Protein AF-C2E4Z9-F1 (afdb_monomer)

Structure (mmCIF, N/CA/C/O backbone):
data_AF-C2E4Z9-F1
#
_entry.id   AF-C2E4Z9-F1
#
loop_
_atom_site.group_PDB
_atom_site.id
_atom_site.type_symbol
_atom_site.label_atom_id
_atom_site.label_alt_id
_atom_site.label_comp_id
_atom_site.label_asym_id
_atom_site.label_entity_id
_atom_site.label_seq_id
_atom_site.pdbx_PDB_ins_code
_atom_site.Cartn_x
_atom_site.Cartn_y
_atom_site.Cartn_z
_atom_site.occupancy
_atom_site.B_iso_or_equiv
_atom_site.auth_seq_id
_atom_site.auth_comp_id
_atom_site.auth_asym_id
_atom_site.auth_atom_id
_atom_site.pdbx_PDB_model_num
ATOM 1 N N . MET A 1 1 ? -30.483 -45.248 28.866 1.00 29.78 1 MET A N 1
ATOM 2 C CA . MET A 1 1 ? -30.704 -44.724 27.504 1.00 29.78 1 MET A CA 1
ATOM 3 C C . MET A 1 1 ? -31.068 -43.262 27.661 1.00 29.78 1 MET A C 1
ATOM 5 O O . MET A 1 1 ? -32.200 -42.979 28.015 1.00 29.78 1 MET A O 1
ATOM 9 N N . ASN A 1 2 ? -30.088 -42.366 27.534 1.00 35.41 2 ASN A N 1
ATOM 10 C CA . ASN A 1 2 ? -30.350 -40.930 27.451 1.00 35.41 2 ASN A CA 1
ATOM 11 C C . ASN A 1 2 ? -30.516 -40.608 25.970 1.00 35.41 2 ASN A C 1
ATOM 13 O O . ASN A 1 2 ? -29.598 -40.854 25.188 1.00 35.41 2 ASN A O 1
ATOM 17 N N . GLU A 1 3 ? -31.699 -40.137 25.598 1.00 35.62 3 GLU A N 1
ATOM 18 C CA . GLU A 1 3 ? -32.011 -39.693 24.245 1.00 35.62 3 GLU A CA 1
ATOM 19 C C . GLU A 1 3 ? -31.133 -38.483 23.905 1.00 35.62 3 GLU A C 1
ATOM 21 O O . GLU A 1 3 ? -31.292 -37.394 24.455 1.00 35.62 3 GLU A O 1
ATOM 26 N N . MET A 1 4 ? -30.156 -38.694 23.020 1.00 38.81 4 MET A N 1
ATOM 27 C CA . MET A 1 4 ? -29.490 -37.613 22.304 1.00 38.81 4 MET A CA 1
ATOM 28 C C . MET A 1 4 ? -30.526 -37.000 21.365 1.00 38.81 4 MET A C 1
ATOM 30 O O . MET A 1 4 ? -30.864 -37.583 20.340 1.00 38.81 4 MET A O 1
ATOM 34 N N . THR A 1 5 ? -31.042 -35.829 21.721 1.00 40.19 5 THR A N 1
ATOM 35 C CA . THR A 1 5 ? -31.713 -34.950 20.764 1.00 40.19 5 THR A CA 1
ATOM 36 C C . THR A 1 5 ? -30.720 -34.598 19.660 1.00 40.19 5 THR A C 1
ATOM 38 O O . THR A 1 5 ? -29.691 -33.976 19.939 1.00 40.19 5 THR A O 1
ATOM 41 N N . ASP A 1 6 ? -31.020 -35.032 18.437 1.00 40.28 6 ASP A N 1
ATOM 42 C CA . ASP A 1 6 ? -30.213 -34.805 17.240 1.00 40.28 6 ASP A CA 1
ATOM 43 C C . ASP A 1 6 ? -30.069 -33.295 16.988 1.00 40.28 6 ASP A C 1
ATOM 45 O O . ASP A 1 6 ? -31.038 -32.592 16.696 1.00 40.28 6 ASP A O 1
ATOM 49 N N . TYR A 1 7 ? -28.855 -32.779 17.179 1.00 45.03 7 TYR A N 1
ATOM 50 C CA . TYR A 1 7 ? -28.495 -31.387 16.917 1.00 45.03 7 TYR A CA 1
ATOM 51 C C . TYR A 1 7 ? -27.735 -31.337 15.588 1.00 45.03 7 TYR A C 1
ATOM 53 O O . TYR A 1 7 ? -26.546 -31.642 15.526 1.00 45.03 7 TYR A O 1
ATOM 61 N N . ASP A 1 8 ? -28.431 -30.933 14.528 1.00 46.19 8 ASP A N 1
ATOM 62 C CA . ASP A 1 8 ? -27.986 -31.000 13.125 1.00 46.19 8 ASP A CA 1
ATOM 63 C C . ASP A 1 8 ? -27.104 -29.803 12.679 1.00 46.19 8 ASP A C 1
ATOM 65 O O . ASP A 1 8 ? -27.110 -29.368 11.528 1.00 46.19 8 ASP A O 1
ATOM 69 N N . GLN A 1 9 ? -26.344 -29.209 13.606 1.00 53.78 9 GLN A N 1
ATOM 70 C CA . GLN A 1 9 ? -25.433 -28.084 13.341 1.00 53.78 9 GLN A CA 1
ATOM 71 C C . GLN A 1 9 ? -24.009 -28.440 13.798 1.00 53.78 9 GLN A C 1
ATOM 73 O O . GLN A 1 9 ? -23.857 -29.102 14.828 1.00 53.78 9 GLN A O 1
ATOM 78 N N . PRO A 1 10 ? -22.950 -27.978 13.100 1.00 51.19 10 PRO A N 1
ATOM 79 C CA . PRO A 1 10 ? -21.568 -28.245 13.492 1.00 51.19 10 PRO A CA 1
ATOM 80 C C . PRO A 1 10 ? -21.261 -27.570 14.836 1.00 51.19 10 PRO A C 1
ATOM 82 O O . PRO A 1 10 ? -20.993 -26.369 14.919 1.00 51.19 10 PRO A O 1
ATOM 85 N N . SER A 1 11 ? -21.336 -28.348 15.915 1.00 71.19 11 SER A N 1
ATOM 86 C CA . SER A 1 11 ? -20.996 -27.917 17.266 1.00 71.19 11 SER A CA 1
ATOM 87 C C . SER A 1 11 ? -19.601 -28.411 17.604 1.00 71.19 11 SER A C 1
ATOM 89 O O . SER A 1 11 ? -19.393 -29.607 17.802 1.00 71.19 11 SER A O 1
ATOM 91 N N . LYS A 1 12 ? -18.662 -27.475 17.785 1.00 70.38 12 LYS A N 1
ATOM 92 C CA . LYS A 1 12 ? -17.304 -27.788 18.256 1.00 70.38 12 LYS A CA 1
ATOM 93 C C . LYS A 1 12 ? -17.305 -28.585 19.565 1.00 70.38 12 LYS A C 1
ATOM 95 O O . LYS A 1 12 ? -16.362 -29.318 19.820 1.00 70.38 12 LYS A O 1
ATOM 100 N N . VAL A 1 13 ? -18.349 -28.463 20.391 1.00 77.06 13 VAL A N 1
ATOM 101 C CA . VAL A 1 13 ? -18.498 -29.253 21.624 1.00 77.06 13 VAL A CA 1
ATOM 102 C C . VAL A 1 13 ? -18.795 -30.718 21.302 1.00 77.06 13 VAL A C 1
ATOM 104 O O . VAL A 1 13 ? -18.182 -31.598 21.897 1.00 77.06 13 VAL A O 1
ATOM 107 N N . ILE A 1 14 ? -19.684 -30.986 20.340 1.00 79.94 14 ILE A N 1
ATOM 108 C CA . ILE A 1 14 ? -19.995 -32.349 19.881 1.00 79.94 14 ILE A CA 1
ATOM 109 C C . ILE A 1 14 ? -18.782 -32.949 19.164 1.00 79.94 14 ILE A C 1
ATOM 111 O O . ILE A 1 14 ? -18.432 -34.102 19.415 1.00 79.94 14 ILE A O 1
ATOM 115 N N . ASP A 1 15 ? -18.106 -32.164 18.325 1.00 78.94 15 ASP A N 1
ATOM 116 C CA . ASP A 1 15 ? -16.898 -32.601 17.623 1.00 78.94 15 ASP A CA 1
ATOM 117 C C . ASP A 1 15 ? -15.770 -32.927 18.608 1.00 78.94 15 ASP A C 1
ATOM 119 O O . ASP A 1 15 ? -15.163 -33.993 18.516 1.00 78.94 15 ASP A O 1
ATOM 123 N N . ASN A 1 16 ? -15.543 -32.068 19.609 1.00 85.06 16 ASN A N 1
ATOM 124 C CA . ASN A 1 16 ? -14.576 -32.323 20.676 1.00 85.06 16 ASN A CA 1
ATOM 125 C C . ASN A 1 16 ? -14.973 -33.538 21.516 1.00 85.06 16 ASN A C 1
ATOM 127 O O . ASN A 1 16 ? -14.117 -34.357 21.831 1.00 85.06 16 ASN A O 1
ATOM 131 N N . TYR A 1 17 ? -16.253 -33.701 21.854 1.00 87.00 17 TYR A N 1
ATOM 132 C CA . TYR A 1 17 ? -16.734 -34.875 22.581 1.00 87.00 17 TYR A CA 1
ATOM 133 C C . TYR A 1 17 ? -16.449 -36.168 21.806 1.00 87.00 17 TYR A C 1
ATOM 135 O O . TYR A 1 17 ? -15.837 -37.085 22.352 1.00 87.00 17 TYR A O 1
ATOM 143 N N . ARG A 1 18 ? -16.809 -36.223 20.516 1.00 88.69 18 ARG A N 1
ATOM 144 C CA . ARG A 1 18 ? -16.522 -37.368 19.633 1.00 88.69 18 ARG A CA 1
ATOM 145 C C . ARG A 1 18 ? -15.018 -37.609 19.485 1.00 88.69 18 ARG A C 1
ATOM 147 O O . ARG A 1 18 ? -14.578 -38.759 19.483 1.00 88.69 18 ARG A O 1
ATOM 154 N N . LEU A 1 19 ? -14.222 -36.542 19.392 1.00 87.88 19 LEU A N 1
ATOM 155 C CA . LEU A 1 19 ? -12.762 -36.622 19.374 1.00 87.88 19 LEU A CA 1
ATOM 156 C C . LEU A 1 19 ? -12.231 -37.256 20.664 1.00 87.88 19 LEU A C 1
ATOM 158 O O . LEU A 1 19 ? -11.463 -38.211 20.587 1.00 87.88 19 LEU A O 1
ATOM 162 N N . PHE A 1 20 ? -12.660 -36.780 21.835 1.00 87.19 20 PHE A N 1
ATOM 163 C CA . PHE A 1 20 ? -12.247 -37.340 23.123 1.00 87.19 20 PHE A CA 1
ATOM 164 C C . PHE A 1 20 ? -12.683 -38.795 23.274 1.00 87.19 20 PHE A C 1
ATOM 166 O O . PHE A 1 20 ? -11.870 -39.616 23.686 1.00 87.19 20 PHE A O 1
ATOM 173 N N . GLN A 1 21 ? -13.904 -39.152 22.864 1.00 88.44 21 GLN A N 1
ATOM 174 C CA . GLN A 1 21 ? -14.338 -40.551 22.829 1.00 88.44 21 GLN A CA 1
ATOM 175 C C . GLN A 1 21 ? -13.386 -41.409 21.994 1.00 88.44 21 GLN A C 1
ATOM 177 O O . GLN A 1 21 ? -12.938 -42.455 22.461 1.00 88.44 21 GLN A O 1
ATOM 182 N N . LYS A 1 22 ? -13.026 -40.961 20.786 1.00 90.75 22 LYS A N 1
ATOM 183 C CA . LYS A 1 22 ? -12.098 -41.684 19.908 1.00 90.75 22 LYS A CA 1
ATOM 184 C C . LYS A 1 22 ? -10.697 -41.800 20.516 1.00 90.75 22 LYS A C 1
ATOM 186 O O . LYS A 1 22 ? -10.108 -42.874 20.468 1.00 90.75 22 LYS A O 1
ATOM 191 N N . LEU A 1 23 ? -10.174 -40.717 21.092 1.00 89.88 23 LEU A N 1
ATOM 192 C CA . LEU A 1 23 ? -8.855 -40.694 21.730 1.00 89.88 23 LEU A CA 1
ATOM 193 C C . LEU A 1 23 ? -8.792 -41.623 22.946 1.00 89.88 23 LEU A C 1
ATOM 195 O O . LEU A 1 23 ? -7.825 -42.359 23.085 1.00 89.88 23 LEU A O 1
ATOM 199 N N . ILE A 1 24 ? -9.830 -41.629 23.786 1.00 87.81 24 ILE A N 1
ATOM 200 C CA . ILE A 1 24 ? -9.919 -42.505 24.962 1.00 87.81 24 ILE A CA 1
ATOM 201 C C . ILE A 1 24 ? -10.052 -43.970 24.531 1.00 87.81 24 ILE A C 1
ATOM 203 O O . ILE A 1 24 ? -9.380 -44.828 25.089 1.00 87.81 24 ILE A O 1
ATOM 207 N N . SER A 1 25 ? -10.865 -44.257 23.509 1.00 86.56 25 SER A N 1
ATOM 208 C CA . SER A 1 25 ? -11.077 -45.626 23.004 1.00 86.56 25 SER A CA 1
ATOM 209 C C . SER A 1 25 ? -9.816 -46.243 22.393 1.00 86.56 25 SER A C 1
ATOM 211 O O . SER A 1 25 ? -9.630 -47.453 22.460 1.00 86.56 25 SER A O 1
ATOM 213 N N . ASN A 1 26 ? -8.969 -45.412 21.781 1.00 89.62 26 ASN A N 1
ATOM 214 C CA . ASN A 1 26 ? -7.714 -45.822 21.147 1.00 89.62 26 ASN A CA 1
ATOM 215 C C . ASN A 1 26 ? -6.499 -45.689 22.080 1.00 89.62 26 ASN A C 1
ATOM 217 O O . ASN A 1 26 ? -5.365 -45.818 21.623 1.00 89.62 26 ASN A O 1
ATOM 221 N N . SER A 1 27 ? -6.718 -45.353 23.350 1.00 85.50 27 SER A N 1
ATOM 222 C CA . SER A 1 27 ? -5.655 -45.179 24.332 1.00 85.50 27 SER A CA 1
ATOM 223 C C . SER A 1 27 ? -5.322 -46.512 24.997 1.00 85.50 27 SER A C 1
ATOM 225 O O . SER A 1 27 ? -6.217 -47.223 25.443 1.00 85.50 27 SER A O 1
ATOM 227 N N . ASP A 1 28 ? -4.031 -46.801 25.160 1.00 88.25 28 ASP A N 1
ATOM 228 C CA . ASP A 1 28 ? -3.550 -47.933 25.969 1.00 88.25 28 ASP A CA 1
ATOM 229 C C . ASP A 1 28 ? -3.635 -47.652 27.489 1.00 88.25 28 ASP A C 1
ATOM 231 O O . ASP A 1 28 ? -3.233 -48.472 28.319 1.00 88.25 28 ASP A O 1
ATOM 235 N N . ILE A 1 29 ? -4.115 -46.464 27.878 1.00 86.25 29 ILE A N 1
ATOM 236 C CA . ILE A 1 29 ? -4.254 -46.039 29.274 1.00 86.25 29 ILE A CA 1
ATOM 237 C C . ILE A 1 29 ? -5.599 -46.513 29.818 1.00 86.25 29 ILE A C 1
ATOM 239 O O . ILE A 1 29 ? -6.652 -46.168 29.287 1.00 86.25 29 ILE A O 1
ATOM 243 N N . ASP A 1 30 ? -5.557 -47.237 30.936 1.00 86.25 30 ASP A N 1
ATOM 244 C CA . ASP A 1 30 ? -6.763 -47.684 31.624 1.00 86.25 30 ASP A CA 1
ATOM 245 C C . ASP A 1 30 ? -7.672 -46.518 32.058 1.00 86.25 30 ASP A C 1
ATOM 247 O O . ASP A 1 30 ? -7.225 -45.469 32.533 1.00 86.25 30 ASP A O 1
ATOM 251 N N . SER A 1 31 ? -8.976 -46.752 31.937 1.00 82.62 31 SER A N 1
ATOM 252 C CA . SER A 1 31 ? -10.050 -45.821 32.287 1.00 82.62 31 SER A CA 1
ATOM 253 C C . SER A 1 31 ? -9.948 -45.301 33.726 1.00 82.62 31 SER A C 1
ATOM 255 O O . SER A 1 31 ? -10.191 -44.116 33.964 1.00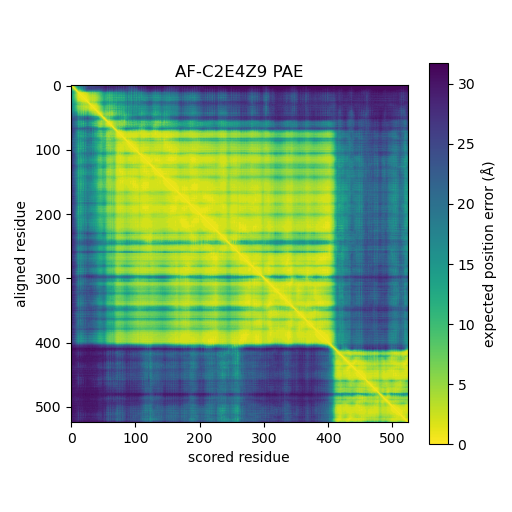 82.62 31 SER A O 1
ATOM 257 N N . SER A 1 32 ? -9.509 -46.141 34.671 1.00 84.00 32 SER A N 1
ATOM 258 C CA . SER A 1 32 ? -9.289 -45.750 36.070 1.00 84.00 32 SER A CA 1
ATOM 259 C C . SER A 1 32 ? -8.202 -44.679 36.221 1.00 84.00 32 SER A C 1
ATOM 261 O O . SER A 1 32 ? -8.406 -43.695 36.929 1.00 84.00 32 SER A O 1
ATOM 263 N N . LYS A 1 33 ? -7.093 -44.806 35.481 1.00 88.19 33 LYS A N 1
ATOM 264 C CA . LYS A 1 33 ? -5.991 -43.833 35.466 1.00 88.19 33 LYS A CA 1
ATOM 265 C C . LYS A 1 33 ? -6.388 -42.525 34.793 1.00 88.19 33 LYS A C 1
ATOM 267 O O . LYS A 1 33 ? -5.954 -41.465 35.230 1.00 88.19 33 LYS A O 1
ATOM 272 N N . LEU A 1 34 ? -7.214 -42.578 33.745 1.00 86.38 34 LEU A N 1
ATOM 273 C CA . LEU A 1 34 ? -7.764 -41.371 33.117 1.00 86.38 34 LEU A CA 1
ATOM 274 C C . LEU A 1 34 ? -8.701 -40.620 34.072 1.00 86.38 34 LEU A C 1
ATOM 276 O O . LEU A 1 34 ? -8.636 -39.396 34.157 1.00 86.38 34 LEU A O 1
ATOM 280 N N . TYR A 1 35 ? -9.535 -41.342 34.821 1.00 85.06 35 TYR A N 1
ATOM 281 C CA . TYR A 1 35 ? -10.393 -40.749 35.846 1.00 85.06 35 TYR A CA 1
ATOM 282 C C . TYR A 1 35 ? -9.576 -40.151 36.999 1.00 85.06 35 TYR A C 1
ATOM 284 O O . TYR A 1 35 ? -9.847 -39.040 37.446 1.00 85.06 35 TYR A O 1
ATOM 292 N N . GLU A 1 36 ? -8.532 -40.846 37.445 1.00 88.00 36 GLU A N 1
ATOM 293 C CA . GLU A 1 36 ? -7.611 -40.334 38.460 1.00 88.00 36 GLU A CA 1
ATOM 294 C C . GLU A 1 36 ? -6.867 -39.080 37.973 1.00 88.00 36 GLU A C 1
ATOM 296 O O . GLU A 1 36 ? -6.774 -38.099 38.707 1.00 88.00 36 GLU A O 1
ATOM 301 N N . ALA A 1 37 ? -6.445 -39.042 36.705 1.00 86.00 37 ALA A N 1
ATOM 302 C CA . ALA A 1 37 ? -5.848 -37.856 36.088 1.00 86.00 37 ALA A CA 1
ATOM 303 C C . ALA A 1 37 ? -6.785 -36.635 36.117 1.00 86.00 37 ALA A C 1
ATOM 305 O O . ALA A 1 37 ? -6.322 -35.516 36.342 1.00 86.00 37 ALA A O 1
ATOM 306 N N . MET A 1 38 ? -8.098 -36.835 35.959 1.00 84.19 38 MET A N 1
ATOM 307 C CA . MET A 1 38 ? -9.083 -35.753 36.082 1.00 84.19 38 MET A CA 1
ATOM 308 C C . MET A 1 38 ? -9.152 -35.175 37.500 1.00 84.19 38 MET A C 1
ATOM 310 O O . MET A 1 38 ? -9.392 -33.981 37.644 1.00 84.19 38 MET A O 1
ATOM 314 N N . ASN A 1 39 ? -8.873 -35.963 38.544 1.00 85.56 39 ASN A N 1
ATOM 315 C CA . ASN A 1 39 ? -8.812 -35.456 39.923 1.00 85.56 39 ASN A CA 1
ATOM 316 C C . ASN A 1 39 ? -7.584 -34.572 40.185 1.00 85.56 39 ASN A C 1
ATOM 318 O O . ASN A 1 39 ? -7.539 -33.861 41.186 1.00 85.56 39 ASN A O 1
ATOM 322 N N . HIS A 1 40 ? -6.593 -34.597 39.293 1.00 87.06 40 HIS A N 1
ATOM 323 C CA . HIS A 1 40 ? -5.457 -33.678 39.325 1.00 87.06 40 HIS A CA 1
ATOM 324 C C . HIS A 1 40 ? -5.717 -32.383 38.536 1.00 87.06 40 HIS A C 1
ATOM 326 O O . HIS A 1 40 ? -4.866 -31.490 38.525 1.00 87.06 40 HIS A O 1
ATOM 332 N N . PHE A 1 41 ? -6.880 -32.254 37.885 1.00 84.62 41 PHE A N 1
ATOM 333 C CA . PHE A 1 41 ? -7.287 -31.033 37.202 1.00 84.62 41 PHE A CA 1
ATOM 334 C C . PHE A 1 41 ? -7.821 -30.012 38.211 1.00 84.62 41 PHE A C 1
ATOM 336 O O . PHE A 1 41 ? -8.892 -30.181 38.789 1.00 84.62 41 PHE A O 1
ATOM 343 N N . ASN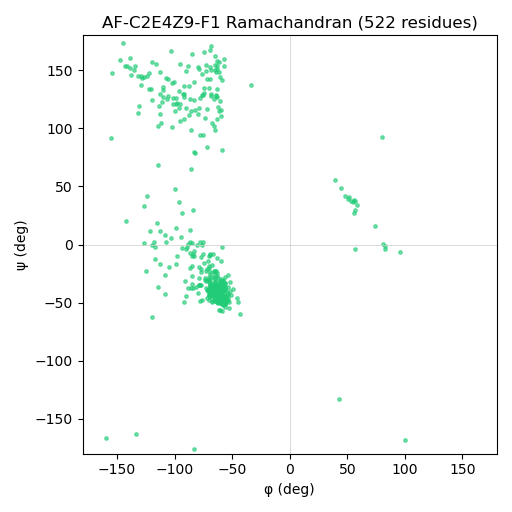 A 1 42 ? -7.084 -28.918 38.396 1.00 82.69 42 ASN A N 1
ATOM 344 C CA . ASN A 1 42 ? -7.516 -27.809 39.238 1.00 82.69 42 ASN A CA 1
ATOM 345 C C . ASN A 1 42 ? -8.172 -26.730 38.374 1.00 82.69 42 ASN A C 1
ATOM 347 O O . ASN A 1 42 ? -7.517 -26.121 37.528 1.00 82.69 42 ASN A O 1
ATOM 351 N N . MET A 1 43 ? -9.458 -26.472 38.611 1.00 80.25 43 MET A N 1
ATOM 352 C CA . MET A 1 43 ? -10.179 -25.358 38.003 1.00 80.25 43 MET A CA 1
ATOM 353 C C . MET A 1 43 ? -10.234 -24.192 38.988 1.00 80.25 43 MET A C 1
ATOM 355 O O . MET A 1 43 ? -10.761 -24.329 40.089 1.00 80.25 43 MET A O 1
ATOM 359 N N . VAL A 1 44 ? -9.710 -23.036 38.583 1.00 78.81 44 VAL A N 1
ATOM 360 C CA . VAL A 1 44 ? -9.903 -21.784 39.321 1.00 78.81 44 VAL A CA 1
ATOM 361 C C . VAL A 1 44 ? -11.191 -21.149 38.811 1.00 78.81 44 VAL A C 1
ATOM 363 O O . VAL A 1 44 ? -11.268 -20.738 37.654 1.00 78.81 44 VAL A O 1
ATOM 366 N N . TYR A 1 45 ? -12.206 -21.109 39.668 1.00 78.62 45 TYR A N 1
ATOM 367 C CA . TYR A 1 45 ? -13.473 -20.435 39.409 1.00 78.62 45 TYR A CA 1
ATOM 368 C C . TYR A 1 45 ? -13.518 -19.141 40.220 1.00 78.62 45 TYR A C 1
ATOM 370 O O . TYR A 1 45 ? -13.260 -19.155 41.422 1.00 78.62 45 TYR A O 1
ATOM 378 N N . ILE A 1 46 ? -13.812 -18.030 39.548 1.00 74.12 46 ILE A N 1
ATOM 379 C CA . ILE A 1 46 ? -14.014 -16.726 40.179 1.00 74.12 46 ILE A CA 1
ATOM 380 C C . ILE A 1 46 ? -15.490 -16.407 40.000 1.00 74.12 46 ILE A C 1
ATOM 382 O O . ILE A 1 46 ? -15.932 -16.106 38.891 1.00 74.12 46 ILE A O 1
ATOM 386 N N . GLU A 1 47 ? -16.245 -16.550 41.083 1.00 72.75 47 GLU A N 1
ATOM 387 C CA . GLU A 1 47 ? -17.638 -16.131 41.132 1.00 72.75 47 GLU A CA 1
ATOM 388 C C . GLU A 1 47 ? -17.674 -14.619 41.311 1.00 72.75 47 GLU A C 1
ATOM 390 O O . GLU A 1 47 ? -17.027 -14.097 42.214 1.00 72.75 47 GLU A O 1
ATOM 395 N N . LEU A 1 48 ? -18.383 -13.934 40.419 1.00 70.81 48 LEU A N 1
ATOM 396 C CA . LEU A 1 48 ? -18.588 -12.495 40.506 1.00 70.81 48 LEU A CA 1
ATOM 397 C C . LEU A 1 48 ? -19.969 -12.239 41.089 1.00 70.81 48 LEU A C 1
ATOM 399 O O . LEU A 1 48 ? -20.925 -12.939 40.733 1.00 70.81 48 LEU A O 1
ATOM 403 N N . SER A 1 49 ? -20.082 -11.244 41.964 1.00 69.94 49 SER A N 1
ATOM 404 C CA . SER A 1 49 ? -21.383 -10.844 42.489 1.00 69.94 49 SER A CA 1
ATOM 405 C C . SER A 1 49 ? -22.306 -10.361 41.359 1.00 69.94 49 SER A C 1
ATOM 407 O O . SER A 1 49 ? -21.877 -9.817 40.339 1.00 69.94 49 SER A O 1
ATOM 409 N N . SER A 1 50 ? -23.612 -10.578 41.525 1.00 61.66 50 SER A N 1
ATOM 410 C CA . SER A 1 50 ? -24.623 -10.156 40.548 1.00 61.66 50 SER A CA 1
ATOM 411 C C . SER A 1 50 ? -24.801 -8.635 40.480 1.00 61.66 50 SER A C 1
ATOM 413 O O . SER A 1 50 ? -25.535 -8.169 39.610 1.00 61.66 50 SER A O 1
ATOM 415 N N . ASP A 1 51 ? -24.199 -7.877 41.407 1.00 64.25 51 ASP A N 1
ATOM 416 C CA . ASP A 1 51 ? -24.239 -6.414 41.438 1.00 64.25 51 ASP A CA 1
ATOM 417 C C . ASP A 1 51 ? -22.983 -5.836 40.756 1.00 64.25 51 ASP A C 1
ATOM 419 O O . ASP A 1 51 ? -21.897 -5.838 41.344 1.00 64.25 51 ASP A O 1
ATOM 423 N N . PRO A 1 52 ? -23.108 -5.273 39.537 1.00 56.62 52 PRO A N 1
ATOM 424 C CA . PRO A 1 52 ? -21.980 -4.700 38.803 1.00 56.62 52 PRO A CA 1
ATOM 425 C C . PRO A 1 52 ? -21.325 -3.496 39.497 1.00 56.62 52 PRO A C 1
ATOM 427 O O . PRO A 1 52 ? -20.268 -3.042 39.048 1.00 56.62 52 PRO A O 1
ATOM 430 N N . ASN A 1 53 ? -21.959 -2.935 40.536 1.00 59.72 53 ASN A N 1
ATOM 431 C CA . ASN A 1 53 ? -21.420 -1.823 41.318 1.00 59.72 53 ASN A CA 1
ATOM 432 C C . ASN A 1 53 ? -20.506 -2.280 42.463 1.00 59.72 53 ASN A C 1
ATOM 434 O O . ASN A 1 53 ? -19.705 -1.472 42.933 1.00 59.72 53 ASN A O 1
ATOM 438 N N . GLU A 1 54 ? -20.602 -3.537 42.903 1.00 60.78 54 GLU A N 1
ATOM 439 C CA . GLU A 1 54 ? -19.737 -4.093 43.951 1.00 60.78 54 GLU A CA 1
ATOM 440 C C . GLU A 1 54 ? -18.472 -4.719 43.354 1.00 60.78 54 GLU A C 1
ATOM 442 O O . GLU A 1 54 ? -17.364 -4.451 43.820 1.00 60.78 54 GLU A O 1
ATOM 447 N N . GLU A 1 55 ? -18.618 -5.490 42.273 1.00 64.88 55 GLU A N 1
ATOM 448 C CA . GLU A 1 55 ? -17.508 -6.141 41.579 1.00 64.88 55 GLU A CA 1
ATOM 449 C C . GLU A 1 55 ? -17.601 -5.886 40.079 1.00 64.88 55 GLU A C 1
ATOM 451 O O . GLU A 1 55 ? -18.563 -6.267 39.421 1.00 64.88 55 GLU A O 1
ATOM 456 N N . ASN A 1 56 ? -16.583 -5.240 39.507 1.00 69.06 56 ASN A N 1
ATOM 457 C CA . ASN A 1 56 ? -16.554 -4.947 38.079 1.00 69.06 56 ASN A CA 1
ATOM 458 C C . ASN A 1 56 ? -15.835 -6.084 37.324 1.00 69.06 56 ASN A C 1
ATOM 460 O O . ASN A 1 56 ? -14.597 -6.148 37.382 1.00 69.06 56 ASN A O 1
ATOM 464 N N . PRO A 1 57 ? -16.555 -6.932 36.554 1.00 73.31 57 PRO A N 1
ATOM 465 C CA . PRO A 1 57 ? -15.968 -8.073 35.846 1.00 73.31 57 PRO A CA 1
ATOM 466 C C . PRO A 1 57 ? -14.823 -7.669 34.919 1.00 73.31 57 PRO A C 1
ATOM 468 O O . PRO A 1 57 ? -13.854 -8.406 34.747 1.00 73.31 57 PRO A O 1
ATOM 471 N N . GLN A 1 58 ? -14.915 -6.471 34.338 1.00 72.44 58 GLN A N 1
ATOM 472 C CA . GLN A 1 58 ? -13.899 -5.938 33.443 1.00 72.44 58 GLN A CA 1
ATOM 473 C C . GLN A 1 58 ? -12.589 -5.650 34.185 1.00 72.44 58 GLN A C 1
ATOM 475 O O . GLN A 1 58 ? -11.526 -5.989 33.677 1.00 72.44 58 GLN A O 1
ATOM 480 N N . VAL A 1 59 ? -12.647 -5.041 35.373 1.00 74.12 59 VAL A N 1
ATOM 481 C CA . VAL A 1 59 ? -11.446 -4.684 36.154 1.00 74.12 59 VAL A CA 1
ATOM 482 C C . VAL A 1 59 ? -10.731 -5.943 36.638 1.00 74.12 59 VAL A C 1
ATOM 484 O O . VAL A 1 59 ? -9.507 -6.034 36.545 1.00 74.12 59 VAL A O 1
ATOM 487 N N . ILE A 1 60 ? -11.493 -6.942 37.085 1.00 75.62 60 ILE A N 1
ATOM 488 C CA . ILE A 1 60 ? -10.956 -8.241 37.510 1.00 75.62 60 ILE A CA 1
ATOM 489 C C . ILE A 1 60 ? -10.304 -8.955 36.322 1.00 75.62 60 ILE A C 1
ATOM 491 O O . ILE A 1 60 ? -9.176 -9.437 36.424 1.00 75.62 60 ILE A O 1
ATOM 495 N N . PHE A 1 61 ? -10.964 -8.956 35.163 1.00 76.62 61 PHE A N 1
ATOM 496 C CA . PHE A 1 61 ? -10.415 -9.540 33.944 1.00 76.62 61 PHE A CA 1
ATOM 497 C C . PHE A 1 61 ? -9.147 -8.823 33.458 1.00 76.62 61 PHE A C 1
ATOM 499 O O . PHE A 1 61 ? -8.176 -9.478 33.076 1.00 76.62 61 PHE A O 1
ATOM 506 N N . GLU A 1 62 ? -9.120 -7.489 33.481 1.00 74.06 62 GLU A N 1
ATOM 507 C CA . GLU A 1 62 ? -7.939 -6.688 33.130 1.00 74.06 62 GLU A CA 1
ATOM 508 C C . GLU A 1 62 ? -6.768 -6.988 34.088 1.00 74.06 62 GLU A C 1
ATOM 510 O O . GLU A 1 62 ? -5.647 -7.227 33.632 1.00 74.06 62 GLU A O 1
ATOM 515 N N . SER A 1 63 ? -7.033 -7.066 35.398 1.00 74.69 63 SER A N 1
ATOM 516 C CA . SER A 1 63 ? -6.037 -7.419 36.419 1.00 74.69 63 SER A CA 1
ATOM 517 C C . SER A 1 63 ? -5.453 -8.819 36.207 1.00 74.69 63 SER A C 1
ATOM 519 O O . SER A 1 63 ? -4.230 -8.970 36.175 1.00 74.69 63 SER A O 1
ATOM 521 N N . LEU A 1 64 ? -6.290 -9.830 35.960 1.00 73.56 64 LEU A N 1
ATOM 522 C CA . LEU A 1 64 ? -5.824 -11.193 35.683 1.00 73.56 64 LEU A CA 1
ATOM 523 C C . LEU A 1 64 ? -4.971 -11.262 34.411 1.00 73.56 64 LEU A C 1
ATOM 525 O O . LEU A 1 64 ? -3.895 -11.856 34.423 1.00 73.56 64 LEU A O 1
ATOM 529 N N . ASN A 1 65 ? -5.385 -10.596 33.329 1.00 69.25 65 ASN A N 1
ATOM 530 C CA . ASN A 1 65 ? -4.615 -10.604 32.080 1.00 69.25 65 ASN A CA 1
ATOM 531 C C . ASN A 1 65 ? -3.293 -9.838 32.162 1.00 69.25 65 ASN A C 1
ATOM 533 O O . ASN A 1 65 ? -2.379 -10.133 31.393 1.00 69.25 65 ASN A O 1
ATOM 537 N N . SER A 1 66 ? -3.163 -8.884 33.089 1.00 67.06 66 SER A N 1
ATOM 538 C CA . SER A 1 66 ? -1.910 -8.154 33.310 1.00 67.06 66 SER A CA 1
ATOM 539 C C . SER A 1 66 ? -0.773 -9.021 33.872 1.00 67.06 66 SER A C 1
ATOM 541 O O . SER A 1 66 ? 0.389 -8.637 33.768 1.00 67.06 66 SER A O 1
ATOM 543 N N . THR A 1 67 ? -1.085 -10.197 34.433 1.00 65.88 67 THR A N 1
ATOM 544 C CA . THR A 1 67 ? -0.112 -11.064 35.124 1.00 65.88 67 THR A CA 1
ATOM 545 C C . THR A 1 67 ? 0.261 -12.335 34.342 1.00 65.88 67 THR A C 1
ATOM 547 O O . THR A 1 67 ? 1.073 -13.124 34.823 1.00 65.88 67 THR A O 1
ATOM 550 N N . GLY A 1 68 ? -0.271 -12.526 33.123 1.00 61.78 68 GLY A N 1
ATOM 551 C CA . GLY A 1 68 ? -0.082 -13.733 32.298 1.00 61.78 68 GLY A CA 1
ATOM 552 C C . GLY A 1 68 ? 0.261 -13.473 30.821 1.00 61.78 68 GLY A C 1
ATOM 553 O O . GLY A 1 68 ? 0.669 -12.376 30.441 1.00 61.78 68 GLY A O 1
ATOM 554 N N . VAL A 1 69 ? 0.107 -14.496 29.962 1.00 61.1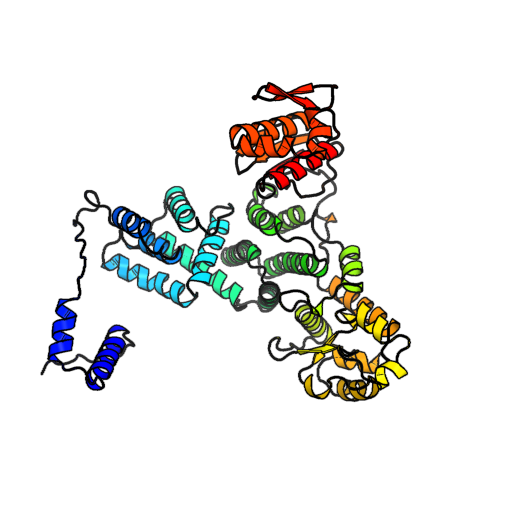6 69 VAL A N 1
ATOM 555 C CA . VAL A 1 69 ? 0.238 -14.343 28.497 1.00 61.16 69 VAL A CA 1
ATOM 556 C C . VAL A 1 69 ? -0.844 -13.383 28.007 1.00 61.16 69 VAL A C 1
ATOM 558 O O . VAL A 1 69 ? -2.032 -13.662 28.151 1.00 61.16 69 VAL A O 1
ATOM 561 N N . SER A 1 70 ? -0.432 -12.255 27.427 1.00 68.50 70 SER A N 1
ATOM 562 C CA . SER A 1 70 ? -1.358 -11.197 27.032 1.00 68.50 70 SER A CA 1
ATOM 563 C C . SER A 1 70 ? -2.331 -11.674 25.955 1.00 68.50 70 SER A C 1
ATOM 565 O O . SER A 1 70 ? -1.922 -12.164 24.899 1.00 68.50 70 SER A O 1
ATOM 567 N N . LEU A 1 71 ? -3.626 -11.485 26.208 1.00 77.62 71 LEU A N 1
ATOM 568 C CA . LEU A 1 71 ? -4.659 -11.651 25.192 1.00 77.62 71 LEU A CA 1
ATOM 569 C C . LEU A 1 71 ? -4.400 -10.749 23.985 1.00 77.62 71 LEU A C 1
ATOM 571 O O . LEU A 1 71 ? -3.798 -9.677 24.092 1.00 77.62 71 LEU A O 1
ATOM 575 N N . SER A 1 72 ? -4.907 -11.171 22.826 1.00 84.81 72 SER A N 1
ATOM 576 C CA . SER A 1 72 ? -4.869 -10.327 21.637 1.00 84.81 72 SER A CA 1
ATOM 577 C C . SER A 1 72 ? -5.689 -9.050 21.858 1.00 84.81 72 SER A C 1
ATOM 579 O O . SER A 1 72 ? -6.688 -9.053 22.580 1.00 84.81 72 SER A O 1
ATOM 581 N N . SER A 1 73 ? -5.317 -7.947 21.200 1.00 85.00 73 SER A N 1
ATOM 582 C CA . SER A 1 73 ? -6.089 -6.701 21.301 1.00 85.00 73 SER A CA 1
ATOM 583 C C . SER A 1 73 ? -7.540 -6.875 20.841 1.00 85.00 73 SER A C 1
ATOM 585 O O . SER A 1 73 ? -8.428 -6.245 21.404 1.00 85.00 73 SER A O 1
ATOM 587 N N . SER A 1 74 ? -7.800 -7.764 19.875 1.00 87.31 74 SER A N 1
ATOM 588 C CA . SER A 1 74 ? -9.162 -8.118 19.461 1.00 87.31 74 SER A CA 1
ATOM 589 C C . SER A 1 74 ? -9.950 -8.827 20.562 1.00 87.31 74 SER A C 1
ATOM 591 O O . SER A 1 74 ? -11.111 -8.490 20.773 1.00 87.31 74 SER A O 1
ATOM 593 N N . ASP A 1 75 ? -9.335 -9.746 21.312 1.00 87.81 75 ASP A N 1
ATOM 594 C CA . ASP A 1 75 ? -10.010 -10.412 22.436 1.00 87.81 75 ASP A CA 1
ATOM 595 C C . ASP A 1 75 ? -10.315 -9.427 23.571 1.00 87.81 75 ASP A C 1
ATOM 597 O O . ASP A 1 75 ? -11.399 -9.468 24.150 1.00 87.81 75 ASP A O 1
ATOM 601 N N . LEU A 1 76 ? -9.387 -8.510 23.863 1.00 89.56 76 LEU A N 1
ATOM 602 C CA . LEU A 1 76 ? -9.599 -7.466 24.868 1.00 89.56 76 LEU A CA 1
ATOM 603 C C . LEU A 1 76 ? -10.769 -6.547 24.484 1.00 89.56 76 LEU A C 1
ATOM 605 O O . LEU A 1 76 ? -11.633 -6.281 25.318 1.00 89.56 76 LEU A O 1
ATOM 609 N N . VAL A 1 77 ? -10.853 -6.125 23.216 1.00 91.94 77 VAL A N 1
ATOM 610 C CA . VAL A 1 77 ? -11.981 -5.323 22.710 1.00 91.94 77 VAL A CA 1
ATOM 611 C C . VAL A 1 77 ? -13.298 -6.105 22.763 1.00 91.94 77 VAL A C 1
ATOM 613 O O . VAL A 1 77 ? -14.303 -5.543 23.198 1.00 91.94 77 VAL A O 1
ATOM 616 N N . ARG A 1 78 ? -13.309 -7.401 22.402 1.00 91.31 78 ARG A N 1
ATOM 617 C CA . ARG A 1 78 ? -14.499 -8.268 22.540 1.00 91.31 78 ARG A CA 1
ATOM 618 C C . ARG A 1 78 ? -15.044 -8.221 23.955 1.00 91.31 78 ARG A C 1
ATOM 620 O O . ARG A 1 78 ? -16.228 -7.976 24.175 1.00 91.31 78 ARG A O 1
ATOM 627 N N . ASN A 1 79 ? -14.156 -8.507 24.897 1.00 88.75 79 ASN A N 1
ATOM 628 C CA . ASN A 1 79 ? -14.498 -8.683 26.293 1.00 88.75 79 ASN A CA 1
ATOM 629 C C . ASN A 1 79 ? -14.972 -7.355 26.882 1.00 88.75 79 ASN A C 1
ATOM 631 O O . ASN A 1 79 ? -16.006 -7.316 27.539 1.00 88.75 79 ASN A O 1
ATOM 635 N N . PHE A 1 80 ? -14.310 -6.253 26.537 1.00 90.12 80 PHE A N 1
ATOM 636 C CA . PHE A 1 80 ? -14.754 -4.916 26.911 1.00 90.12 80 PHE A CA 1
ATOM 637 C C . PHE A 1 80 ? -16.175 -4.587 26.438 1.00 90.12 80 PHE A C 1
ATOM 639 O O . PHE A 1 80 ? -16.976 -4.088 27.225 1.00 90.12 80 PHE A O 1
ATOM 646 N N . LEU A 1 81 ? -16.501 -4.888 25.178 1.00 91.50 81 LEU A N 1
ATOM 647 C CA . LEU A 1 81 ? -17.812 -4.572 24.606 1.00 91.50 81 LEU A CA 1
ATOM 648 C C . LEU A 1 81 ? -18.929 -5.485 25.125 1.00 91.50 81 LEU A C 1
ATOM 650 O O . LEU A 1 81 ? -20.078 -5.055 25.191 1.00 91.50 81 LEU A O 1
ATOM 654 N N . LEU A 1 82 ? -18.623 -6.738 25.471 1.00 88.81 82 LEU A N 1
ATOM 655 C CA . LEU A 1 82 ? -19.641 -7.760 25.730 1.00 88.81 82 LEU A CA 1
ATOM 656 C C . LEU A 1 82 ? -19.797 -8.160 27.204 1.00 88.81 82 LEU A C 1
ATOM 658 O O . LEU A 1 82 ? -20.874 -8.611 27.572 1.00 88.81 82 LEU A O 1
ATOM 662 N N . MET A 1 83 ? -18.772 -8.026 28.054 1.00 82.56 83 MET A N 1
ATOM 663 C CA . MET A 1 83 ? -18.804 -8.586 29.420 1.00 82.56 83 MET A CA 1
ATOM 664 C C . MET A 1 83 ? -19.771 -7.889 30.384 1.00 82.56 83 MET A C 1
ATOM 666 O O . MET A 1 83 ? -20.117 -8.478 31.400 1.00 82.56 83 MET A O 1
ATOM 670 N N . LYS A 1 84 ? -20.179 -6.646 30.108 1.00 79.38 84 LYS A N 1
ATOM 671 C CA . LYS A 1 84 ? -21.105 -5.887 30.971 1.00 79.38 84 LYS A CA 1
ATOM 672 C C . LYS A 1 84 ? -22.581 -6.087 30.625 1.00 79.38 84 LYS A C 1
ATOM 674 O O . LYS A 1 84 ? -23.434 -5.506 31.286 1.00 79.38 84 LYS A O 1
ATOM 679 N N . LEU A 1 85 ? -22.864 -6.837 29.565 1.00 84.75 85 LEU A N 1
ATOM 680 C CA . LEU A 1 85 ? -24.218 -7.070 29.080 1.00 84.75 85 LEU A CA 1
ATOM 681 C C . LEU A 1 85 ? -24.820 -8.288 29.776 1.00 84.75 85 LEU A C 1
ATOM 683 O O . LEU A 1 85 ? -24.091 -9.203 30.167 1.00 84.75 85 LEU A O 1
ATOM 687 N N . ASP A 1 86 ? -26.145 -8.332 29.889 1.00 86.81 86 ASP A N 1
ATOM 688 C CA . ASP A 1 86 ? -26.816 -9.551 30.328 1.00 86.81 86 ASP A CA 1
ATOM 689 C C . ASP A 1 86 ? -26.634 -10.685 29.302 1.00 86.81 86 ASP A C 1
ATOM 691 O O . ASP A 1 86 ? -26.287 -10.470 28.139 1.00 86.81 86 ASP A O 1
ATOM 695 N N . SER A 1 87 ? -26.879 -11.924 29.732 1.00 80.38 87 SER A N 1
ATOM 696 C CA . SER A 1 87 ? -26.622 -13.113 28.912 1.00 80.38 87 SER A CA 1
ATOM 697 C C . SER A 1 87 ? -27.372 -13.112 27.570 1.00 80.38 87 SER A C 1
ATOM 699 O O . SER A 1 87 ? -26.842 -13.599 26.561 1.00 80.38 87 SER A O 1
ATOM 701 N N . GLN A 1 88 ? -28.590 -12.562 27.526 1.00 83.88 88 GLN A N 1
ATOM 702 C CA . GLN A 1 88 ? -29.410 -12.551 26.320 1.00 83.88 88 GLN A CA 1
ATOM 703 C C . GLN A 1 88 ? -28.899 -11.502 25.327 1.00 83.88 88 GLN A C 1
ATOM 705 O O . GLN A 1 88 ? -28.681 -11.834 24.154 1.00 83.88 88 GLN A O 1
ATOM 710 N N . GLU A 1 89 ? -28.645 -10.278 25.790 1.00 87.19 89 GLU A N 1
ATOM 711 C CA . GLU A 1 89 ? -28.050 -9.210 24.978 1.00 87.19 89 GLU A CA 1
ATOM 712 C C . GLU A 1 89 ? -26.650 -9.587 24.485 1.00 87.19 89 GLU A C 1
ATOM 714 O O . GLU A 1 89 ? -26.354 -9.470 23.291 1.00 87.19 89 GLU A O 1
ATOM 719 N N . GLN A 1 90 ? -25.812 -10.131 25.370 1.00 88.38 90 GLN A N 1
ATOM 720 C CA . GLN A 1 90 ? -24.468 -10.599 25.045 1.00 88.38 90 GLN A CA 1
ATOM 721 C C . GLN A 1 90 ? -24.499 -11.635 23.914 1.00 88.38 90 GLN A C 1
ATOM 723 O O . GLN A 1 90 ? -23.780 -11.493 22.921 1.00 88.38 90 GLN A O 1
ATOM 728 N N . SER A 1 91 ? -25.346 -12.666 24.029 1.00 86.06 91 SER A N 1
ATOM 729 C CA . SER A 1 91 ? -25.484 -13.713 23.005 1.00 86.06 91 SER A CA 1
ATOM 730 C C . SER A 1 91 ? -26.004 -13.147 21.681 1.00 86.06 91 SER A C 1
ATOM 732 O O . SER A 1 91 ? -25.517 -13.524 20.608 1.00 86.06 91 SER A O 1
ATOM 734 N N . GLY A 1 92 ? -26.964 -12.219 21.750 1.00 89.94 92 GLY A N 1
ATOM 735 C CA . GLY A 1 92 ? -27.528 -11.528 20.594 1.00 89.94 92 GLY A CA 1
ATOM 736 C C . GLY A 1 92 ? -26.473 -10.737 19.824 1.00 89.94 92 GLY A C 1
ATOM 737 O O . GLY A 1 92 ? -26.260 -10.995 18.636 1.00 89.94 92 GLY A O 1
ATOM 738 N N . LEU A 1 93 ? -25.764 -9.823 20.491 1.00 92.56 93 LEU A N 1
ATOM 739 C CA . LEU A 1 93 ? -24.741 -8.978 19.866 1.00 92.56 93 LEU A CA 1
ATOM 740 C C . LEU A 1 93 ? -23.520 -9.780 19.399 1.00 92.56 93 LEU A C 1
ATOM 742 O O . LEU A 1 93 ? -23.000 -9.523 18.306 1.00 92.56 93 LEU A O 1
ATOM 746 N N . TYR A 1 94 ? -23.106 -10.795 20.166 1.00 91.50 94 TYR A N 1
ATOM 747 C CA . TYR A 1 94 ? -22.020 -11.696 19.778 1.00 91.50 94 TYR A CA 1
ATOM 748 C C . TYR A 1 94 ? -22.328 -12.400 18.450 1.00 91.50 94 TYR A C 1
ATOM 750 O O . TYR A 1 94 ? -21.524 -12.346 17.516 1.00 91.50 94 TYR A O 1
ATOM 758 N N . LYS A 1 95 ? -23.517 -13.003 18.318 1.00 92.06 95 LYS A N 1
ATOM 759 C CA . LYS A 1 95 ? -23.941 -13.687 17.082 1.00 92.06 95 LYS A CA 1
ATOM 760 C C . LYS A 1 95 ? -24.203 -12.714 15.930 1.00 92.06 95 LYS A C 1
ATOM 762 O O . LYS A 1 95 ? -23.896 -13.032 14.779 1.00 92.06 95 LYS A O 1
ATOM 767 N N . LYS A 1 96 ? -24.787 -11.546 16.219 1.00 93.75 96 LYS A N 1
ATOM 768 C CA . LYS A 1 96 ? -25.189 -10.554 15.209 1.00 93.75 96 LYS A CA 1
ATOM 769 C C . LYS A 1 96 ? -23.985 -9.896 14.537 1.00 93.75 96 LYS A C 1
ATOM 771 O O . LYS A 1 96 ? -24.005 -9.772 13.308 1.00 93.75 96 LYS A O 1
ATOM 776 N N . TYR A 1 97 ? -22.966 -9.530 15.318 1.00 94.88 97 TYR A N 1
ATOM 777 C CA . TYR A 1 97 ? -21.808 -8.760 14.856 1.00 94.88 97 TYR A CA 1
ATOM 778 C C . TYR A 1 97 ? -20.488 -9.508 15.048 1.00 94.88 97 TYR A C 1
ATOM 780 O O . TYR A 1 97 ? -19.818 -9.822 14.066 1.00 94.88 97 TYR A O 1
ATOM 788 N N . TRP A 1 98 ? -20.119 -9.826 16.291 1.00 93.62 98 TRP A N 1
ATOM 789 C CA . TRP A 1 98 ? -18.745 -10.219 16.622 1.00 93.62 98 TRP A CA 1
ATOM 790 C C . TRP A 1 98 ? -18.274 -11.490 15.901 1.00 93.62 98 TRP A C 1
ATOM 792 O O . TRP A 1 98 ? -17.220 -11.482 15.268 1.00 93.62 98 TRP A O 1
ATOM 802 N N . VAL A 1 99 ? -19.084 -12.555 15.911 1.00 92.38 99 VAL A N 1
ATOM 803 C CA . VAL A 1 99 ? -18.767 -13.825 15.223 1.00 92.38 99 VAL A CA 1
ATOM 804 C C . VAL A 1 99 ? -18.524 -13.618 13.730 1.00 92.38 99 VAL A C 1
ATOM 806 O O . VAL A 1 99 ? -17.718 -14.325 13.128 1.00 92.38 99 VAL A O 1
ATOM 809 N N . LYS A 1 100 ? -19.224 -12.666 13.106 1.00 94.06 100 LYS A N 1
ATOM 810 C CA . LYS A 1 100 ? -19.046 -12.381 11.680 1.00 94.06 100 LYS A CA 1
ATOM 811 C C . LYS A 1 100 ? -17.706 -11.699 11.421 1.00 94.06 100 LYS A C 1
ATOM 813 O O . LYS A 1 100 ? -17.038 -12.085 10.472 1.00 94.06 100 LYS A O 1
ATOM 818 N N . ILE A 1 101 ? -17.289 -10.774 12.290 1.00 93.50 101 ILE A N 1
ATOM 819 C CA . ILE A 1 101 ? -15.962 -10.140 12.216 1.00 93.50 101 ILE A CA 1
ATOM 820 C C . ILE A 1 101 ? -14.857 -11.181 12.448 1.00 93.50 101 ILE A C 1
ATOM 822 O O . ILE A 1 101 ? -13.913 -11.255 11.668 1.00 93.50 101 ILE A O 1
ATOM 826 N N . GLU A 1 102 ? -14.995 -12.043 13.464 1.00 90.38 102 GLU A N 1
ATOM 827 C CA . GLU A 1 102 ? -14.024 -13.120 13.745 1.00 90.38 102 GLU A CA 1
ATOM 828 C C . GLU A 1 102 ? -13.841 -14.079 12.563 1.00 90.38 102 GLU A C 1
ATOM 830 O O . GLU A 1 102 ? -12.760 -14.628 12.375 1.00 90.38 102 GLU A O 1
ATOM 835 N N . ARG A 1 103 ? -14.885 -14.290 11.753 1.00 91.62 103 ARG A N 1
ATOM 836 C CA . ARG A 1 103 ? -14.806 -15.131 10.549 1.00 91.62 103 ARG A CA 1
ATOM 837 C C . ARG A 1 103 ? -14.118 -14.442 9.370 1.00 91.62 103 ARG A C 1
ATOM 839 O O . ARG A 1 103 ? -13.658 -15.148 8.480 1.00 91.62 103 ARG A O 1
ATOM 846 N N . MET A 1 104 ? -14.051 -13.109 9.352 1.00 91.50 104 MET A N 1
ATOM 847 C CA . MET A 1 104 ? -13.387 -12.346 8.287 1.00 91.50 104 MET A CA 1
ATOM 848 C C . MET A 1 104 ? -11.865 -12.341 8.452 1.00 91.50 104 MET A C 1
ATOM 850 O O . MET A 1 104 ? -11.138 -12.360 7.462 1.00 91.50 104 MET A O 1
ATOM 854 N N . PHE A 1 105 ? -11.364 -12.324 9.693 1.00 90.69 105 PHE A N 1
ATOM 855 C CA . PHE A 1 105 ? -9.950 -12.060 9.962 1.00 90.69 105 PHE A CA 1
ATOM 856 C C . PHE A 1 105 ? -9.299 -13.102 10.870 1.00 90.69 105 PHE A C 1
ATOM 858 O O . PHE A 1 105 ? -9.806 -13.441 11.935 1.00 90.69 105 PHE A O 1
ATOM 865 N N . ALA A 1 106 ? -8.079 -13.511 10.516 1.00 84.94 106 ALA A N 1
ATOM 866 C CA . ALA A 1 106 ? -7.176 -14.147 11.470 1.00 84.94 106 ALA A CA 1
ATOM 867 C C . ALA A 1 106 ? -6.774 -13.157 12.584 1.00 84.94 106 ALA A C 1
ATOM 869 O O . ALA A 1 106 ? -6.721 -11.948 12.355 1.00 84.94 106 ALA A O 1
ATOM 870 N N . THR A 1 107 ? -6.404 -13.652 13.771 1.00 78.69 107 THR A N 1
ATOM 871 C CA . THR A 1 107 ? -6.158 -12.831 14.979 1.00 78.69 107 THR A CA 1
ATOM 872 C C . THR A 1 107 ? -5.207 -11.646 14.758 1.00 78.69 107 THR A C 1
ATOM 874 O O . THR A 1 107 ? -5.488 -10.536 15.206 1.00 78.69 107 THR A O 1
ATOM 877 N N . LYS A 1 108 ? -4.089 -11.843 14.038 1.00 82.62 108 LYS A N 1
ATOM 878 C CA . LYS A 1 108 ? -3.132 -10.756 13.743 1.00 82.62 108 LYS A CA 1
ATOM 879 C C . LYS A 1 108 ? -3.746 -9.673 12.850 1.00 82.62 108 LYS A C 1
ATOM 881 O O . LYS A 1 108 ? -3.589 -8.490 13.135 1.00 82.62 108 LYS A O 1
ATOM 886 N N . THR A 1 109 ? -4.463 -10.083 11.805 1.00 87.94 109 THR A N 1
ATOM 887 C CA . THR A 1 109 ? -5.166 -9.181 10.885 1.00 87.94 109 THR A CA 1
ATOM 888 C C . THR A 1 109 ? -6.293 -8.440 11.597 1.00 87.94 109 THR A C 1
ATOM 890 O O . THR A 1 109 ? -6.492 -7.259 11.347 1.00 87.94 109 THR A O 1
ATOM 893 N N . PHE A 1 110 ? -6.979 -9.090 12.541 1.00 92.25 110 PHE A N 1
ATOM 894 C CA . PHE A 1 110 ? -8.021 -8.455 13.345 1.00 92.25 110 PHE A CA 1
ATOM 895 C C . PHE A 1 110 ? -7.434 -7.321 14.207 1.00 92.25 110 PHE A C 1
ATOM 897 O O . PHE A 1 110 ? -7.915 -6.189 14.166 1.00 92.25 110 PHE A O 1
ATOM 904 N N . ALA A 1 111 ? -6.341 -7.567 14.933 1.00 90.56 111 ALA A N 1
ATOM 905 C CA . ALA A 1 111 ? -5.689 -6.511 15.712 1.00 90.56 111 ALA A CA 1
ATOM 906 C C . ALA A 1 111 ? -5.216 -5.333 14.832 1.00 90.56 111 ALA A C 1
ATOM 908 O O . ALA A 1 111 ? -5.331 -4.173 15.234 1.00 90.56 111 ALA A O 1
ATOM 909 N N . GLU A 1 112 ? -4.721 -5.615 13.622 1.00 93.50 112 GLU A N 1
ATOM 910 C CA . GLU A 1 112 ? -4.349 -4.583 12.648 1.00 93.50 112 GLU A CA 1
ATOM 911 C C . GLU A 1 112 ? -5.564 -3.795 12.134 1.00 93.50 112 GLU A C 1
ATOM 913 O O . GLU A 1 112 ? -5.510 -2.564 12.108 1.00 93.50 112 GLU A O 1
ATOM 918 N N . PHE A 1 113 ? -6.672 -4.474 11.828 1.00 96.38 113 PHE A N 1
ATOM 919 C CA . PHE A 1 113 ? -7.942 -3.847 11.466 1.00 96.38 113 PHE A CA 1
ATOM 920 C C . PHE A 1 113 ? -8.418 -2.882 12.556 1.00 96.38 113 PHE A C 1
ATOM 922 O O . PHE A 1 113 ? -8.676 -1.723 12.246 1.00 96.38 113 PHE A O 1
ATOM 929 N N . ILE A 1 114 ? -8.482 -3.304 13.827 1.00 96.38 114 ILE A N 1
ATOM 930 C CA . ILE A 1 114 ? -8.946 -2.427 14.920 1.00 96.38 114 ILE A CA 1
ATOM 931 C C . ILE A 1 114 ? -8.054 -1.185 15.016 1.00 96.38 114 ILE A C 1
ATOM 933 O O . ILE A 1 114 ? -8.546 -0.073 15.194 1.00 96.38 114 ILE A O 1
ATOM 937 N N . ARG A 1 115 ? -6.739 -1.347 14.842 1.00 95.50 115 ARG A N 1
ATOM 938 C CA . ARG A 1 115 ? -5.803 -0.218 14.818 1.00 95.50 115 ARG A CA 1
ATOM 939 C C . ARG A 1 115 ? -6.118 0.758 13.682 1.00 95.50 115 ARG A C 1
ATOM 941 O O . ARG A 1 115 ? -6.147 1.961 13.916 1.00 95.50 115 ARG A O 1
ATOM 948 N N . HIS A 1 116 ? -6.339 0.263 12.465 1.00 96.31 116 HIS A N 1
ATOM 949 C CA . HIS A 1 116 ? -6.687 1.094 11.307 1.00 96.31 116 HIS A CA 1
ATOM 950 C C . HIS A 1 116 ? -8.066 1.742 11.442 1.00 96.31 116 HIS A C 1
ATOM 952 O O . HIS A 1 116 ? -8.218 2.911 11.104 1.00 96.31 116 HIS A O 1
ATOM 958 N N . TYR A 1 117 ? -9.039 1.015 11.984 1.00 96.94 117 TYR A N 1
ATOM 959 C CA . TYR A 1 117 ? -10.362 1.520 12.337 1.00 96.94 117 TYR A CA 1
ATOM 960 C C . TYR A 1 117 ? -10.262 2.710 13.295 1.00 96.94 117 TYR A C 1
ATOM 962 O O . TYR A 1 117 ? -10.865 3.750 13.048 1.00 96.94 117 TYR A O 1
ATOM 970 N N . LEU A 1 118 ? -9.438 2.605 14.340 1.00 95.75 118 LEU A N 1
ATOM 971 C CA . LEU A 1 118 ? -9.237 3.713 15.268 1.00 95.75 118 LEU A CA 1
ATOM 972 C C . LEU A 1 118 ? -8.630 4.935 14.581 1.00 95.75 118 LEU A C 1
ATOM 974 O O . LEU A 1 118 ? -9.095 6.032 14.841 1.00 95.75 118 LEU A O 1
ATOM 978 N N . VAL A 1 119 ? -7.680 4.767 13.653 1.00 94.44 119 VAL A N 1
ATOM 979 C CA . VAL A 1 119 ? -7.144 5.898 12.865 1.00 94.44 119 VAL A CA 1
ATOM 980 C C . VAL A 1 119 ? -8.256 6.608 12.084 1.00 94.44 119 VAL A C 1
ATOM 982 O O . VAL A 1 119 ? -8.278 7.836 12.042 1.00 94.44 119 VAL A O 1
ATOM 985 N N . VAL A 1 120 ? -9.204 5.859 11.507 1.00 94.31 120 VAL A N 1
ATOM 986 C CA . VAL A 1 120 ? -10.366 6.451 10.821 1.00 94.31 120 VAL A CA 1
ATOM 987 C C . VAL A 1 120 ? -11.241 7.249 11.780 1.00 94.31 120 VAL A C 1
ATOM 989 O O . VAL A 1 120 ? -11.746 8.298 11.399 1.00 94.31 120 VAL A O 1
ATOM 992 N N . LYS A 1 121 ? -11.436 6.757 13.004 1.00 92.94 121 LYS A N 1
ATOM 993 C CA . LYS A 1 121 ? -12.382 7.337 13.961 1.00 92.94 121 LYS A CA 1
ATOM 994 C C . LYS A 1 121 ? -11.824 8.476 14.795 1.00 92.94 121 LYS A C 1
ATOM 996 O O . LYS A 1 121 ? -12.555 9.409 15.094 1.00 92.94 121 LYS A O 1
ATOM 1001 N N . THR A 1 122 ? -10.562 8.385 15.191 1.00 90.56 122 THR A N 1
ATOM 1002 C CA . THR A 1 122 ? -9.921 9.369 16.067 1.00 90.56 122 THR A CA 1
ATOM 1003 C C . THR A 1 122 ? -9.083 10.371 15.294 1.00 90.56 122 THR A C 1
ATOM 1005 O O . THR A 1 122 ? -8.716 11.396 15.855 1.00 90.56 122 THR A O 1
ATOM 1008 N N . HIS A 1 123 ? -8.745 10.074 14.033 1.00 89.44 123 HIS A N 1
ATOM 1009 C CA . HIS A 1 123 ? -7.811 10.864 13.228 1.00 89.44 123 HIS A CA 1
ATOM 1010 C C . HIS A 1 123 ? -6.441 11.017 13.906 1.00 89.44 123 HIS A C 1
ATOM 1012 O O . HIS A 1 123 ? -5.743 12.007 13.716 1.00 89.44 123 HIS A O 1
ATOM 1018 N N . VAL A 1 124 ? -6.046 10.025 14.708 1.00 87.44 124 VAL A N 1
ATOM 1019 C CA . VAL A 1 124 ? -4.762 9.988 15.413 1.00 87.44 124 VAL A CA 1
ATOM 1020 C C . VAL A 1 124 ? -4.072 8.657 15.141 1.00 87.44 124 VAL A C 1
ATOM 1022 O O . VAL A 1 124 ? -4.700 7.604 15.022 1.00 87.44 124 VAL A O 1
ATOM 1025 N N . SER A 1 125 ? -2.744 8.694 15.048 1.00 86.44 125 SER A N 1
ATOM 1026 C CA . SER A 1 125 ? -1.928 7.491 14.908 1.00 86.44 125 SER A CA 1
ATOM 1027 C C . SER A 1 125 ? -2.034 6.594 16.144 1.00 86.44 125 SER A C 1
ATOM 1029 O O . SER A 1 125 ? -1.751 7.022 17.262 1.00 86.44 125 SER A O 1
ATOM 1031 N N . VAL A 1 126 ? -2.354 5.315 15.936 1.00 88.38 126 VAL A N 1
ATOM 1032 C CA . VAL A 1 126 ? -2.433 4.318 17.012 1.00 88.38 126 VAL A CA 1
ATOM 1033 C C . VAL A 1 126 ? -1.244 3.359 16.952 1.00 88.38 126 VAL A C 1
ATOM 1035 O O . VAL A 1 126 ? -0.993 2.700 15.932 1.00 88.38 126 VAL A O 1
ATOM 1038 N N . LYS A 1 127 ? -0.519 3.250 18.075 1.00 86.69 127 LYS A N 1
ATOM 1039 C CA . LYS A 1 127 ? 0.599 2.308 18.255 1.00 86.69 127 LYS A CA 1
ATOM 1040 C C . LYS A 1 127 ? 0.080 0.871 18.373 1.00 86.69 127 LYS A C 1
ATOM 1042 O O . LYS A 1 127 ? -0.929 0.617 19.023 1.00 86.69 127 LYS A O 1
ATOM 1047 N N . ARG A 1 128 ? 0.803 -0.095 17.790 1.00 85.62 128 ARG A N 1
ATOM 1048 C CA . ARG A 1 128 ? 0.403 -1.522 17.762 1.00 85.62 128 ARG A CA 1
ATOM 1049 C C . ARG A 1 128 ? 0.196 -2.138 19.151 1.00 85.62 128 ARG A C 1
ATOM 1051 O O . ARG A 1 128 ? -0.653 -3.004 19.299 1.00 85.62 128 ARG A O 1
ATOM 1058 N N . ASN A 1 129 ? 0.954 -1.700 20.152 1.00 84.00 129 ASN A N 1
ATOM 1059 C CA . ASN A 1 129 ? 0.861 -2.199 21.525 1.00 84.00 129 ASN A CA 1
ATOM 1060 C C . ASN A 1 129 ? -0.223 -1.506 22.370 1.00 84.00 129 ASN A C 1
ATOM 1062 O O . ASN A 1 129 ? -0.510 -1.988 23.459 1.00 84.00 129 ASN A O 1
ATOM 1066 N N . ASN A 1 130 ? -0.832 -0.415 21.888 1.00 88.06 130 ASN A N 1
ATOM 1067 C CA . ASN A 1 130 ? -1.838 0.351 22.633 1.00 88.06 130 ASN A CA 1
ATOM 1068 C C . ASN A 1 130 ? -3.236 0.317 21.989 1.00 88.06 130 ASN A C 1
ATOM 1070 O O . ASN A 1 130 ? -4.079 1.157 22.278 1.00 88.06 130 ASN A O 1
ATOM 1074 N N . VAL A 1 131 ? -3.506 -0.649 21.105 1.00 91.88 131 VAL A N 1
ATOM 1075 C CA . VAL A 1 131 ? -4.787 -0.723 20.377 1.00 91.88 131 VAL A CA 1
ATOM 1076 C C . VAL A 1 131 ? -5.980 -0.808 21.334 1.00 91.88 131 VAL A C 1
ATOM 1078 O O . VAL A 1 131 ? -6.965 -0.104 21.143 1.00 91.88 131 VAL A O 1
ATOM 1081 N N . TYR A 1 132 ? -5.882 -1.631 22.384 1.00 91.81 132 TYR A N 1
ATOM 1082 C CA . TYR A 1 132 ? -6.959 -1.778 23.366 1.00 91.81 132 TYR A CA 1
ATOM 1083 C C . TYR A 1 132 ? -7.207 -0.493 24.169 1.00 91.81 132 TYR A C 1
ATOM 1085 O O . TYR A 1 132 ? -8.351 -0.056 24.272 1.00 91.81 132 TYR A O 1
ATOM 1093 N N . GLY A 1 133 ? -6.143 0.129 24.691 1.00 91.44 133 GLY A N 1
ATOM 1094 C CA . GLY A 1 133 ? -6.242 1.381 25.446 1.00 91.44 133 GLY A CA 1
ATOM 1095 C C . GLY A 1 133 ? -6.881 2.486 24.609 1.00 91.44 133 GLY A C 1
ATOM 1096 O O . GLY A 1 133 ? -7.908 3.034 24.995 1.00 91.44 133 GLY A O 1
ATOM 1097 N N . SER A 1 134 ? -6.371 2.700 23.392 1.00 93.56 134 SER A N 1
ATOM 1098 C CA . SER A 1 134 ? -6.931 3.685 22.462 1.00 93.56 134 SER A CA 1
ATOM 1099 C C . SER A 1 134 ? -8.389 3.402 22.082 1.00 93.56 134 SER A C 1
ATOM 1101 O O . SER A 1 134 ? -9.157 4.342 21.898 1.00 93.56 134 SER A O 1
ATOM 1103 N N . TYR A 1 135 ? -8.800 2.131 21.988 1.00 95.81 135 TYR A N 1
ATOM 1104 C CA . TYR A 1 135 ? -10.205 1.789 21.752 1.00 95.81 135 TYR A CA 1
ATOM 1105 C C . TYR A 1 135 ? -11.100 2.162 22.937 1.00 95.81 135 TYR A C 1
ATOM 1107 O O . TYR A 1 135 ? -12.196 2.685 22.738 1.00 95.81 135 TYR A O 1
ATOM 1115 N N . LYS A 1 136 ? -10.646 1.902 24.168 1.00 93.31 136 LYS A N 1
ATOM 1116 C CA . LYS A 1 136 ? -11.378 2.244 25.395 1.00 93.31 136 LYS A CA 1
ATOM 1117 C C . LYS A 1 136 ? -11.551 3.757 25.525 1.00 93.31 136 LYS A C 1
ATOM 1119 O O . LYS A 1 136 ? -12.667 4.208 25.777 1.00 93.31 136 LYS A O 1
ATOM 1124 N N . ASP A 1 137 ? -10.486 4.517 25.279 1.00 94.50 137 ASP A N 1
ATOM 1125 C CA . ASP A 1 137 ? -10.516 5.983 25.296 1.00 94.50 137 ASP A CA 1
ATOM 1126 C C . ASP A 1 137 ? -11.510 6.524 24.261 1.00 94.50 137 ASP A C 1
ATOM 1128 O O . ASP A 1 137 ? -12.374 7.334 24.596 1.00 94.50 137 ASP A O 1
ATOM 1132 N N . TYR A 1 138 ? -11.454 6.005 23.030 1.00 95.56 138 TYR A N 1
ATOM 1133 C CA . TYR A 1 138 ? -12.395 6.340 21.960 1.00 95.56 138 TYR A CA 1
ATOM 1134 C C . TYR A 1 138 ? -13.852 6.034 22.344 1.00 95.56 138 TYR A C 1
ATOM 1136 O O . TYR A 1 138 ? -14.723 6.893 22.221 1.00 95.56 138 TYR A O 1
ATOM 1144 N N . PHE A 1 139 ? -14.121 4.829 22.852 1.00 95.38 139 PHE A N 1
ATOM 1145 C CA . PHE A 1 139 ? -15.466 4.401 23.242 1.00 95.38 139 PHE A CA 1
ATOM 1146 C C . PHE A 1 139 ? -16.080 5.316 24.311 1.00 95.38 139 PHE A C 1
ATOM 1148 O O . PHE A 1 139 ? -17.261 5.658 24.230 1.00 95.38 139 PHE A O 1
ATOM 1155 N N . ILE A 1 140 ? -15.278 5.715 25.304 1.00 93.62 140 ILE A N 1
ATOM 1156 C CA . ILE A 1 140 ? -15.708 6.603 26.391 1.00 93.62 140 ILE A CA 1
ATOM 1157 C C . ILE A 1 140 ? -15.908 8.033 25.875 1.00 93.62 140 ILE A C 1
ATOM 1159 O O . ILE A 1 140 ? -16.930 8.645 26.189 1.00 93.62 140 ILE A O 1
ATOM 1163 N N . ALA A 1 141 ? -14.966 8.556 25.084 1.00 93.94 141 ALA A N 1
ATOM 1164 C CA . ALA A 1 141 ? -15.022 9.914 24.542 1.00 93.94 141 ALA A CA 1
ATOM 1165 C C . ALA A 1 141 ? -16.270 10.135 23.670 1.00 93.94 141 ALA A C 1
ATOM 1167 O O . ALA A 1 141 ? -16.989 11.116 23.862 1.00 93.94 141 ALA A O 1
ATOM 1168 N N . GLU A 1 142 ? -16.583 9.173 22.799 1.00 93.38 142 GLU A N 1
ATOM 1169 C CA . GLU A 1 142 ? -17.759 9.203 21.920 1.00 93.38 142 GLU A CA 1
ATOM 1170 C C . GLU A 1 142 ? -19.063 8.767 22.614 1.00 93.38 142 GLU A C 1
ATOM 1172 O O . GLU A 1 142 ? -20.127 8.764 21.994 1.00 93.38 142 GLU A O 1
ATOM 1177 N N . LYS A 1 143 ? -19.011 8.398 23.905 1.00 93.75 143 LYS A N 1
ATOM 1178 C CA . LYS A 1 143 ? -20.168 7.945 24.704 1.00 93.75 143 LYS A CA 1
ATOM 1179 C C . LYS A 1 143 ? -20.959 6.821 24.025 1.00 93.75 143 LYS A C 1
ATOM 1181 O O . LYS A 1 143 ? -22.193 6.808 24.038 1.00 93.75 143 LYS A O 1
ATOM 1186 N N . LEU A 1 144 ? -20.243 5.879 23.416 1.00 93.12 144 LEU A N 1
ATOM 1187 C CA . LEU A 1 144 ? -20.855 4.762 22.709 1.00 93.12 144 LEU A CA 1
ATOM 1188 C C . LEU A 1 144 ? -21.467 3.760 23.694 1.00 93.12 144 LEU A C 1
ATOM 1190 O O . LEU A 1 144 ? -21.036 3.619 24.836 1.00 93.12 144 LEU A O 1
ATOM 1194 N N . ASN A 1 145 ? -22.468 3.024 23.219 1.00 94.12 145 ASN A N 1
ATOM 1195 C CA . ASN A 1 145 ? -22.917 1.790 23.855 1.00 94.12 145 ASN A CA 1
ATOM 1196 C C . ASN A 1 145 ? -22.397 0.580 23.062 1.00 94.12 145 ASN A C 1
ATOM 1198 O O . ASN A 1 145 ? -21.934 0.720 21.924 1.00 94.12 145 ASN A O 1
ATOM 1202 N N . SER A 1 146 ? -22.475 -0.610 23.658 1.00 93.00 146 SER A N 1
ATOM 1203 C CA . SER A 1 146 ? -21.931 -1.831 23.060 1.00 93.00 146 SER A CA 1
ATOM 1204 C C . SER A 1 146 ? -22.543 -2.178 21.704 1.00 93.00 146 SER A C 1
ATOM 1206 O O . SER A 1 146 ? -21.808 -2.590 20.809 1.00 93.00 146 SER A O 1
ATOM 1208 N N . GLU A 1 147 ? -23.855 -1.996 21.512 1.00 94.75 147 GLU A N 1
ATOM 1209 C CA . GLU A 1 147 ? -24.496 -2.304 20.227 1.00 94.75 147 GLU A CA 1
ATOM 1210 C C . GLU A 1 147 ? -24.027 -1.356 19.120 1.00 94.75 147 GLU A C 1
ATOM 1212 O O . GLU A 1 147 ? -23.610 -1.828 18.062 1.00 94.75 147 GLU A O 1
ATOM 1217 N N . ASN A 1 148 ? -24.034 -0.045 19.363 1.00 95.19 148 ASN A N 1
ATOM 1218 C CA . ASN A 1 148 ? -23.598 0.952 18.384 1.00 95.19 148 ASN A CA 1
ATOM 1219 C C . ASN A 1 148 ? -22.117 0.776 18.034 1.00 95.19 148 ASN A C 1
ATOM 1221 O O . ASN A 1 148 ? -21.754 0.814 16.859 1.00 95.19 148 ASN A O 1
ATOM 1225 N N . ALA A 1 149 ? -21.272 0.523 19.038 1.00 96.19 149 ALA A N 1
ATOM 1226 C CA . ALA A 1 149 ? -19.853 0.267 18.823 1.00 96.19 149 ALA A CA 1
ATOM 1227 C C . ALA A 1 149 ? -19.618 -1.006 17.993 1.00 96.19 149 ALA A C 1
ATOM 1229 O O . ALA A 1 149 ? -18.812 -0.991 17.066 1.00 96.19 149 ALA A O 1
ATOM 1230 N N . LEU A 1 150 ? -20.340 -2.098 18.273 1.00 96.38 150 LEU A N 1
ATOM 1231 C CA . LEU A 1 150 ? -20.237 -3.341 17.499 1.00 96.38 150 LEU A CA 1
ATOM 1232 C C . LEU A 1 150 ? -20.790 -3.205 16.081 1.00 96.38 150 LEU A C 1
ATOM 1234 O O . LEU A 1 150 ? -20.215 -3.775 15.154 1.00 96.38 150 LEU A O 1
ATOM 1238 N N . ALA A 1 151 ? -21.887 -2.470 15.901 1.00 96.50 151 ALA A N 1
ATOM 1239 C CA . ALA A 1 151 ? -22.481 -2.226 14.593 1.00 96.50 151 ALA A CA 1
ATOM 1240 C C . ALA A 1 151 ? -21.533 -1.425 13.692 1.00 96.50 151 ALA A C 1
ATOM 1242 O O . ALA A 1 151 ? -21.319 -1.793 12.535 1.00 96.50 151 ALA A O 1
ATOM 1243 N N . ASP A 1 152 ? -20.925 -0.367 14.228 1.00 96.62 152 ASP A N 1
ATOM 1244 C CA . ASP A 1 152 ? -19.971 0.456 13.492 1.00 96.62 152 ASP A CA 1
ATOM 1245 C C . ASP A 1 152 ? -18.652 -0.295 13.228 1.00 96.62 152 ASP A C 1
ATOM 1247 O O . ASP A 1 152 ? -18.181 -0.331 12.088 1.00 96.62 152 ASP A O 1
ATOM 1251 N N . LEU A 1 153 ? -18.130 -1.031 14.218 1.00 97.00 153 LEU A N 1
ATOM 1252 C CA . LEU A 1 153 ? -16.974 -1.909 14.023 1.00 97.00 153 LEU A CA 1
ATOM 1253 C C . LEU A 1 153 ? -17.247 -2.966 12.940 1.00 97.00 153 LEU A C 1
ATOM 1255 O O . LEU A 1 153 ? -16.398 -3.205 12.085 1.00 97.00 153 LEU A O 1
ATOM 1259 N N . PHE A 1 154 ? -18.440 -3.571 12.924 1.00 97.00 154 PHE A N 1
ATOM 1260 C CA . PHE A 1 154 ? -18.841 -4.518 11.880 1.00 97.00 154 PHE A CA 1
ATOM 1261 C C . PHE A 1 154 ? -18.926 -3.851 10.502 1.00 97.00 154 PHE A C 1
ATOM 1263 O O . PHE A 1 154 ? -18.471 -4.430 9.514 1.00 97.00 154 PHE A O 1
ATOM 1270 N N . LYS A 1 155 ? -19.456 -2.626 10.408 1.00 97.19 155 LYS A N 1
ATOM 1271 C CA . LYS A 1 155 ? -19.492 -1.856 9.154 1.00 97.19 155 LYS A CA 1
ATOM 1272 C C . LYS A 1 155 ? -18.083 -1.666 8.582 1.00 97.19 155 LYS A C 1
ATOM 1274 O O . LYS A 1 155 ? -17.844 -2.023 7.431 1.00 97.19 155 LYS A O 1
ATOM 1279 N N . PHE A 1 156 ? -17.140 -1.188 9.391 1.00 97.81 156 PHE A N 1
ATOM 1280 C CA . PHE A 1 156 ? -15.758 -0.984 8.947 1.00 97.81 156 PHE A CA 1
ATOM 1281 C C . PHE A 1 156 ? -14.994 -2.290 8.712 1.00 97.81 156 PHE A C 1
ATOM 1283 O O . PHE A 1 156 ? -14.153 -2.339 7.816 1.00 97.81 156 PHE A O 1
ATOM 1290 N N . ALA A 1 157 ? -15.319 -3.366 9.433 1.00 97.56 157 ALA A N 1
ATOM 1291 C CA . ALA A 1 157 ? -14.785 -4.694 9.142 1.00 97.56 157 ALA A CA 1
ATOM 1292 C C . ALA A 1 157 ? -15.162 -5.149 7.722 1.00 97.56 157 ALA A C 1
ATOM 1294 O O . ALA A 1 157 ? -14.308 -5.657 7.003 1.00 97.56 157 ALA A O 1
ATOM 1295 N N . ASN A 1 158 ? -16.398 -4.897 7.272 1.00 97.19 158 ASN A N 1
ATOM 1296 C CA . ASN A 1 158 ? -16.801 -5.219 5.899 1.00 97.19 158 ASN A CA 1
ATOM 1297 C C . ASN A 1 158 ? -16.004 -4.423 4.851 1.00 97.19 158 ASN A C 1
ATOM 1299 O O . ASN A 1 158 ? -15.632 -4.987 3.825 1.00 97.19 158 ASN A O 1
ATOM 1303 N N . TYR A 1 159 ? -15.712 -3.138 5.091 1.00 97.62 159 TYR A N 1
ATOM 1304 C CA . TYR A 1 159 ? -14.847 -2.359 4.194 1.00 97.62 159 TYR A CA 1
ATOM 1305 C C . TYR A 1 159 ? -13.422 -2.908 4.167 1.00 97.62 159 TYR A C 1
ATOM 1307 O O . TYR A 1 159 ? -12.849 -3.105 3.100 1.00 97.62 159 TYR A O 1
ATOM 1315 N N . TYR A 1 160 ? -12.861 -3.206 5.338 1.00 97.88 160 TYR A N 1
ATOM 1316 C CA . TYR A 1 160 ? -11.508 -3.739 5.455 1.00 97.88 160 TYR A CA 1
ATOM 1317 C C . TYR A 1 160 ? -11.358 -5.103 4.767 1.00 97.88 160 TYR A C 1
ATOM 1319 O O . TYR A 1 160 ? -10.374 -5.344 4.074 1.00 97.88 160 TYR A O 1
ATOM 1327 N N . ASP A 1 161 ? -12.352 -5.980 4.912 1.00 96.88 161 ASP A N 1
ATOM 1328 C CA . ASP A 1 161 ? -12.417 -7.281 4.240 1.00 96.88 161 ASP A CA 1
ATOM 1329 C C . ASP A 1 161 ? -12.533 -7.146 2.713 1.00 96.88 161 ASP A C 1
ATOM 1331 O O . ASP A 1 161 ? -11.909 -7.908 1.972 1.00 96.88 161 ASP A O 1
ATOM 1335 N N . GLN A 1 162 ? -13.282 -6.157 2.221 1.00 96.81 162 GLN A N 1
ATOM 1336 C CA . GLN A 1 162 ? -13.349 -5.854 0.791 1.00 96.81 162 GLN A CA 1
ATOM 1337 C C . GLN A 1 162 ? -12.029 -5.305 0.238 1.00 96.81 162 GLN A C 1
ATOM 1339 O O . GLN A 1 162 ? -11.633 -5.707 -0.852 1.00 96.81 162 GLN A O 1
ATOM 1344 N N . ILE A 1 163 ? -11.338 -4.446 0.993 1.00 97.50 163 ILE A N 1
ATOM 1345 C CA . ILE A 1 163 ? -10.013 -3.912 0.642 1.00 97.50 163 ILE A CA 1
ATOM 1346 C C . ILE A 1 163 ? -8.974 -5.035 0.592 1.00 97.50 163 ILE A C 1
ATOM 1348 O O . ILE A 1 163 ? -8.245 -5.159 -0.388 1.00 97.50 163 ILE A O 1
ATOM 1352 N N . LEU A 1 164 ? -8.932 -5.887 1.620 1.00 95.25 164 LEU A N 1
ATOM 1353 C CA . LEU A 1 164 ? -7.985 -7.003 1.705 1.00 95.25 164 LEU A CA 1
ATOM 1354 C C . LEU A 1 164 ? -8.137 -8.019 0.575 1.00 95.25 164 LEU A C 1
ATOM 1356 O O . LEU A 1 164 ? -7.150 -8.629 0.183 1.00 95.25 164 LEU A O 1
ATOM 1360 N N . ASN A 1 165 ? -9.365 -8.231 0.103 1.00 94.56 165 ASN A N 1
ATOM 1361 C CA . ASN A 1 165 ? -9.676 -9.261 -0.883 1.00 94.56 165 ASN A CA 1
ATOM 1362 C C . ASN A 1 165 ? -10.106 -8.684 -2.240 1.00 94.56 165 ASN A C 1
ATOM 1364 O O . ASN A 1 165 ? -10.639 -9.446 -3.046 1.00 94.56 165 ASN A O 1
ATOM 1368 N N . HIS A 1 166 ? -9.935 -7.371 -2.470 1.00 93.69 166 HIS A N 1
ATOM 1369 C CA . HIS A 1 166 ? -10.225 -6.688 -3.746 1.00 93.69 166 HIS A CA 1
ATOM 1370 C C . HIS A 1 166 ? -11.579 -7.118 -4.350 1.00 93.69 166 HIS A C 1
ATOM 1372 O O . HIS A 1 166 ? -11.681 -7.504 -5.513 1.00 93.69 166 HIS A O 1
ATOM 1378 N N . LYS A 1 167 ? -12.628 -7.110 -3.513 1.00 94.00 167 LYS A N 1
ATOM 1379 C CA . LYS A 1 167 ? -13.963 -7.667 -3.825 1.00 94.00 167 LYS A CA 1
ATOM 1380 C C . LYS A 1 167 ? -15.108 -6.676 -3.614 1.00 94.00 167 LYS A C 1
ATOM 1382 O O . LYS A 1 167 ? -16.199 -7.049 -3.185 1.00 94.00 167 LYS A O 1
ATOM 1387 N N . THR A 1 168 ? -14.841 -5.402 -3.863 1.00 94.69 168 THR A N 1
ATOM 1388 C CA . THR A 1 168 ? -15.883 -4.373 -3.953 1.00 94.69 168 THR A CA 1
ATOM 1389 C C . THR A 1 168 ? -16.745 -4.586 -5.199 1.00 94.69 168 THR A C 1
ATOM 1391 O O . THR A 1 168 ? -16.423 -5.409 -6.058 1.00 94.69 168 THR A O 1
ATOM 1394 N N . GLU A 1 169 ? -17.843 -3.842 -5.312 1.00 93.50 169 GLU A N 1
ATOM 1395 C CA . GLU A 1 169 ? -18.719 -3.895 -6.489 1.00 93.50 169 GLU A CA 1
ATOM 1396 C C . GLU A 1 169 ? -18.077 -3.275 -7.746 1.00 93.50 169 GLU A C 1
ATOM 1398 O O . GLU A 1 169 ? -18.504 -3.579 -8.859 1.00 93.50 169 GLU A O 1
ATOM 1403 N N . ASP A 1 170 ? -17.038 -2.446 -7.587 1.00 96.50 170 ASP A N 1
ATOM 1404 C CA . ASP A 1 170 ? -16.381 -1.727 -8.680 1.00 96.50 170 ASP A CA 1
ATOM 1405 C C . ASP A 1 170 ? -15.059 -2.392 -9.095 1.00 96.50 170 ASP A C 1
ATOM 1407 O O . ASP A 1 170 ? -14.119 -2.534 -8.309 1.00 96.50 170 ASP A O 1
ATOM 1411 N N . SER A 1 171 ? -14.971 -2.800 -10.363 1.00 93.88 171 SER A N 1
ATOM 1412 C CA . SER A 1 171 ? -13.805 -3.520 -10.886 1.00 93.88 171 SER A CA 1
ATOM 1413 C C . SER A 1 171 ? -12.549 -2.654 -10.987 1.00 93.88 171 SER A C 1
ATOM 1415 O O . SER A 1 171 ? -11.446 -3.167 -10.807 1.00 93.88 171 SER A O 1
ATOM 1417 N N . GLU A 1 172 ? -12.693 -1.358 -11.279 1.00 94.44 172 GLU A N 1
ATOM 1418 C CA . GLU A 1 172 ? -11.551 -0.439 -11.366 1.00 94.44 172 GLU A CA 1
ATOM 1419 C C . GLU A 1 172 ? -10.949 -0.216 -9.976 1.00 94.44 172 GLU A C 1
ATOM 1421 O O . GLU A 1 172 ? -9.735 -0.337 -9.801 1.00 94.44 172 GLU A O 1
ATOM 1426 N N . PHE A 1 173 ? -11.792 0.006 -8.968 1.00 97.06 173 PHE A N 1
ATOM 1427 C CA . PHE A 1 173 ? -11.363 0.110 -7.581 1.00 97.06 173 PHE A CA 1
ATOM 1428 C C . PHE A 1 173 ? -10.688 -1.177 -7.107 1.00 97.06 173 PHE A C 1
ATOM 1430 O O . PHE A 1 173 ? -9.602 -1.115 -6.538 1.00 97.06 173 PHE A O 1
ATOM 1437 N N . ASN A 1 174 ? -11.260 -2.349 -7.407 1.00 96.06 174 ASN A N 1
ATOM 1438 C CA . ASN A 1 174 ? -10.647 -3.639 -7.069 1.00 96.06 174 ASN A CA 1
ATOM 1439 C C . ASN A 1 174 ? -9.247 -3.807 -7.662 1.00 96.06 174 ASN A C 1
ATOM 1441 O O . ASN A 1 174 ? -8.366 -4.314 -6.973 1.00 96.06 174 ASN A O 1
ATOM 1445 N N . ARG A 1 175 ? -9.019 -3.335 -8.891 1.00 93.38 175 ARG A N 1
ATOM 1446 C CA . ARG A 1 175 ? -7.692 -3.363 -9.517 1.00 93.38 175 ARG A CA 1
ATOM 1447 C C . ARG A 1 175 ? -6.683 -2.499 -8.757 1.00 93.38 175 ARG A C 1
ATOM 1449 O O . ARG A 1 175 ? -5.584 -2.949 -8.455 1.00 93.38 175 ARG A O 1
ATOM 1456 N N . ILE A 1 176 ? -7.084 -1.287 -8.370 1.00 96.31 176 ILE A N 1
ATOM 1457 C CA . ILE A 1 176 ? -6.252 -0.391 -7.550 1.00 96.31 176 ILE A CA 1
ATOM 1458 C C . ILE A 1 176 ? -5.932 -1.042 -6.192 1.00 96.31 176 ILE A C 1
ATOM 1460 O O . ILE A 1 176 ? -4.794 -0.993 -5.718 1.00 96.31 176 ILE A O 1
ATOM 1464 N N . LEU A 1 177 ? -6.929 -1.665 -5.558 1.00 96.81 177 LEU A N 1
ATOM 1465 C CA . LEU A 1 177 ? -6.770 -2.359 -4.278 1.00 96.81 177 LEU A CA 1
ATOM 1466 C C . LEU A 1 177 ? -5.811 -3.550 -4.389 1.00 96.81 177 LEU A C 1
ATOM 1468 O O . LEU A 1 177 ? -4.963 -3.717 -3.512 1.00 96.81 177 LEU A O 1
ATOM 1472 N N . ASP A 1 178 ? -5.903 -4.336 -5.463 1.00 94.25 178 ASP A N 1
ATOM 1473 C CA . ASP A 1 178 ? -4.980 -5.439 -5.742 1.00 94.25 178 ASP A CA 1
ATOM 1474 C C . ASP A 1 178 ? -3.534 -4.938 -5.838 1.00 94.25 178 ASP A C 1
ATOM 1476 O O . ASP A 1 178 ? -2.658 -5.409 -5.109 1.00 94.25 178 ASP A O 1
ATOM 1480 N N . HIS A 1 179 ? -3.290 -3.877 -6.610 1.00 94.88 179 HIS A N 1
ATOM 1481 C CA . HIS A 1 179 ? -1.953 -3.295 -6.727 1.00 94.88 179 HIS A CA 1
ATOM 1482 C C . HIS A 1 179 ? -1.413 -2.789 -5.378 1.00 94.88 179 HIS A C 1
ATOM 1484 O O . HIS A 1 179 ? -0.251 -3.031 -5.035 1.00 94.88 179 HIS A O 1
ATOM 1490 N N . ILE A 1 180 ? -2.248 -2.124 -4.570 1.00 96.12 180 ILE A N 1
ATOM 1491 C CA . ILE A 1 180 ? -1.876 -1.657 -3.222 1.00 96.12 180 ILE A CA 1
ATOM 1492 C C . ILE A 1 180 ? -1.574 -2.834 -2.278 1.00 96.12 180 ILE A C 1
ATOM 1494 O O . ILE A 1 180 ? -0.644 -2.740 -1.462 1.00 96.12 180 ILE A O 1
ATOM 1498 N N . ASN A 1 181 ? -2.318 -3.936 -2.392 1.00 94.56 181 ASN A N 1
ATOM 1499 C CA . ASN A 1 181 ? -2.119 -5.147 -1.597 1.00 94.56 181 ASN A CA 1
ATOM 1500 C C . ASN A 1 181 ? -0.833 -5.874 -1.984 1.00 94.56 181 ASN A C 1
ATOM 1502 O O . ASN A 1 181 ? -0.057 -6.221 -1.091 1.00 94.56 181 ASN A O 1
ATOM 1506 N N . VAL A 1 182 ? -0.546 -6.021 -3.282 1.00 93.50 182 VAL A N 1
ATOM 1507 C CA . VAL A 1 182 ? 0.742 -6.543 -3.769 1.00 93.50 182 VAL A CA 1
ATOM 1508 C C . VAL A 1 182 ? 1.883 -5.660 -3.272 1.00 93.50 182 VAL A C 1
ATOM 1510 O O . VAL A 1 182 ? 2.895 -6.159 -2.798 1.00 93.50 182 VAL A O 1
ATOM 1513 N N . MET A 1 183 ? 1.709 -4.339 -3.261 1.00 94.12 183 MET A N 1
ATOM 1514 C CA . MET A 1 183 ? 2.674 -3.399 -2.687 1.00 94.12 183 MET A CA 1
ATOM 1515 C C . MET A 1 183 ? 2.830 -3.499 -1.152 1.00 94.12 183 MET A C 1
ATOM 1517 O O . MET A 1 183 ? 3.746 -2.870 -0.608 1.00 94.12 183 MET A O 1
ATOM 1521 N N . ASP A 1 184 ? 2.008 -4.276 -0.440 1.00 92.50 184 ASP A N 1
ATOM 1522 C CA . ASP A 1 184 ? 1.941 -4.406 1.030 1.00 92.50 184 ASP A CA 1
ATOM 1523 C C . ASP A 1 184 ? 1.907 -3.048 1.756 1.00 92.50 184 ASP A C 1
ATOM 1525 O O . ASP A 1 184 ? 2.598 -2.801 2.746 1.00 92.50 184 ASP A O 1
ATOM 1529 N N . SER A 1 185 ? 1.132 -2.101 1.221 1.00 91.69 185 SER A N 1
ATOM 1530 C CA . SER A 1 185 ? 1.072 -0.724 1.735 1.00 91.69 185 SER A CA 1
ATOM 1531 C C . SER A 1 185 ? -0.145 -0.493 2.631 1.00 91.69 185 SER A C 1
ATOM 1533 O O . SER A 1 185 ? -0.834 0.517 2.521 1.00 91.69 185 SER A O 1
ATOM 1535 N N . LYS A 1 186 ? -0.400 -1.396 3.587 1.00 93.31 186 LYS A N 1
ATOM 1536 C CA . LYS A 1 186 ? -1.606 -1.362 4.445 1.00 93.31 186 LYS A CA 1
ATOM 1537 C C . LYS A 1 186 ? -1.769 -0.100 5.293 1.00 93.31 186 LYS A C 1
ATOM 1539 O O . LYS A 1 186 ? -2.837 0.154 5.840 1.00 93.31 186 LYS A O 1
ATOM 1544 N N . VAL A 1 187 ? -0.720 0.712 5.426 1.00 91.44 187 VAL A N 1
ATOM 1545 C CA . VAL A 1 187 ? -0.782 2.018 6.097 1.00 91.44 187 VAL A CA 1
ATOM 1546 C C . VAL A 1 187 ? -1.845 2.939 5.491 1.00 91.44 187 VAL A C 1
ATOM 1548 O O . VAL A 1 187 ? -2.408 3.739 6.229 1.00 91.44 187 VAL A O 1
ATOM 1551 N N . VAL A 1 188 ? -2.172 2.790 4.200 1.00 95.38 188 VAL A N 1
ATOM 1552 C CA . VAL A 1 188 ? -3.185 3.616 3.524 1.00 95.38 188 VAL A CA 1
ATOM 1553 C C . VAL A 1 188 ? -4.622 3.102 3.652 1.00 95.38 188 VAL A C 1
ATOM 1555 O O . VAL A 1 188 ? -5.558 3.811 3.287 1.00 95.38 188 VAL A O 1
ATOM 1558 N N . PHE A 1 189 ? -4.831 1.907 4.210 1.00 96.75 189 PHE A N 1
ATOM 1559 C CA . PHE A 1 189 ? -6.166 1.314 4.349 1.00 96.75 189 PHE A CA 1
ATOM 1560 C C . PHE A 1 189 ? -7.170 2.176 5.126 1.00 96.75 189 PHE A C 1
ATOM 1562 O O . PHE A 1 189 ? -8.331 2.187 4.724 1.00 96.75 189 PHE A O 1
ATOM 1569 N N . PRO A 1 190 ? -6.790 2.932 6.180 1.00 96.75 190 PRO A N 1
ATOM 1570 C CA . PRO A 1 190 ? -7.706 3.880 6.809 1.00 96.75 190 PRO A CA 1
ATOM 1571 C C . PRO A 1 190 ? -8.326 4.865 5.810 1.00 96.75 190 PRO A C 1
ATOM 1573 O O . PRO A 1 190 ? -9.529 5.103 5.850 1.00 96.75 190 PRO A O 1
ATOM 1576 N N . TYR A 1 191 ? -7.534 5.399 4.877 1.00 95.81 191 TYR A N 1
ATOM 1577 C CA . TYR A 1 191 ? -8.048 6.324 3.870 1.00 95.81 191 TYR A CA 1
ATOM 1578 C C . TYR A 1 191 ? -8.947 5.616 2.848 1.00 95.81 191 TYR A C 1
ATOM 1580 O O . TYR A 1 191 ? -9.991 6.144 2.485 1.00 95.81 191 TYR A O 1
ATOM 1588 N N . LEU A 1 192 ? -8.611 4.389 2.443 1.00 97.38 192 LEU A N 1
ATOM 1589 C CA . LEU A 1 192 ? -9.475 3.588 1.566 1.00 97.38 192 LEU A CA 1
ATOM 1590 C C . LEU A 1 192 ? -10.823 3.261 2.236 1.00 97.38 192 LEU A C 1
ATOM 1592 O O . LEU A 1 192 ? -11.867 3.387 1.601 1.00 97.38 192 LEU A O 1
ATOM 1596 N N . MET A 1 193 ? -10.824 2.931 3.533 1.00 97.38 193 MET A N 1
ATOM 1597 C CA . MET A 1 193 ? -12.056 2.753 4.313 1.00 97.38 193 MET A CA 1
ATOM 1598 C C . MET A 1 193 ? -12.877 4.044 4.397 1.00 97.38 193 MET A C 1
ATOM 1600 O O . MET A 1 193 ? -14.104 3.980 4.342 1.00 97.38 193 MET A O 1
ATOM 1604 N N . LEU A 1 194 ? -12.225 5.207 4.510 1.00 94.69 194 LEU A N 1
ATOM 1605 C CA . LEU A 1 194 ? -12.907 6.500 4.449 1.00 94.69 194 LEU A CA 1
ATOM 1606 C C . LEU A 1 194 ? -13.581 6.703 3.091 1.00 94.69 194 LEU A C 1
ATOM 1608 O O . LEU A 1 194 ? -14.753 7.061 3.061 1.00 94.69 194 LEU A O 1
ATOM 1612 N N . LEU A 1 195 ? -12.884 6.446 1.980 1.00 96.06 195 LEU A N 1
ATOM 1613 C CA . LEU A 1 195 ? -13.478 6.562 0.645 1.00 96.06 195 LEU A CA 1
ATOM 1614 C C . LEU A 1 195 ? -14.712 5.663 0.511 1.00 96.06 195 LEU A C 1
ATOM 1616 O O . LEU A 1 195 ? -15.762 6.139 0.093 1.00 96.06 195 LEU A O 1
ATOM 1620 N N . MET A 1 196 ? -14.630 4.401 0.946 1.00 96.69 196 MET A N 1
ATOM 1621 C CA . MET A 1 196 ? -15.782 3.490 0.936 1.00 96.69 196 MET A CA 1
ATOM 1622 C C . MET A 1 196 ? -16.934 3.991 1.811 1.00 96.69 196 MET A C 1
ATOM 1624 O O . MET A 1 196 ? -18.094 3.924 1.407 1.00 96.69 196 MET A O 1
ATOM 1628 N N . TYR A 1 197 ? -16.631 4.523 2.995 1.00 95.00 197 TYR A N 1
ATOM 1629 C CA . TYR A 1 197 ? -17.640 5.137 3.850 1.00 95.00 197 TYR A CA 1
ATOM 1630 C C . TYR A 1 197 ? -18.342 6.299 3.132 1.00 95.00 197 TYR A C 1
ATOM 1632 O O . TYR A 1 197 ? -19.572 6.304 3.083 1.00 95.00 197 TYR A O 1
ATOM 1640 N N . LEU A 1 198 ? -17.581 7.209 2.516 1.00 93.56 198 LEU A N 1
ATOM 1641 C CA . LEU A 1 198 ? -18.097 8.382 1.801 1.00 93.56 198 LEU A CA 1
ATOM 1642 C C . LEU A 1 198 ? -18.933 8.015 0.567 1.00 93.56 198 LEU A C 1
ATOM 1644 O O . LEU A 1 198 ? -19.915 8.693 0.266 1.00 93.56 198 LEU A O 1
ATOM 1648 N N . ILE A 1 199 ? -18.585 6.922 -0.120 1.00 95.12 199 ILE A N 1
ATOM 1649 C CA . ILE A 1 199 ? -19.413 6.356 -1.196 1.00 95.12 199 ILE A CA 1
ATOM 1650 C C . ILE A 1 199 ? -20.759 5.909 -0.621 1.00 95.12 199 ILE A C 1
ATOM 1652 O O . ILE A 1 199 ? -21.814 6.293 -1.121 1.00 95.12 199 ILE A O 1
ATOM 1656 N N . THR A 1 200 ? -20.749 5.138 0.472 1.00 93.88 200 THR A N 1
ATOM 1657 C CA . THR A 1 200 ? -22.000 4.638 1.069 1.00 93.88 200 THR A CA 1
ATOM 1658 C C . THR A 1 200 ? -22.860 5.719 1.724 1.00 93.88 200 THR A C 1
ATOM 1660 O O . THR A 1 200 ? -24.069 5.527 1.833 1.00 93.88 200 THR A O 1
ATOM 1663 N N . SER A 1 201 ? -22.274 6.836 2.171 1.00 92.56 201 SER A N 1
ATOM 1664 C CA . SER A 1 201 ? -23.027 7.997 2.664 1.00 92.56 201 SER A CA 1
ATOM 1665 C C . SER A 1 201 ? -23.514 8.918 1.540 1.00 92.56 201 SER A C 1
ATOM 1667 O O . SER A 1 201 ? -24.287 9.835 1.811 1.00 92.56 201 SER A O 1
ATOM 1669 N N . GLY A 1 202 ? -23.123 8.661 0.287 1.00 92.38 202 GLY A N 1
ATOM 1670 C CA . GLY A 1 202 ? -23.508 9.461 -0.876 1.00 92.38 202 GLY A CA 1
ATOM 1671 C C . GLY A 1 202 ? -22.788 10.810 -0.970 1.00 92.38 202 GLY A C 1
ATOM 1672 O O . GLY A 1 202 ? -23.243 11.689 -1.697 1.00 92.38 202 GLY A O 1
ATOM 1673 N N . GLU A 1 203 ? -21.688 10.992 -0.235 1.00 91.19 203 GLU A N 1
ATOM 1674 C CA . GLU A 1 203 ? -20.890 12.226 -0.249 1.00 91.19 203 GLU A CA 1
ATOM 1675 C C . GLU A 1 203 ? -19.967 12.314 -1.468 1.00 91.19 203 GLU A C 1
ATOM 1677 O O . GLU A 1 203 ? -19.666 13.413 -1.937 1.00 91.19 203 GLU A O 1
ATOM 1682 N N . ILE A 1 204 ? -19.530 11.164 -1.991 1.00 94.06 204 ILE A N 1
ATOM 1683 C CA . ILE A 1 204 ? -18.765 11.058 -3.237 1.00 94.06 204 ILE A CA 1
ATOM 1684 C C . ILE A 1 204 ? -19.323 9.938 -4.112 1.00 94.06 204 ILE A C 1
ATOM 1686 O O . ILE A 1 204 ? -19.883 8.963 -3.614 1.00 94.06 204 ILE A O 1
ATOM 1690 N N . ASP A 1 205 ? -19.123 10.054 -5.423 1.00 95.62 205 ASP A N 1
ATOM 1691 C CA . ASP A 1 205 ? -19.393 8.961 -6.356 1.00 95.62 205 ASP A CA 1
ATOM 1692 C C . ASP A 1 205 ? -18.204 7.985 -6.472 1.00 95.62 205 ASP A C 1
ATOM 1694 O O . ASP A 1 205 ? -17.065 8.294 -6.101 1.00 95.62 205 ASP A O 1
ATOM 1698 N N . GLN A 1 206 ? -18.471 6.795 -7.022 1.00 96.56 206 GLN A N 1
ATOM 1699 C CA . GLN A 1 206 ? -17.463 5.752 -7.237 1.00 96.56 206 GLN A CA 1
ATOM 1700 C C . GLN A 1 206 ? -16.300 6.233 -8.120 1.00 96.56 206 GLN A C 1
ATOM 1702 O O . GLN A 1 206 ? -15.140 5.955 -7.828 1.00 96.56 206 GLN A O 1
ATOM 1707 N N . GLY A 1 207 ? -16.576 7.020 -9.163 1.00 97.12 207 GLY A N 1
ATOM 1708 C CA . GLY A 1 207 ? -15.538 7.544 -10.049 1.00 97.12 207 GLY A CA 1
ATOM 1709 C C . GLY A 1 207 ? -14.599 8.523 -9.338 1.00 97.12 207 GLY A C 1
ATOM 1710 O O . GLY A 1 207 ? -13.400 8.557 -9.617 1.00 97.12 207 GLY A O 1
ATOM 1711 N N . GLN A 1 208 ? -15.107 9.323 -8.401 1.00 95.38 208 GLN A N 1
ATOM 1712 C CA . GLN A 1 208 ? -14.297 10.195 -7.556 1.00 95.38 208 GLN A CA 1
ATOM 1713 C C . GLN A 1 208 ? -13.418 9.384 -6.606 1.00 95.38 208 GLN A C 1
ATOM 1715 O O . GLN A 1 208 ? -12.238 9.713 -6.467 1.00 95.38 208 GLN A O 1
ATOM 1720 N N . ALA A 1 209 ? -13.952 8.321 -6.003 1.00 96.50 209 ALA A N 1
ATOM 1721 C CA . ALA A 1 209 ? -13.167 7.405 -5.181 1.00 96.50 209 ALA A CA 1
ATOM 1722 C C . ALA A 1 209 ? -12.044 6.731 -5.987 1.00 96.50 209 ALA A C 1
ATOM 1724 O O . ALA A 1 209 ? -10.897 6.748 -5.537 1.00 96.50 209 ALA A O 1
ATOM 1725 N N . ASN A 1 210 ? -12.332 6.252 -7.204 1.00 97.62 210 ASN A N 1
ATOM 1726 C CA . ASN A 1 210 ? -11.343 5.644 -8.103 1.00 97.62 210 ASN A CA 1
ATOM 1727 C C . ASN A 1 210 ? -10.213 6.627 -8.430 1.00 97.62 210 ASN A C 1
ATOM 1729 O O . ASN A 1 210 ? -9.040 6.300 -8.264 1.00 97.62 210 ASN A O 1
ATOM 1733 N N . ARG A 1 211 ? -10.546 7.878 -8.782 1.00 96.00 211 ARG A N 1
ATOM 1734 C CA . ARG A 1 211 ? -9.543 8.931 -9.034 1.00 96.00 211 ARG A CA 1
ATOM 1735 C C . ARG A 1 211 ? -8.655 9.204 -7.816 1.00 96.00 211 ARG A C 1
ATOM 1737 O O . ARG A 1 211 ? -7.445 9.349 -7.967 1.00 96.00 211 ARG A O 1
ATOM 1744 N N . LEU A 1 212 ? -9.234 9.295 -6.616 1.00 95.69 212 LEU A N 1
ATOM 1745 C CA . LEU A 1 212 ? -8.479 9.549 -5.381 1.00 95.69 212 LEU A CA 1
ATOM 1746 C C . LEU A 1 212 ? -7.573 8.368 -5.011 1.00 95.69 212 LEU A C 1
ATOM 1748 O O . LEU A 1 212 ? -6.417 8.571 -4.639 1.00 95.69 212 LEU A O 1
ATOM 1752 N N . ALA A 1 213 ? -8.077 7.143 -5.142 1.00 97.25 213 ALA A N 1
ATOM 1753 C CA . ALA A 1 213 ? -7.311 5.937 -4.868 1.00 97.25 213 ALA A CA 1
ATOM 1754 C C . ALA A 1 213 ? -6.180 5.730 -5.880 1.00 97.25 213 ALA A C 1
ATOM 1756 O O . ALA A 1 213 ? -5.077 5.374 -5.478 1.00 97.25 213 ALA A O 1
ATOM 1757 N N . HIS A 1 214 ? -6.404 6.052 -7.153 1.00 97.38 214 HIS A N 1
ATOM 1758 C CA . HIS A 1 214 ? -5.377 5.966 -8.187 1.00 97.38 214 HIS A CA 1
ATOM 1759 C C . HIS A 1 214 ? -4.234 6.980 -7.982 1.00 97.38 214 HIS A C 1
ATOM 1761 O O . HIS A 1 214 ? -3.066 6.659 -8.189 1.00 97.38 214 HIS A O 1
ATOM 1767 N N . ILE A 1 215 ? -4.523 8.194 -7.487 1.00 96.19 215 ILE A N 1
ATOM 1768 C CA . ILE A 1 215 ? -3.467 9.149 -7.087 1.00 96.19 215 ILE A CA 1
ATOM 1769 C C . ILE A 1 215 ? -2.586 8.545 -5.984 1.00 96.19 215 ILE A C 1
ATOM 1771 O O . ILE A 1 215 ? -1.360 8.677 -6.014 1.00 96.19 215 ILE A O 1
ATOM 1775 N N . LEU A 1 216 ? -3.208 7.883 -5.006 1.00 95.38 216 LEU A N 1
ATOM 1776 C CA . LEU A 1 216 ? -2.499 7.247 -3.901 1.00 95.38 216 LEU A CA 1
ATOM 1777 C C . LEU A 1 216 ? -1.685 6.033 -4.363 1.00 95.38 216 LEU A C 1
ATOM 1779 O O . LEU A 1 216 ? -0.548 5.856 -3.939 1.00 95.38 216 LEU A O 1
ATOM 1783 N N . GLU A 1 217 ? -2.245 5.226 -5.253 1.00 97.00 217 GLU A N 1
ATOM 1784 C CA . GLU A 1 217 ? -1.575 4.103 -5.902 1.00 97.00 217 GLU A CA 1
ATOM 1785 C C . GLU A 1 217 ? -0.333 4.555 -6.682 1.00 97.00 217 GLU A C 1
ATOM 1787 O O . GLU A 1 217 ? 0.758 4.032 -6.450 1.00 97.00 217 GLU A O 1
ATOM 1792 N N . SER A 1 218 ? -0.474 5.583 -7.527 1.00 97.12 218 SER A N 1
ATOM 1793 C CA . SER A 1 218 ? 0.632 6.209 -8.263 1.00 97.12 218 SER A CA 1
ATOM 1794 C C . SER A 1 218 ? 1.736 6.688 -7.321 1.00 97.12 218 SER A C 1
ATOM 1796 O O . SER A 1 218 ? 2.918 6.404 -7.536 1.00 97.12 218 SER A O 1
ATOM 1798 N N . TYR A 1 219 ? 1.361 7.337 -6.215 1.00 96.12 219 TYR A N 1
ATOM 1799 C CA . TYR A 1 219 ? 2.311 7.764 -5.194 1.00 96.12 219 TYR A CA 1
ATOM 1800 C C . TYR A 1 219 ? 3.076 6.588 -4.567 1.00 96.12 219 TYR A C 1
ATOM 1802 O O . TYR A 1 219 ? 4.303 6.636 -4.459 1.00 96.12 219 TYR A O 1
ATOM 1810 N N . LEU A 1 220 ? 2.374 5.519 -4.178 1.00 95.94 220 LEU A N 1
ATOM 1811 C CA . LEU A 1 220 ? 2.978 4.334 -3.561 1.00 95.94 220 LEU A CA 1
ATOM 1812 C C . LEU A 1 220 ? 3.923 3.602 -4.519 1.00 95.94 220 LEU A C 1
ATOM 1814 O O . LEU A 1 220 ? 5.032 3.235 -4.114 1.00 95.94 220 LEU A O 1
ATOM 1818 N N . PHE A 1 221 ? 3.518 3.430 -5.780 1.00 96.94 221 PHE A N 1
ATOM 1819 C CA . PHE A 1 221 ? 4.361 2.818 -6.804 1.00 96.94 221 PHE A CA 1
ATOM 1820 C C . PHE A 1 221 ? 5.634 3.638 -7.010 1.00 96.94 221 PHE A C 1
ATOM 1822 O O . PHE A 1 221 ? 6.738 3.096 -6.945 1.00 96.94 221 PHE A O 1
ATOM 1829 N N . ARG A 1 222 ? 5.498 4.962 -7.156 1.00 96.62 222 ARG A N 1
ATOM 1830 C CA . ARG A 1 222 ? 6.628 5.886 -7.317 1.00 96.62 222 ARG A CA 1
ATOM 1831 C C . ARG A 1 222 ? 7.580 5.870 -6.134 1.00 96.62 222 ARG A C 1
ATOM 1833 O O . ARG A 1 222 ? 8.785 5.824 -6.349 1.00 96.62 222 ARG A O 1
ATOM 1840 N N . LEU A 1 223 ? 7.086 5.871 -4.895 1.00 94.69 223 LEU A N 1
ATOM 1841 C CA . LEU A 1 223 ? 7.955 5.758 -3.719 1.00 94.69 223 LEU A CA 1
ATOM 1842 C C . LEU A 1 223 ? 8.802 4.482 -3.771 1.00 94.69 223 LEU A C 1
ATOM 1844 O O . LEU A 1 223 ? 10.006 4.541 -3.535 1.00 94.69 223 LEU A O 1
ATOM 1848 N N . LYS A 1 224 ? 8.192 3.344 -4.115 1.00 94.69 224 LYS A N 1
ATOM 1849 C CA . LYS A 1 224 ? 8.887 2.054 -4.179 1.00 94.69 224 LYS A CA 1
ATOM 1850 C C . LYS A 1 224 ? 9.866 1.972 -5.348 1.00 94.69 224 LYS A C 1
ATOM 1852 O O . LYS A 1 224 ? 11.016 1.602 -5.134 1.00 94.69 224 LYS A O 1
ATOM 1857 N N . ALA A 1 225 ? 9.443 2.359 -6.549 1.00 95.62 225 ALA A N 1
ATOM 1858 C CA . ALA A 1 225 ? 10.287 2.365 -7.743 1.00 95.62 225 ALA A CA 1
ATOM 1859 C C . ALA A 1 225 ? 11.478 3.331 -7.606 1.00 95.62 225 ALA A C 1
ATOM 1861 O O . ALA A 1 225 ? 12.570 3.025 -8.078 1.00 95.62 225 ALA A O 1
ATOM 1862 N N . CYS A 1 226 ? 11.289 4.456 -6.907 1.00 95.50 226 CYS A N 1
ATOM 1863 C CA . CYS A 1 226 ? 12.338 5.426 -6.575 1.00 95.50 226 CYS A CA 1
ATOM 1864 C C . CYS A 1 226 ? 13.139 5.081 -5.309 1.00 95.50 226 CYS A C 1
ATOM 1866 O O . CYS A 1 226 ? 13.991 5.875 -4.909 1.00 95.50 226 CYS A O 1
ATOM 1868 N N . GLN A 1 227 ? 12.857 3.950 -4.651 1.00 93.25 227 GLN A N 1
ATOM 1869 C CA . GLN A 1 227 ? 13.510 3.509 -3.409 1.00 93.25 227 GLN A CA 1
ATOM 1870 C C . GLN A 1 227 ? 13.480 4.565 -2.286 1.00 93.25 227 GLN A C 1
ATOM 1872 O O . GLN A 1 227 ? 14.436 4.736 -1.528 1.00 93.25 227 GLN A O 1
ATOM 1877 N N . LEU A 1 228 ? 12.372 5.300 -2.181 1.00 90.56 228 LEU A N 1
ATOM 1878 C CA . LEU A 1 228 ? 12.192 6.360 -1.195 1.00 90.56 228 LEU A CA 1
ATOM 1879 C C . LEU A 1 228 ? 11.570 5.833 0.108 1.00 90.56 228 LEU A C 1
ATOM 1881 O O . LEU A 1 228 ? 10.764 4.898 0.079 1.00 90.56 228 LEU A O 1
ATOM 1885 N N . PRO A 1 229 ? 11.899 6.444 1.262 1.00 85.44 229 PRO A N 1
ATOM 1886 C CA . PRO A 1 229 ? 11.331 6.053 2.548 1.00 85.44 229 PRO A CA 1
ATOM 1887 C C . PRO A 1 229 ? 9.805 6.192 2.596 1.00 85.44 229 PRO A C 1
ATOM 1889 O O . PRO A 1 229 ? 9.233 7.152 2.085 1.00 85.44 229 PRO A O 1
ATOM 1892 N N . THR A 1 230 ? 9.149 5.268 3.300 1.00 85.12 230 THR A N 1
ATOM 1893 C CA . THR A 1 230 ? 7.684 5.234 3.465 1.00 85.12 230 THR A CA 1
ATOM 1894 C C . THR A 1 230 ? 7.217 5.621 4.875 1.00 85.12 230 THR A C 1
ATOM 1896 O O . THR A 1 230 ? 6.039 5.473 5.196 1.00 85.12 230 THR A O 1
ATOM 1899 N N . ASN A 1 231 ? 8.115 6.100 5.741 1.00 75.88 231 ASN A N 1
ATOM 1900 C CA . ASN A 1 231 ? 7.821 6.348 7.162 1.00 75.88 231 ASN A CA 1
ATOM 1901 C C . ASN A 1 231 ? 6.771 7.462 7.353 1.00 75.88 231 ASN A C 1
ATOM 1903 O O . ASN A 1 231 ? 5.869 7.340 8.181 1.00 75.88 231 ASN A O 1
ATOM 1907 N N . GLY A 1 232 ? 6.797 8.486 6.493 1.00 79.38 232 GLY A N 1
ATOM 1908 C CA . GLY A 1 232 ? 5.838 9.596 6.516 1.00 79.38 232 GLY A CA 1
ATOM 1909 C C . GLY A 1 232 ? 4.408 9.240 6.083 1.00 79.38 232 GLY A C 1
ATOM 1910 O O . GLY A 1 232 ? 3.496 10.044 6.285 1.00 79.38 232 GLY A O 1
ATOM 1911 N N . LEU A 1 233 ? 4.162 8.041 5.530 1.00 86.62 233 LEU A N 1
ATOM 1912 C CA . LEU A 1 233 ? 2.837 7.658 5.019 1.00 86.62 233 LEU A CA 1
ATOM 1913 C C . LEU A 1 233 ? 1.754 7.692 6.097 1.00 86.62 233 LEU A C 1
ATOM 1915 O O . LEU A 1 233 ? 0.632 8.111 5.830 1.00 86.62 233 LEU A O 1
ATOM 1919 N N . ASN A 1 234 ? 2.082 7.290 7.325 1.00 84.88 234 ASN A N 1
ATOM 1920 C CA . ASN A 1 234 ? 1.113 7.277 8.417 1.00 84.88 234 ASN A CA 1
ATOM 1921 C C . ASN A 1 234 ? 0.640 8.697 8.777 1.00 84.88 234 ASN A C 1
ATOM 1923 O O . ASN A 1 234 ? -0.549 8.902 9.009 1.00 84.88 234 ASN A O 1
ATOM 1927 N N . LYS A 1 235 ? 1.544 9.689 8.753 1.00 81.50 235 LYS A N 1
ATOM 1928 C CA . LYS A 1 235 ? 1.187 11.103 8.957 1.00 81.50 235 LYS A CA 1
ATOM 1929 C C . LYS A 1 235 ? 0.332 11.640 7.821 1.00 81.50 235 LYS A C 1
ATOM 1931 O O . LYS A 1 235 ? -0.647 12.328 8.082 1.00 81.50 235 LYS A O 1
ATOM 1936 N N . ILE A 1 236 ? 0.687 11.312 6.577 1.00 86.69 236 ILE A N 1
ATOM 1937 C CA . ILE A 1 236 ? -0.110 11.690 5.405 1.00 86.69 236 ILE A CA 1
ATOM 1938 C C . ILE A 1 236 ? -1.532 11.151 5.572 1.00 86.69 236 ILE A C 1
ATOM 1940 O O . ILE A 1 236 ? -2.481 11.920 5.491 1.00 86.69 236 ILE A O 1
ATOM 1944 N N . VAL A 1 237 ? -1.678 9.861 5.888 1.00 89.00 237 VAL A N 1
ATOM 1945 C CA . VAL A 1 237 ? -2.984 9.214 6.075 1.00 89.00 237 VAL A CA 1
ATOM 1946 C C . VAL A 1 237 ? -3.788 9.872 7.190 1.00 89.00 237 VAL A C 1
ATOM 1948 O O . VAL A 1 237 ? -4.947 10.201 6.969 1.00 89.00 237 VAL A O 1
ATOM 1951 N N . VAL A 1 238 ? -3.180 10.130 8.349 1.00 88.06 238 VAL A N 1
ATOM 1952 C CA . VAL A 1 238 ? -3.826 10.871 9.445 1.00 88.06 238 VAL A CA 1
ATOM 1953 C C . VAL A 1 238 ? -4.258 12.272 8.990 1.00 88.06 238 VAL A C 1
ATOM 1955 O O . VAL A 1 238 ? -5.394 12.683 9.214 1.00 88.06 238 VAL A O 1
ATOM 1958 N N . GLY A 1 239 ? -3.389 12.986 8.276 1.00 84.25 239 GLY A N 1
ATOM 1959 C CA . GLY A 1 239 ? -3.677 14.319 7.761 1.00 84.25 239 GLY A CA 1
ATOM 1960 C C . GLY A 1 239 ? -4.843 14.357 6.770 1.00 84.25 239 GLY A C 1
ATOM 1961 O O . GLY A 1 239 ? -5.519 15.386 6.695 1.00 84.25 239 GLY A O 1
ATOM 1962 N N . LEU A 1 240 ? -5.108 13.275 6.028 1.00 86.62 240 LEU A N 1
ATOM 1963 C CA . LEU A 1 240 ? -6.199 13.209 5.043 1.00 86.62 240 LEU A CA 1
ATOM 1964 C C . LEU A 1 240 ? -7.589 13.330 5.673 1.00 86.62 240 LEU A C 1
ATOM 1966 O O . LEU A 1 240 ? -8.516 13.747 4.984 1.00 86.62 240 LEU A O 1
ATOM 1970 N N . PHE A 1 241 ? -7.728 13.011 6.960 1.00 85.25 241 PHE A N 1
ATOM 1971 C CA . PHE A 1 241 ? -9.002 13.115 7.667 1.00 85.25 241 PHE A CA 1
ATOM 1972 C C . PHE A 1 241 ? -9.359 14.547 8.092 1.00 85.25 241 PHE A C 1
ATOM 1974 O O . PHE A 1 241 ? -10.527 14.851 8.320 1.00 85.25 241 PHE A O 1
ATOM 1981 N N . ASP A 1 242 ? -8.381 15.453 8.158 1.00 78.75 242 ASP A N 1
ATOM 1982 C CA . ASP A 1 242 ? -8.616 16.855 8.509 1.00 78.75 242 ASP A CA 1
ATOM 1983 C C . ASP A 1 242 ? -9.088 17.659 7.286 1.00 78.75 242 ASP A C 1
ATOM 1985 O O . ASP A 1 242 ? -8.327 18.378 6.625 1.00 78.75 242 ASP A O 1
ATOM 1989 N N . LEU A 1 243 ? -10.374 17.504 6.965 1.00 73.94 243 LEU A N 1
ATOM 1990 C CA . LEU A 1 243 ? -11.027 18.176 5.838 1.00 73.94 243 LEU A CA 1
ATOM 1991 C C . LEU A 1 243 ? -11.353 19.651 6.112 1.00 73.94 243 LEU A C 1
ATOM 1993 O O . LEU A 1 243 ? -11.663 20.393 5.172 1.00 73.94 243 LEU A O 1
ATOM 1997 N N . SER A 1 244 ? -11.231 20.104 7.365 1.00 71.31 244 SER A N 1
ATOM 1998 C CA . SER A 1 244 ? -11.430 21.509 7.742 1.00 71.31 244 SER A CA 1
ATOM 1999 C C . SER A 1 244 ? -10.441 22.433 7.019 1.00 71.31 244 SER A C 1
ATOM 2001 O O . SER A 1 244 ? -10.796 23.531 6.594 1.00 71.31 244 SER A O 1
ATOM 2003 N N . LYS A 1 245 ? -9.224 21.938 6.758 1.00 65.06 245 LYS A N 1
ATOM 2004 C CA . LYS A 1 245 ? -8.133 22.666 6.087 1.00 65.06 245 LYS A CA 1
ATOM 2005 C C . LYS A 1 245 ? -8.376 22.949 4.595 1.00 65.06 245 LYS A C 1
ATOM 2007 O O . LYS A 1 245 ? -7.575 23.645 3.967 1.00 65.06 245 LYS A O 1
ATOM 2012 N N . VAL A 1 246 ? -9.430 22.386 4.001 1.00 65.56 246 VAL A N 1
ATOM 2013 C CA . VAL A 1 246 ? -9.712 22.452 2.552 1.00 65.56 246 VAL A CA 1
ATOM 2014 C C . VAL A 1 246 ? -11.203 22.606 2.225 1.00 65.56 246 VAL A C 1
ATOM 2016 O O . VAL A 1 246 ? -11.613 22.285 1.110 1.00 65.56 246 VAL A O 1
ATOM 2019 N N . ASN A 1 247 ? -12.030 23.060 3.172 1.00 74.69 247 ASN A N 1
ATOM 2020 C CA . ASN A 1 247 ? -13.485 23.188 2.992 1.00 74.69 247 ASN A CA 1
ATOM 2021 C C . ASN A 1 247 ? -14.146 21.898 2.455 1.00 74.69 247 ASN A C 1
ATOM 2023 O O . ASN A 1 247 ? -14.997 21.957 1.571 1.00 74.69 247 ASN A O 1
ATOM 2027 N N . GLY A 1 248 ? -13.710 20.724 2.927 1.00 75.06 248 GLY A N 1
ATOM 2028 C CA . GLY A 1 248 ? -14.258 19.438 2.472 1.00 75.06 248 GLY A CA 1
ATOM 2029 C C . GLY A 1 248 ? -13.671 18.882 1.167 1.00 75.06 248 GLY A C 1
ATOM 2030 O O . GLY A 1 248 ? -14.017 17.769 0.780 1.00 75.06 248 GLY A O 1
ATOM 2031 N N . ASN A 1 249 ? -12.768 19.591 0.473 1.00 83.44 249 ASN A N 1
ATOM 2032 C CA . ASN A 1 249 ? -12.226 19.116 -0.806 1.00 83.44 249 ASN A CA 1
ATOM 2033 C C . ASN A 1 249 ? -11.146 18.029 -0.629 1.00 83.44 249 ASN A C 1
ATOM 2035 O O . ASN A 1 249 ? -9.952 18.312 -0.502 1.00 83.44 249 ASN A O 1
ATOM 2039 N N . LEU A 1 250 ? -11.574 16.767 -0.694 1.00 85.62 250 LEU A N 1
ATOM 2040 C CA . LEU A 1 250 ? -10.724 15.576 -0.562 1.00 85.62 250 LEU A CA 1
ATOM 2041 C C . LEU A 1 250 ? -9.528 15.565 -1.520 1.00 85.62 250 LEU A C 1
ATOM 2043 O O . LEU A 1 250 ? -8.406 15.288 -1.095 1.00 85.62 250 LEU A O 1
ATOM 2047 N N . LYS A 1 251 ? -9.751 15.892 -2.802 1.00 87.38 251 LYS A N 1
ATOM 2048 C CA . LYS A 1 251 ? -8.691 15.907 -3.822 1.00 87.38 251 LYS A CA 1
ATOM 2049 C C . LYS A 1 251 ? -7.637 16.944 -3.459 1.00 87.38 251 LYS A C 1
ATOM 2051 O O . LYS A 1 251 ? -6.456 16.621 -3.414 1.00 87.38 251 LYS A O 1
ATOM 2056 N N . LEU A 1 252 ? -8.055 18.161 -3.119 1.00 84.00 252 LEU A N 1
ATOM 2057 C CA . LEU A 1 252 ? -7.139 19.230 -2.728 1.00 84.00 252 LEU A CA 1
ATOM 2058 C C . LEU A 1 252 ? -6.331 18.859 -1.477 1.00 84.00 252 LEU A C 1
ATOM 2060 O O . LEU A 1 252 ? -5.131 19.131 -1.425 1.00 84.00 252 LEU A O 1
ATOM 2064 N N . ARG A 1 253 ? -6.956 18.213 -0.481 1.00 87.19 253 ARG A N 1
ATOM 2065 C CA . ARG A 1 253 ? -6.247 17.750 0.724 1.00 87.19 253 ARG A CA 1
ATOM 2066 C C . ARG A 1 253 ? -5.187 16.715 0.388 1.00 87.19 253 ARG A C 1
ATOM 2068 O O . ARG A 1 253 ? -4.052 16.855 0.845 1.00 87.19 253 ARG A O 1
ATOM 2075 N N . LEU A 1 254 ? -5.552 15.724 -0.423 1.00 88.06 254 LEU A N 1
ATOM 2076 C CA . LEU A 1 254 ? -4.645 14.684 -0.891 1.00 88.06 254 LEU A CA 1
ATOM 2077 C C . LEU A 1 254 ? -3.457 15.293 -1.635 1.00 88.06 254 LEU A C 1
ATOM 2079 O O . LEU A 1 254 ? -2.313 15.058 -1.258 1.00 88.06 254 LEU A O 1
ATOM 2083 N N . LEU A 1 255 ? -3.715 16.158 -2.615 1.00 86.94 255 LEU A N 1
ATOM 2084 C CA . LEU A 1 255 ? -2.656 16.804 -3.388 1.00 86.94 255 LEU A CA 1
ATOM 2085 C C . LEU A 1 255 ? -1.729 17.658 -2.517 1.00 86.94 255 LEU A C 1
ATOM 2087 O O . LEU A 1 255 ? -0.514 17.579 -2.679 1.00 86.94 255 LEU A O 1
ATOM 2091 N N . ARG A 1 256 ? -2.261 18.429 -1.558 1.00 83.62 256 ARG A N 1
ATOM 2092 C CA . ARG A 1 256 ? -1.442 19.245 -0.641 1.00 83.62 256 ARG A CA 1
ATOM 2093 C C . ARG A 1 256 ? -0.499 18.400 0.213 1.00 83.62 256 ARG A C 1
ATOM 2095 O O . ARG A 1 256 ? 0.667 18.757 0.345 1.00 83.62 256 ARG A O 1
ATOM 2102 N N . LEU A 1 257 ? -0.987 17.292 0.771 1.00 85.06 257 LEU A N 1
ATOM 2103 C CA . LEU A 1 257 ? -0.178 16.418 1.629 1.00 85.06 257 LEU A CA 1
ATOM 2104 C C . LEU A 1 257 ? 0.876 15.635 0.845 1.00 85.06 257 LEU A C 1
ATOM 2106 O O . LEU A 1 257 ? 1.942 15.338 1.382 1.00 85.06 257 LEU A O 1
ATOM 2110 N N . LEU A 1 258 ? 0.591 15.315 -0.417 1.00 85.81 258 LEU A N 1
ATOM 2111 C CA . LEU A 1 258 ? 1.522 14.586 -1.267 1.00 85.81 258 LEU A CA 1
ATOM 2112 C C . LEU A 1 258 ? 2.545 15.496 -1.964 1.00 85.81 258 LEU A C 1
ATOM 2114 O O . LEU A 1 258 ? 3.654 15.040 -2.227 1.00 85.81 258 LEU A O 1
ATOM 2118 N N . LYS A 1 259 ? 2.222 16.773 -2.220 1.00 80.56 259 LYS A N 1
ATOM 2119 C CA . LYS A 1 259 ? 3.008 17.711 -3.050 1.00 80.56 259 LYS A CA 1
ATOM 2120 C C . LYS A 1 259 ? 4.512 17.705 -2.773 1.00 80.56 259 LYS A C 1
ATOM 2122 O O . LYS A 1 259 ? 5.289 17.619 -3.715 1.00 80.56 259 LYS A O 1
ATOM 2127 N N . ALA A 1 260 ? 4.922 17.803 -1.508 1.00 70.94 260 ALA A N 1
ATOM 2128 C CA . ALA A 1 260 ? 6.340 17.913 -1.148 1.00 70.94 260 ALA A CA 1
ATOM 2129 C C . ALA A 1 260 ? 7.134 16.619 -1.395 1.00 70.94 260 ALA A C 1
ATOM 2131 O O . ALA A 1 260 ? 8.337 16.669 -1.636 1.00 70.94 260 ALA A O 1
ATOM 2132 N N . ASN A 1 261 ? 6.463 15.466 -1.339 1.00 79.88 261 ASN A N 1
ATOM 2133 C CA . ASN A 1 261 ? 7.114 14.158 -1.327 1.00 79.88 261 ASN A CA 1
ATOM 2134 C C . ASN A 1 261 ? 6.771 13.300 -2.553 1.00 79.88 261 ASN A C 1
ATOM 2136 O O . ASN A 1 261 ? 7.280 12.185 -2.656 1.00 79.88 261 ASN A O 1
ATOM 2140 N N . PHE A 1 262 ? 5.909 13.776 -3.458 1.00 89.69 262 PHE A N 1
ATOM 2141 C CA . PHE A 1 262 ? 5.510 13.048 -4.660 1.00 89.69 262 PHE A CA 1
ATOM 2142 C C . PHE A 1 262 ? 6.678 13.020 -5.658 1.00 89.69 262 PHE A C 1
ATOM 2144 O O . PHE A 1 262 ? 7.091 14.083 -6.125 1.00 89.69 262 PHE A O 1
ATOM 2151 N N . PRO A 1 263 ? 7.236 11.844 -6.002 1.00 92.56 263 PRO A N 1
ATOM 2152 C CA . PRO A 1 263 ? 8.348 11.775 -6.946 1.00 92.56 263 PRO A CA 1
ATOM 2153 C C . PRO A 1 263 ? 7.892 12.226 -8.332 1.00 92.56 263 PRO A C 1
ATOM 2155 O O . PRO A 1 263 ? 6.924 11.679 -8.863 1.00 92.56 263 PRO A O 1
ATOM 2158 N N . ASP A 1 264 ? 8.580 13.207 -8.911 1.00 92.25 264 ASP A N 1
ATOM 2159 C CA . ASP A 1 264 ? 8.264 13.692 -10.252 1.00 92.25 264 ASP A CA 1
ATOM 2160 C C . ASP A 1 264 ? 8.593 12.656 -11.341 1.00 92.25 264 ASP A C 1
ATOM 2162 O O . ASP A 1 264 ? 9.226 11.624 -11.094 1.00 92.25 264 ASP A O 1
ATOM 2166 N N . ASP A 1 265 ? 8.104 12.909 -12.555 1.00 95.44 265 ASP A N 1
ATOM 2167 C CA . ASP A 1 265 ? 8.269 11.997 -13.694 1.00 95.44 265 ASP A CA 1
ATOM 2168 C C . ASP A 1 265 ? 9.738 11.765 -14.030 1.00 95.44 265 ASP A C 1
ATOM 2170 O O . ASP A 1 265 ? 10.120 10.649 -14.367 1.00 95.44 265 ASP A O 1
ATOM 2174 N N . ARG A 1 266 ? 10.575 12.795 -13.875 1.00 95.31 266 ARG A N 1
ATOM 2175 C CA . ARG A 1 266 ? 12.013 12.690 -14.115 1.00 95.31 266 ARG A CA 1
ATOM 2176 C C . ARG A 1 266 ? 12.671 11.757 -13.106 1.00 95.31 266 ARG A C 1
ATOM 2178 O O . ARG A 1 266 ? 13.452 10.901 -13.495 1.00 95.31 266 ARG A O 1
ATOM 2185 N N . LYS A 1 267 ? 12.343 11.884 -11.824 1.00 95.81 267 LYS A N 1
ATOM 2186 C CA . LYS A 1 267 ? 12.877 11.034 -10.761 1.00 95.81 267 LYS A CA 1
ATOM 2187 C C . LYS A 1 267 ? 12.423 9.588 -10.919 1.00 95.81 267 LYS A C 1
ATOM 2189 O O . LYS A 1 267 ? 13.232 8.684 -10.720 1.00 95.81 267 LYS A O 1
ATOM 2194 N N . LEU A 1 268 ? 11.156 9.370 -11.285 1.00 97.50 268 LEU A N 1
ATOM 2195 C CA . LEU A 1 268 ? 10.661 8.033 -11.617 1.00 97.50 268 LEU A CA 1
ATOM 2196 C C . LEU A 1 268 ? 11.415 7.458 -12.822 1.00 97.50 268 LEU A C 1
ATOM 2198 O O . LEU A 1 268 ? 11.848 6.308 -12.765 1.00 97.50 268 LEU A O 1
ATOM 2202 N N . PHE A 1 269 ? 11.606 8.266 -13.866 1.00 98.06 269 PHE A N 1
ATOM 2203 C CA . PHE A 1 269 ? 12.338 7.876 -15.064 1.00 98.06 269 PHE A CA 1
ATOM 2204 C C . PHE A 1 269 ? 13.776 7.466 -14.740 1.00 98.06 269 PHE A C 1
ATOM 2206 O O . PHE A 1 269 ? 14.163 6.328 -14.999 1.00 98.06 269 PHE A O 1
ATOM 2213 N N . ASP A 1 270 ? 14.537 8.367 -14.116 1.00 97.25 270 ASP A N 1
ATOM 2214 C CA . ASP A 1 270 ? 15.944 8.160 -13.769 1.00 97.25 270 ASP A CA 1
ATOM 2215 C C . ASP A 1 270 ? 16.109 6.914 -12.881 1.00 97.25 270 ASP A C 1
ATOM 2217 O O . ASP A 1 270 ? 17.020 6.117 -13.097 1.00 97.25 270 ASP A O 1
ATOM 2221 N N . SER A 1 271 ? 15.189 6.686 -11.933 1.00 97.56 271 SER A N 1
ATOM 2222 C CA . SER A 1 271 ? 15.227 5.490 -11.087 1.00 97.56 271 SER A CA 1
ATOM 2223 C C . SER A 1 271 ? 14.950 4.206 -11.868 1.00 97.56 271 SER A C 1
ATOM 2225 O O . SER A 1 271 ? 15.713 3.250 -11.758 1.00 97.56 271 SER A O 1
ATOM 2227 N N . LEU A 1 272 ? 13.886 4.157 -12.676 1.00 97.69 272 LEU A N 1
ATOM 2228 C CA . LEU A 1 272 ? 13.517 2.947 -13.424 1.00 97.69 272 LEU A CA 1
ATOM 2229 C C . LEU A 1 272 ? 14.546 2.554 -14.492 1.00 97.69 272 LEU A C 1
ATOM 2231 O O . LEU A 1 272 ? 14.614 1.380 -14.858 1.00 97.69 272 LEU A O 1
ATOM 2235 N N . MET A 1 273 ? 15.363 3.503 -14.957 1.00 97.19 273 MET A N 1
ATOM 2236 C CA . MET A 1 273 ? 16.467 3.232 -15.879 1.00 97.19 273 MET A CA 1
ATOM 2237 C C . MET A 1 273 ? 17.580 2.370 -15.267 1.00 97.19 273 MET A C 1
ATOM 2239 O O . MET A 1 273 ? 18.239 1.639 -16.008 1.00 97.19 273 MET A O 1
ATOM 2243 N N . GLU A 1 274 ? 17.788 2.438 -13.949 1.00 93.88 274 GLU A N 1
ATOM 2244 C CA . GLU A 1 274 ? 18.942 1.816 -13.279 1.00 93.88 274 GLU A CA 1
ATOM 2245 C C . GLU A 1 274 ? 18.567 0.853 -12.148 1.00 93.88 274 GLU A C 1
ATOM 2247 O O . GLU A 1 274 ? 19.365 -0.011 -11.787 1.00 93.88 274 GLU A O 1
ATOM 2252 N N . VAL A 1 275 ? 17.373 0.984 -11.565 1.00 95.56 275 VAL A N 1
ATOM 2253 C CA . VAL A 1 275 ? 16.972 0.188 -10.405 1.00 95.56 275 VAL A CA 1
ATOM 2254 C C . VAL A 1 275 ? 16.905 -1.298 -10.745 1.00 95.56 275 VAL A C 1
ATOM 2256 O O . VAL A 1 275 ? 16.295 -1.719 -11.731 1.00 95.56 275 VAL A O 1
ATOM 2259 N N . ASP A 1 276 ? 17.476 -2.109 -9.858 1.00 95.75 276 ASP A N 1
ATOM 2260 C CA . ASP A 1 276 ? 17.216 -3.541 -9.810 1.00 95.75 276 ASP A CA 1
ATOM 2261 C C . ASP A 1 276 ? 15.799 -3.763 -9.270 1.00 95.75 276 ASP A C 1
ATOM 2263 O O . ASP A 1 276 ? 15.579 -3.915 -8.064 1.00 95.75 276 ASP A O 1
ATOM 2267 N N . LEU A 1 277 ? 14.825 -3.684 -10.176 1.00 95.75 277 LEU A N 1
ATOM 2268 C CA . LEU A 1 277 ? 13.405 -3.820 -9.886 1.00 95.75 277 LEU A CA 1
ATOM 2269 C C . LEU A 1 277 ? 13.051 -5.264 -9.512 1.00 95.75 277 LEU A C 1
ATOM 2271 O O . LEU A 1 277 ? 12.141 -5.483 -8.708 1.00 95.75 277 LEU A O 1
ATOM 2275 N N . TYR A 1 278 ? 13.760 -6.243 -10.087 1.00 95.44 278 TYR A N 1
ATOM 2276 C CA . TYR A 1 278 ? 13.522 -7.671 -9.858 1.00 95.44 278 TYR A CA 1
ATOM 2277 C C . TYR A 1 278 ? 13.704 -8.055 -8.389 1.00 95.44 278 TYR A C 1
ATOM 2279 O O . TYR A 1 278 ? 12.860 -8.756 -7.826 1.00 95.44 278 TYR A O 1
ATOM 2287 N N . HIS A 1 279 ? 14.765 -7.558 -7.752 1.00 93.94 279 HIS A N 1
ATOM 2288 C CA . HIS A 1 279 ? 15.062 -7.858 -6.352 1.00 93.94 279 HIS A CA 1
ATOM 2289 C C . HIS A 1 279 ? 14.355 -6.925 -5.352 1.00 93.94 279 HIS A C 1
ATOM 2291 O O . HIS A 1 279 ? 14.531 -7.080 -4.138 1.00 93.94 279 HIS A O 1
ATOM 2297 N N . GLN A 1 280 ? 13.528 -5.979 -5.815 1.00 92.56 280 GLN A N 1
ATOM 2298 C CA . GLN A 1 280 ? 12.704 -5.175 -4.912 1.00 92.56 280 GLN A CA 1
ATOM 2299 C C . GLN A 1 280 ? 11.666 -6.039 -4.187 1.00 92.56 280 GLN A C 1
ATOM 2301 O O . GLN A 1 280 ? 11.164 -7.049 -4.687 1.00 92.56 280 GLN A O 1
ATOM 2306 N N . ARG A 1 281 ? 11.314 -5.612 -2.971 1.00 89.12 281 ARG A N 1
ATOM 2307 C CA . ARG A 1 281 ? 10.347 -6.323 -2.128 1.00 89.12 281 ARG A CA 1
ATOM 2308 C C . ARG A 1 281 ? 8.968 -6.401 -2.784 1.00 89.12 281 ARG A C 1
ATOM 2310 O O . ARG A 1 281 ? 8.590 -5.554 -3.590 1.00 89.12 281 ARG A O 1
ATOM 2317 N N . ASN A 1 282 ? 8.199 -7.395 -2.349 1.00 86.88 282 ASN A N 1
ATOM 2318 C CA . ASN A 1 282 ? 6.797 -7.597 -2.710 1.00 86.88 282 ASN A CA 1
ATOM 2319 C C . ASN A 1 282 ? 6.558 -7.743 -4.225 1.00 86.88 282 ASN A C 1
ATOM 2321 O O . ASN A 1 282 ? 5.539 -7.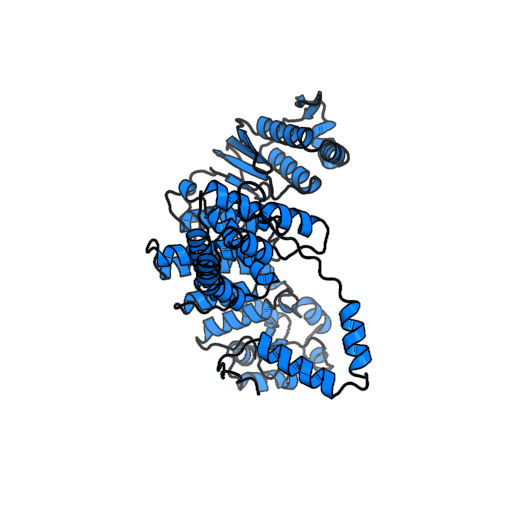307 -4.747 1.00 86.88 282 ASN A O 1
ATOM 2325 N N . HIS A 1 283 ? 7.514 -8.357 -4.932 1.00 89.69 283 HIS A N 1
ATOM 2326 C CA . HIS A 1 283 ? 7.404 -8.673 -6.358 1.00 89.69 283 HIS A CA 1
ATOM 2327 C C . HIS A 1 283 ? 7.110 -7.450 -7.246 1.00 89.69 283 HIS A C 1
ATOM 2329 O O . HIS A 1 283 ? 6.372 -7.555 -8.225 1.00 89.69 283 HIS A O 1
ATOM 2335 N N . LEU A 1 284 ? 7.710 -6.296 -6.932 1.00 93.94 284 LEU A N 1
ATOM 2336 C CA . LEU A 1 284 ? 7.435 -5.034 -7.626 1.00 93.94 284 LEU A CA 1
ATOM 2337 C C . LEU A 1 284 ? 7.670 -5.109 -9.143 1.00 93.94 284 LEU A C 1
ATOM 2339 O O . LEU A 1 284 ? 6.871 -4.568 -9.900 1.00 93.94 284 LEU A O 1
ATOM 2343 N N . ALA A 1 285 ? 8.709 -5.817 -9.602 1.00 95.62 285 ALA A N 1
ATOM 2344 C CA . ALA A 1 285 ? 8.921 -6.046 -11.034 1.00 95.62 285 ALA A CA 1
ATOM 2345 C C . ALA A 1 285 ? 7.759 -6.792 -11.692 1.00 95.62 285 ALA A C 1
ATOM 2347 O O . ALA A 1 285 ? 7.304 -6.414 -12.766 1.00 95.62 285 ALA A O 1
ATOM 2348 N N . LYS A 1 286 ? 7.257 -7.839 -11.032 1.00 95.44 286 LYS A N 1
ATOM 2349 C CA . LYS A 1 286 ? 6.123 -8.618 -11.527 1.00 95.44 286 LYS A CA 1
ATOM 2350 C C . LYS A 1 286 ? 4.866 -7.755 -11.600 1.00 95.44 286 LYS A C 1
ATOM 2352 O O . LYS A 1 286 ? 4.184 -7.789 -12.615 1.00 95.44 286 LYS A O 1
ATOM 2357 N N . LEU A 1 287 ? 4.615 -6.948 -10.566 1.00 95.31 287 LEU A N 1
ATOM 2358 C CA . LEU A 1 287 ? 3.517 -5.982 -10.548 1.00 95.31 287 LEU A CA 1
ATOM 2359 C C . LEU A 1 287 ? 3.626 -4.991 -11.709 1.00 95.31 287 LEU A C 1
ATOM 2361 O O . LEU A 1 287 ? 2.682 -4.860 -12.477 1.00 95.31 287 LEU A O 1
ATOM 2365 N N . ALA A 1 288 ? 4.785 -4.354 -11.888 1.00 96.56 288 ALA A N 1
ATOM 2366 C CA . ALA A 1 288 ? 5.004 -3.401 -12.973 1.00 96.56 288 ALA A CA 1
ATOM 2367 C C . ALA A 1 288 ? 4.735 -4.023 -14.353 1.00 96.56 288 ALA A C 1
ATOM 2369 O O . ALA A 1 288 ? 4.067 -3.413 -15.183 1.00 96.56 288 ALA A O 1
ATOM 2370 N N . LEU A 1 289 ? 5.213 -5.249 -14.586 1.00 95.62 289 LEU A N 1
ATOM 2371 C CA . LEU A 1 289 ? 4.998 -5.949 -15.851 1.00 95.62 289 LEU A CA 1
ATOM 2372 C C . LEU A 1 289 ? 3.534 -6.359 -16.069 1.00 95.62 289 LEU A C 1
ATOM 2374 O O . LEU A 1 289 ? 3.051 -6.249 -17.190 1.00 95.62 289 LEU A O 1
ATOM 2378 N N . VAL A 1 290 ? 2.825 -6.819 -15.031 1.00 93.62 290 VAL A N 1
ATOM 2379 C CA . VAL A 1 290 ? 1.396 -7.174 -15.144 1.00 93.62 290 VAL A CA 1
ATOM 2380 C C . VAL A 1 290 ? 0.580 -5.930 -15.482 1.00 93.62 290 VAL A C 1
ATOM 2382 O O . VAL A 1 290 ? -0.214 -5.950 -16.416 1.00 93.62 290 VAL A O 1
ATOM 2385 N N . ILE A 1 291 ? 0.856 -4.817 -14.805 1.00 93.50 291 ILE A N 1
ATOM 2386 C CA . ILE A 1 291 ? 0.192 -3.534 -15.048 1.00 93.50 291 ILE A CA 1
ATOM 2387 C C . ILE A 1 291 ? 0.445 -3.022 -16.470 1.00 93.50 291 ILE A C 1
ATOM 2389 O O . ILE A 1 291 ? -0.479 -2.548 -17.135 1.00 93.50 291 ILE A O 1
ATOM 2393 N N . LEU A 1 292 ? 1.685 -3.134 -16.951 1.00 94.44 292 LEU A N 1
ATOM 2394 C CA . LEU A 1 292 ? 2.045 -2.790 -18.326 1.00 94.44 292 LEU A CA 1
ATOM 2395 C C . LEU A 1 292 ? 1.297 -3.663 -19.341 1.00 94.44 292 LEU A C 1
ATOM 2397 O O . LEU A 1 292 ? 0.766 -3.144 -20.321 1.00 94.44 292 LEU A O 1
ATOM 2401 N N . GLU A 1 293 ? 1.215 -4.972 -19.103 1.00 92.44 293 GLU A N 1
ATOM 2402 C CA . GLU A 1 293 ? 0.490 -5.885 -19.985 1.00 92.44 293 GLU A CA 1
ATOM 2403 C C . GLU A 1 293 ? -1.004 -5.538 -20.064 1.00 92.44 293 GLU A C 1
ATOM 2405 O O . GLU A 1 293 ? -1.555 -5.428 -21.166 1.00 92.44 293 GLU A O 1
ATOM 2410 N N . GLU A 1 294 ? -1.650 -5.339 -18.913 1.00 89.06 294 GLU A N 1
ATOM 2411 C CA . GLU A 1 294 ? -3.068 -4.980 -18.836 1.00 89.06 294 GLU A CA 1
ATOM 2412 C C . GLU A 1 294 ? -3.356 -3.669 -19.571 1.00 89.06 294 GLU A C 1
ATOM 2414 O O . GLU A 1 294 ? -4.381 -3.534 -20.246 1.00 89.06 294 GLU A O 1
ATOM 2419 N N . HIS A 1 295 ? -2.438 -2.702 -19.467 1.00 88.38 295 HIS A N 1
ATOM 2420 C CA . HIS A 1 295 ? -2.544 -1.430 -20.172 1.00 88.38 295 HIS A CA 1
ATOM 2421 C C . HIS A 1 295 ? -2.460 -1.607 -21.695 1.00 88.38 295 HIS A C 1
ATOM 2423 O O . HIS A 1 295 ? -3.204 -0.957 -22.431 1.00 88.38 295 HIS A O 1
ATOM 2429 N N . CYS A 1 296 ? -1.594 -2.504 -22.177 1.00 84.19 296 CYS A N 1
ATOM 2430 C CA . CYS A 1 296 ? -1.393 -2.731 -23.607 1.00 84.19 296 CYS A CA 1
ATOM 2431 C C . CYS A 1 296 ? -2.482 -3.592 -24.267 1.00 84.19 296 CYS A C 1
ATOM 2433 O O . CYS A 1 296 ? -2.802 -3.360 -25.434 1.00 84.19 296 CYS A O 1
ATOM 2435 N N . THR A 1 297 ? -3.038 -4.590 -23.574 1.00 80.31 297 THR A N 1
ATOM 2436 C CA . THR A 1 297 ? -3.885 -5.622 -24.214 1.00 80.31 297 THR A CA 1
ATOM 2437 C C . THR A 1 297 ? -5.330 -5.661 -23.738 1.00 80.31 297 THR A C 1
ATOM 2439 O O . THR A 1 297 ? -6.150 -6.303 -24.393 1.00 80.31 297 THR A O 1
ATOM 2442 N N . LYS A 1 298 ? -5.675 -4.981 -22.635 1.00 68.31 298 LYS A N 1
ATOM 2443 C CA . LYS A 1 298 ? -6.947 -5.147 -21.900 1.00 68.31 298 LYS A CA 1
ATOM 2444 C C . LYS A 1 298 ? -7.231 -6.583 -21.420 1.00 68.31 298 LYS A C 1
ATOM 2446 O O . LYS A 1 298 ? -8.246 -6.783 -20.756 1.00 68.31 298 LYS A O 1
ATOM 2451 N N . GLU A 1 299 ? -6.387 -7.565 -21.742 1.00 67.69 299 GLU A N 1
ATOM 2452 C CA . GLU A 1 299 ? -6.463 -8.924 -21.213 1.00 67.69 299 GLU A CA 1
ATOM 2453 C C . GLU A 1 299 ? -5.777 -8.968 -19.847 1.00 67.69 299 GLU A C 1
ATOM 2455 O O . GLU A 1 299 ? -4.747 -8.328 -19.631 1.00 67.69 299 GLU A O 1
ATOM 2460 N N . THR A 1 300 ? -6.364 -9.709 -18.909 1.00 67.69 300 THR A N 1
ATOM 2461 C CA . THR A 1 300 ? -5.815 -9.852 -17.562 1.00 67.69 300 THR A CA 1
ATOM 2462 C C . THR A 1 300 ? -4.912 -11.074 -17.490 1.00 67.69 300 THR A C 1
ATOM 2464 O O . THR A 1 300 ? -5.283 -12.187 -17.873 1.00 67.69 300 THR A O 1
ATOM 2467 N N . ILE A 1 301 ? -3.703 -10.871 -16.971 1.00 77.88 301 ILE A N 1
ATOM 2468 C CA . ILE A 1 301 ? -2.813 -11.966 -16.601 1.00 77.88 301 ILE A CA 1
ATOM 2469 C C . ILE A 1 301 ? -3.067 -12.293 -15.134 1.00 77.88 301 ILE A C 1
ATOM 2471 O O . ILE A 1 301 ? -2.968 -11.420 -14.278 1.00 77.88 301 ILE A O 1
ATOM 2475 N N . ASP A 1 302 ? -3.336 -13.565 -14.832 1.00 82.06 302 ASP A N 1
ATOM 2476 C CA . ASP A 1 302 ? -3.363 -14.021 -13.443 1.00 82.06 302 ASP A CA 1
ATOM 2477 C C . ASP A 1 302 ? -1.980 -13.817 -12.815 1.00 82.06 302 ASP A C 1
ATOM 2479 O O . ASP A 1 302 ? -0.986 -14.442 -13.214 1.00 82.06 302 ASP A O 1
ATOM 2483 N N . PHE A 1 303 ? -1.930 -12.927 -11.822 1.00 83.19 303 PHE A N 1
ATOM 2484 C CA . PHE A 1 303 ? -0.716 -12.612 -11.099 1.00 83.19 303 PHE A CA 1
ATOM 2485 C C . PHE A 1 303 ? -0.092 -13.869 -10.493 1.00 83.19 303 PHE A C 1
ATOM 2487 O O . PHE A 1 303 ? 1.123 -13.975 -10.498 1.00 83.19 303 PHE A O 1
ATOM 2494 N N . ASN A 1 304 ? -0.843 -14.857 -10.007 1.00 84.44 304 ASN A N 1
ATOM 2495 C CA . ASN A 1 304 ? -0.260 -16.052 -9.384 1.00 84.44 304 ASN A CA 1
ATOM 2496 C C . ASN A 1 304 ? 0.389 -16.999 -10.399 1.00 84.44 304 ASN A C 1
ATOM 2498 O O . ASN A 1 304 ? 1.460 -17.541 -10.122 1.00 84.44 304 ASN A O 1
ATOM 2502 N N . ASP A 1 305 ? -0.209 -17.136 -11.580 1.00 84.75 305 ASP A N 1
ATOM 2503 C CA . ASP A 1 305 ? 0.314 -17.975 -12.664 1.00 84.75 305 ASP A CA 1
ATOM 2504 C C . ASP A 1 305 ? 1.547 -17.373 -13.341 1.00 84.75 305 ASP A C 1
ATOM 2506 O O . ASP A 1 305 ? 2.398 -18.093 -13.870 1.00 84.75 305 ASP A O 1
ATOM 2510 N N . ALA A 1 306 ? 1.624 -16.044 -13.392 1.00 87.94 306 ALA A N 1
ATOM 2511 C CA . ALA A 1 306 ? 2.683 -15.360 -14.109 1.00 87.94 306 ALA A CA 1
ATOM 2512 C C . ALA A 1 306 ? 4.043 -15.526 -13.421 1.00 87.94 306 ALA A C 1
ATOM 2514 O O . ALA A 1 306 ? 4.179 -15.454 -12.198 1.00 87.94 306 ALA A O 1
ATOM 2515 N N . GLN A 1 307 ? 5.094 -15.669 -14.214 1.00 91.44 307 GLN A N 1
ATOM 2516 C CA . GLN A 1 307 ? 6.476 -15.668 -13.756 1.00 91.44 307 GLN A CA 1
ATOM 2517 C C . GLN A 1 307 ? 7.247 -14.568 -14.471 1.00 91.44 307 GLN A C 1
ATOM 2519 O O . GLN A 1 307 ? 6.972 -14.252 -15.628 1.00 91.44 307 GLN A O 1
ATOM 2524 N N . VAL A 1 308 ? 8.223 -13.992 -13.772 1.00 93.94 308 VAL A N 1
ATOM 2525 C CA . VAL A 1 308 ? 9.159 -13.049 -14.381 1.00 93.94 308 VAL A CA 1
ATOM 2526 C C . VAL A 1 308 ? 10.266 -13.850 -15.056 1.00 93.94 308 VAL A C 1
ATOM 2528 O O . VAL A 1 308 ? 10.913 -14.678 -14.412 1.00 93.94 308 VAL A O 1
ATOM 2531 N N . GLU A 1 309 ? 10.465 -13.607 -16.345 1.00 94.31 309 GLU A N 1
ATOM 2532 C CA . GLU A 1 309 ? 11.554 -14.159 -17.145 1.00 94.31 309 GLU A CA 1
ATOM 2533 C C . GLU A 1 309 ? 12.603 -13.091 -17.434 1.00 94.31 309 GLU A C 1
ATOM 2535 O O . GLU A 1 309 ? 12.271 -11.930 -17.685 1.00 94.31 309 GLU A O 1
ATOM 2540 N N . HIS A 1 310 ? 13.870 -13.504 -17.421 1.00 94.88 310 HIS A N 1
ATOM 2541 C CA . HIS A 1 310 ? 14.987 -12.648 -17.805 1.00 94.88 310 HIS A CA 1
ATOM 2542 C C . HIS A 1 310 ? 15.341 -12.887 -19.273 1.00 94.88 310 HIS A C 1
ATOM 2544 O O . HIS A 1 310 ? 15.729 -13.997 -19.653 1.00 94.88 310 HIS A O 1
ATOM 2550 N N . ILE A 1 311 ? 15.266 -11.843 -20.098 1.00 94.75 311 ILE A N 1
ATOM 2551 C CA . ILE A 1 311 ? 15.606 -11.924 -21.523 1.00 94.75 311 ILE A CA 1
ATOM 2552 C C . ILE A 1 311 ? 17.078 -12.329 -21.666 1.00 94.75 311 ILE A C 1
ATOM 2554 O O . ILE A 1 311 ? 17.371 -13.379 -22.243 1.00 94.75 311 ILE A O 1
ATOM 2558 N N . MET A 1 312 ? 17.984 -11.557 -21.061 1.00 94.69 312 MET A N 1
ATOM 2559 C CA . MET A 1 312 ? 19.352 -11.980 -20.776 1.00 94.69 312 MET A CA 1
ATOM 2560 C C . MET A 1 312 ? 19.368 -12.736 -19.440 1.00 94.69 312 MET A C 1
ATOM 2562 O O . MET A 1 312 ? 19.097 -12.129 -18.404 1.00 94.69 312 MET A O 1
ATOM 2566 N N . PRO A 1 313 ? 19.686 -14.042 -19.429 1.00 93.44 313 PRO A N 1
ATOM 2567 C CA . PRO A 1 313 ? 19.536 -14.880 -18.249 1.00 93.44 313 PRO A CA 1
ATOM 2568 C C . PRO A 1 313 ? 20.534 -14.528 -17.143 1.00 93.44 313 PRO A C 1
ATOM 2570 O O . PRO A 1 313 ? 21.676 -14.144 -17.401 1.00 93.44 313 PRO A O 1
ATOM 2573 N N . GLN A 1 314 ? 20.141 -14.807 -15.898 1.00 90.88 314 GLN A N 1
ATOM 2574 C CA . GLN A 1 314 ? 20.994 -14.598 -14.724 1.00 90.88 314 GLN A CA 1
ATOM 2575 C C . GLN A 1 314 ? 22.299 -15.410 -14.777 1.00 90.88 314 GLN A C 1
ATOM 2577 O O . GLN A 1 314 ? 23.322 -14.992 -14.230 1.00 90.88 314 GLN A O 1
ATOM 2582 N N . ARG A 1 315 ? 22.289 -16.577 -15.439 1.00 91.81 315 ARG A N 1
ATOM 2583 C CA . ARG A 1 315 ? 23.483 -17.394 -15.677 1.00 91.81 315 ARG A CA 1
ATOM 2584 C C . ARG A 1 315 ? 23.793 -17.458 -17.169 1.00 91.81 315 ARG A C 1
ATOM 2586 O O . ARG A 1 315 ? 23.216 -18.253 -17.905 1.00 91.81 315 ARG A O 1
ATOM 2593 N N . LEU A 1 316 ? 24.782 -16.673 -17.590 1.00 92.44 316 LEU A N 1
ATOM 2594 C CA . LEU A 1 316 ? 25.241 -16.651 -18.977 1.00 92.44 316 LEU A CA 1
ATOM 2595 C C . LEU A 1 316 ? 25.945 -17.962 -19.358 1.00 92.44 316 LEU A C 1
ATOM 2597 O O . LEU A 1 316 ? 26.885 -18.403 -18.680 1.00 92.44 316 LEU A O 1
ATOM 2601 N N . ASN A 1 317 ? 25.523 -18.555 -20.472 1.00 91.94 317 ASN A N 1
ATOM 2602 C CA . ASN A 1 317 ? 26.200 -19.683 -21.112 1.00 91.94 317 ASN A CA 1
ATOM 2603 C C . ASN A 1 317 ? 27.353 -19.185 -22.023 1.00 91.94 317 ASN A C 1
ATOM 2605 O O . ASN A 1 317 ? 27.686 -17.996 -22.031 1.00 91.94 317 ASN A O 1
ATOM 2609 N N . ALA A 1 318 ? 28.025 -20.091 -22.741 1.00 92.06 318 ALA A N 1
ATOM 2610 C CA . ALA A 1 318 ? 29.117 -19.713 -23.644 1.00 92.06 318 ALA A CA 1
ATOM 2611 C C . ALA A 1 318 ? 28.627 -18.865 -24.831 1.00 92.06 318 ALA A C 1
ATOM 2613 O O . ALA A 1 318 ? 29.301 -17.923 -25.232 1.00 92.06 318 ALA A O 1
ATOM 2614 N N . GLU A 1 319 ? 27.439 -19.163 -25.345 1.00 91.31 319 GLU A N 1
ATOM 2615 C CA . GLU A 1 319 ? 26.860 -18.509 -26.516 1.00 91.31 319 GLU A CA 1
ATOM 2616 C C . GLU A 1 319 ? 26.505 -17.046 -26.251 1.00 91.31 319 GLU A C 1
ATOM 2618 O O . GLU A 1 319 ? 26.902 -16.175 -27.018 1.00 91.31 319 GLU A O 1
ATOM 2623 N N . TRP A 1 320 ? 25.920 -16.737 -25.092 1.00 93.06 320 TRP A N 1
ATOM 2624 C CA . TRP A 1 320 ? 25.689 -15.356 -24.656 1.00 93.06 320 TRP A CA 1
ATOM 2625 C C . TRP A 1 320 ? 26.977 -14.521 -24.605 1.00 93.06 320 TRP A C 1
ATOM 2627 O O . TRP A 1 320 ? 26.965 -13.346 -24.968 1.00 93.06 320 TRP A O 1
ATOM 2637 N N . ARG A 1 321 ? 28.107 -15.120 -24.196 1.00 93.06 321 ARG A N 1
ATOM 2638 C CA . ARG A 1 321 ? 29.416 -14.437 -24.166 1.00 93.06 321 ARG A CA 1
ATOM 2639 C C . ARG A 1 321 ? 30.019 -14.221 -25.554 1.00 93.06 321 ARG A C 1
ATOM 2641 O O . ARG A 1 321 ? 30.859 -13.339 -25.702 1.00 93.06 321 ARG A O 1
ATOM 2648 N N . LEU A 1 322 ? 29.610 -15.016 -26.542 1.00 91.19 322 LEU A N 1
ATOM 2649 C CA . LEU A 1 322 ? 30.002 -14.846 -27.942 1.00 91.19 322 LEU A CA 1
ATOM 2650 C C . LEU A 1 322 ? 29.107 -13.826 -28.659 1.00 91.19 322 LEU A C 1
ATOM 2652 O O . LEU A 1 322 ? 29.606 -13.053 -29.471 1.00 91.19 322 LEU A O 1
ATOM 2656 N N . GLN A 1 323 ? 27.809 -13.805 -28.344 1.00 89.06 323 GLN A N 1
ATOM 2657 C CA . GLN A 1 323 ? 26.819 -12.921 -28.966 1.00 89.06 323 GLN A CA 1
ATOM 2658 C C . GLN A 1 323 ? 26.879 -11.483 -28.427 1.00 89.06 323 GLN A C 1
ATOM 2660 O O . GLN A 1 323 ? 26.670 -10.532 -29.179 1.00 89.06 323 GLN A O 1
ATOM 2665 N N . VAL A 1 324 ? 27.185 -11.301 -27.137 1.00 90.94 324 VAL A N 1
ATOM 2666 C CA . VAL A 1 324 ? 27.176 -9.984 -26.485 1.00 90.94 324 VAL A CA 1
ATOM 2667 C C . VAL A 1 324 ? 28.582 -9.575 -26.065 1.00 90.94 324 VAL A C 1
ATOM 2669 O O . VAL A 1 324 ? 29.223 -10.198 -25.218 1.00 90.94 324 VAL A O 1
ATOM 2672 N N . THR A 1 325 ? 29.060 -8.459 -26.613 1.00 90.06 325 THR A N 1
ATOM 2673 C CA . THR A 1 325 ? 30.349 -7.889 -26.203 1.00 90.06 325 THR A CA 1
ATOM 2674 C C . THR A 1 325 ? 30.289 -7.456 -24.738 1.00 90.06 325 THR A C 1
ATOM 2676 O O . THR A 1 325 ? 29.397 -6.708 -24.345 1.00 90.06 325 THR A O 1
ATOM 2679 N N . ASN A 1 326 ? 31.261 -7.895 -23.930 1.00 91.94 326 ASN A N 1
ATOM 2680 C CA . ASN A 1 326 ? 31.288 -7.676 -22.478 1.00 91.94 326 ASN A CA 1
ATOM 2681 C C . ASN A 1 326 ? 30.032 -8.201 -21.746 1.00 91.94 326 ASN A C 1
ATOM 2683 O O . ASN A 1 326 ? 29.583 -7.568 -20.790 1.00 91.94 326 ASN A O 1
ATOM 2687 N N . ALA A 1 327 ? 29.481 -9.345 -22.173 1.00 92.31 327 ALA A N 1
ATOM 2688 C CA . ALA A 1 327 ? 28.236 -9.913 -21.645 1.00 92.31 327 ALA A CA 1
ATOM 2689 C C . ALA A 1 327 ? 28.147 -9.925 -20.108 1.00 92.31 327 ALA A C 1
ATOM 2691 O O . ALA A 1 327 ? 27.140 -9.490 -19.561 1.00 92.31 327 ALA A O 1
ATOM 2692 N N . ASP A 1 328 ? 29.204 -10.349 -19.403 1.00 93.44 328 ASP A N 1
ATOM 2693 C CA . ASP A 1 328 ? 29.199 -10.403 -17.935 1.00 93.44 328 ASP A CA 1
ATOM 2694 C C . ASP A 1 328 ? 29.018 -9.009 -17.292 1.00 93.44 328 ASP A C 1
ATOM 2696 O O . ASP A 1 328 ? 28.276 -8.884 -16.322 1.00 93.44 328 ASP A O 1
ATOM 2700 N N . LYS A 1 329 ? 29.602 -7.945 -17.872 1.00 94.00 329 LYS A N 1
ATOM 2701 C CA . LYS A 1 329 ? 29.406 -6.559 -17.399 1.00 94.00 329 LYS A CA 1
ATOM 2702 C C . LYS A 1 329 ? 28.000 -6.042 -17.696 1.00 94.00 329 LYS A C 1
ATOM 2704 O O . LYS A 1 329 ? 27.426 -5.327 -16.885 1.00 94.00 329 LYS A O 1
ATOM 2709 N N . VAL A 1 330 ? 27.456 -6.380 -18.868 1.00 93.69 330 VAL A N 1
ATOM 2710 C CA . VAL A 1 330 ? 26.081 -6.008 -19.236 1.00 93.69 330 VAL A CA 1
ATOM 2711 C C . VAL A 1 330 ? 25.094 -6.689 -18.292 1.00 93.69 330 VAL A C 1
ATOM 2713 O O . VAL A 1 330 ? 24.222 -6.019 -17.752 1.00 93.69 330 VAL A O 1
ATOM 2716 N N . LYS A 1 331 ? 25.273 -7.986 -18.020 1.00 93.81 331 LYS A N 1
ATOM 2717 C CA . LYS A 1 331 ? 24.476 -8.716 -17.032 1.00 93.81 331 LYS A CA 1
ATOM 2718 C C . LYS A 1 331 ? 24.569 -8.040 -15.673 1.00 93.81 331 LYS A C 1
ATOM 2720 O O . LYS A 1 331 ? 23.538 -7.719 -15.108 1.00 93.81 331 LYS A O 1
ATOM 2725 N N . GLU A 1 332 ? 25.773 -7.800 -15.157 1.00 92.94 332 GLU A N 1
ATOM 2726 C CA . GLU A 1 332 ? 25.964 -7.169 -13.842 1.00 92.94 332 GLU A CA 1
ATOM 2727 C C . GLU A 1 332 ? 25.228 -5.827 -13.718 1.00 92.94 332 GLU A C 1
ATOM 2729 O O . GLU A 1 332 ? 24.608 -5.567 -12.692 1.00 92.94 332 GLU A O 1
ATOM 2734 N N . GLN A 1 333 ? 25.247 -5.006 -14.771 1.00 93.12 333 GLN A N 1
ATOM 2735 C CA . GLN A 1 333 ? 24.594 -3.699 -14.767 1.00 93.12 333 GLN A CA 1
ATOM 2736 C C . GLN A 1 333 ? 23.068 -3.771 -14.938 1.00 93.12 333 GLN A C 1
ATOM 2738 O O . GLN A 1 333 ? 22.361 -2.936 -14.383 1.00 93.12 333 GLN A O 1
ATOM 2743 N N . PHE A 1 334 ? 22.557 -4.719 -15.728 1.00 94.38 334 PHE A N 1
ATOM 2744 C CA . PHE A 1 334 ? 21.170 -4.688 -16.204 1.00 94.38 334 PHE A CA 1
ATOM 2745 C C . PHE A 1 334 ? 20.300 -5.871 -15.752 1.00 94.38 334 PHE A C 1
ATOM 2747 O O . PHE A 1 334 ? 19.127 -5.914 -16.123 1.00 94.38 334 PHE A O 1
ATOM 2754 N N . ASP A 1 335 ? 20.834 -6.801 -14.949 1.00 94.31 335 ASP A N 1
ATOM 2755 C CA . ASP A 1 335 ? 20.198 -8.071 -14.550 1.00 94.31 335 ASP A CA 1
ATOM 2756 C C . ASP A 1 335 ? 18.720 -7.907 -14.177 1.00 94.31 335 ASP A C 1
ATOM 2758 O O . ASP A 1 335 ? 17.847 -8.471 -14.831 1.00 94.31 335 ASP A O 1
ATOM 2762 N N . GLY A 1 336 ? 18.445 -7.077 -13.171 1.00 95.19 336 GLY A N 1
ATOM 2763 C CA . GLY A 1 336 ? 17.103 -6.842 -12.646 1.00 95.19 336 GLY A CA 1
ATOM 2764 C C . GLY A 1 336 ? 16.424 -5.575 -13.158 1.00 95.19 336 GLY A C 1
ATOM 2765 O O . GLY A 1 336 ? 15.431 -5.145 -12.570 1.00 95.19 336 GLY A O 1
ATOM 2766 N N . THR A 1 337 ? 16.948 -4.951 -14.216 1.00 97.00 337 THR A N 1
ATOM 2767 C CA . THR A 1 337 ? 16.351 -3.728 -14.782 1.00 97.00 337 THR A CA 1
ATOM 2768 C C . THR A 1 337 ? 15.102 -4.060 -15.588 1.00 97.00 337 THR A C 1
ATOM 2770 O O . THR A 1 337 ? 15.034 -5.100 -16.243 1.00 97.00 337 THR A O 1
ATOM 2773 N N . LEU A 1 338 ? 14.111 -3.164 -15.582 1.00 97.12 338 LEU A N 1
ATOM 2774 C CA . LEU A 1 338 ? 12.796 -3.391 -16.197 1.00 97.12 338 LEU A CA 1
ATOM 2775 C C . LEU A 1 338 ? 12.877 -3.869 -17.660 1.00 97.12 338 LEU A C 1
ATOM 2777 O O . LEU A 1 338 ? 12.137 -4.767 -18.064 1.00 97.12 338 LEU A O 1
ATOM 2781 N N . GLY A 1 339 ? 13.805 -3.317 -18.446 1.00 96.56 339 GLY A N 1
ATOM 2782 C CA . GLY A 1 339 ? 14.011 -3.689 -19.844 1.00 96.56 339 GLY A CA 1
ATOM 2783 C C . GLY A 1 339 ? 14.493 -5.122 -20.050 1.00 96.56 339 GLY A C 1
ATOM 2784 O O . GLY A 1 339 ? 14.172 -5.691 -21.090 1.00 96.56 339 GLY A O 1
ATOM 2785 N N . ASN A 1 340 ? 15.183 -5.727 -19.077 1.00 97.06 340 ASN A N 1
ATOM 2786 C CA . ASN A 1 340 ? 15.627 -7.123 -19.141 1.00 97.06 340 ASN A CA 1
ATOM 2787 C C . ASN A 1 340 ? 14.542 -8.126 -18.705 1.00 97.06 340 ASN A C 1
ATOM 2789 O O . ASN A 1 340 ? 14.730 -9.335 -18.836 1.00 97.06 340 ASN A O 1
ATOM 2793 N N . LEU A 1 341 ? 13.411 -7.650 -18.179 1.00 96.62 341 LEU A N 1
ATOM 2794 C CA . LEU A 1 341 ? 12.375 -8.496 -17.594 1.00 96.62 341 LEU A CA 1
ATOM 2795 C C . LEU A 1 341 ? 11.137 -8.579 -18.492 1.00 96.62 341 LEU A C 1
ATOM 2797 O O . LEU A 1 341 ? 10.714 -7.594 -19.110 1.00 96.62 341 LEU A O 1
ATOM 2801 N N . THR A 1 342 ? 10.519 -9.755 -18.528 1.00 94.75 342 THR A N 1
ATOM 2802 C CA . THR A 1 342 ? 9.236 -9.989 -19.201 1.00 94.75 342 THR A CA 1
ATOM 2803 C C . THR A 1 342 ? 8.384 -11.016 -18.450 1.00 94.75 342 THR A C 1
ATOM 2805 O O . THR A 1 342 ? 8.843 -11.594 -17.465 1.00 94.75 342 THR A O 1
ATOM 2808 N N . LEU A 1 343 ? 7.135 -11.234 -18.873 1.00 93.12 343 LEU A N 1
ATOM 2809 C CA . LEU A 1 343 ? 6.231 -12.211 -18.252 1.00 93.12 343 LEU A CA 1
ATOM 2810 C C . LEU A 1 343 ? 6.123 -13.502 -19.064 1.00 93.12 343 LEU A C 1
ATOM 2812 O O . LEU A 1 343 ? 5.994 -13.497 -20.286 1.00 93.12 343 LEU A O 1
ATOM 2816 N N . THR A 1 344 ? 6.104 -14.635 -18.379 1.00 89.31 344 THR A N 1
ATOM 2817 C CA . THR A 1 344 ? 5.857 -15.939 -18.998 1.00 89.31 344 THR A CA 1
ATOM 2818 C C . THR A 1 344 ? 5.130 -16.867 -18.034 1.00 89.31 344 THR A C 1
ATOM 2820 O O . THR A 1 344 ? 5.193 -16.682 -16.821 1.00 89.31 344 THR A O 1
ATOM 2823 N N . LYS A 1 345 ? 4.465 -17.894 -18.568 1.00 85.38 345 LYS A N 1
ATOM 2824 C CA . LYS A 1 345 ? 3.996 -19.055 -17.791 1.00 85.38 345 LYS A CA 1
ATOM 2825 C C . LYS A 1 345 ? 4.951 -20.256 -17.898 1.00 85.38 345 LYS A C 1
ATOM 2827 O O . LYS A 1 345 ? 4.812 -21.215 -17.151 1.00 85.38 345 LYS A O 1
ATOM 2832 N N . TYR A 1 346 ? 5.939 -20.189 -18.795 1.00 82.38 346 TYR A N 1
ATOM 2833 C CA . TYR A 1 346 ? 6.792 -21.313 -19.204 1.00 82.38 346 TYR A CA 1
ATOM 2834 C C . TYR A 1 346 ? 8.287 -21.019 -18.995 1.00 82.38 346 TYR A C 1
ATOM 2836 O O . TYR A 1 346 ? 9.118 -21.335 -19.844 1.00 82.38 346 TYR A O 1
ATOM 2844 N N . ASN A 1 347 ? 8.663 -20.398 -17.869 1.00 80.75 347 ASN A N 1
ATOM 2845 C CA . ASN A 1 347 ? 10.054 -19.983 -17.615 1.00 80.75 347 ASN A CA 1
ATOM 2846 C C . ASN A 1 347 ? 11.045 -21.167 -17.723 1.00 80.75 347 ASN A C 1
ATOM 2848 O O . ASN A 1 347 ? 12.111 -21.057 -18.328 1.00 80.75 347 ASN A O 1
ATOM 2852 N N . GLN A 1 348 ? 10.653 -22.348 -17.229 1.00 80.81 348 GLN A N 1
ATOM 2853 C CA . GLN A 1 348 ? 11.494 -23.552 -17.268 1.00 80.81 348 GLN A CA 1
ATOM 2854 C C . GLN A 1 348 ? 11.917 -23.968 -18.687 1.00 80.81 348 GLN A C 1
ATOM 2856 O O . GLN A 1 348 ? 13.007 -24.514 -18.855 1.00 80.81 348 GLN A O 1
ATOM 2861 N N . GLU A 1 349 ? 11.094 -23.694 -19.700 1.00 80.62 349 GLU A N 1
ATOM 2862 C CA . GLU A 1 349 ? 11.375 -24.048 -21.096 1.00 80.62 349 GLU A CA 1
ATOM 2863 C C . GLU A 1 349 ? 12.387 -23.092 -21.749 1.00 80.62 349 GLU A C 1
ATOM 2865 O O . GLU A 1 349 ? 13.084 -23.483 -22.689 1.00 80.62 349 GLU A O 1
ATOM 2870 N N . MET A 1 350 ? 12.509 -21.863 -21.236 1.00 82.75 350 MET A N 1
ATOM 2871 C CA . MET A 1 350 ? 13.399 -20.813 -21.749 1.00 82.75 350 MET A CA 1
ATOM 2872 C C . MET A 1 350 ? 14.759 -20.839 -21.049 1.00 82.75 350 MET A C 1
ATOM 2874 O O . MET A 1 350 ? 15.796 -20.879 -21.711 1.00 82.75 350 MET A O 1
ATOM 2878 N N . SER A 1 351 ? 14.769 -20.883 -19.713 1.00 85.31 351 SER A N 1
ATOM 2879 C CA . SER A 1 351 ? 15.972 -21.029 -18.884 1.00 85.31 351 SER A CA 1
ATOM 2880 C C . SER A 1 351 ? 17.156 -20.156 -19.368 1.00 85.31 351 SER A C 1
ATOM 2882 O O . SER A 1 351 ? 17.013 -18.969 -19.656 1.00 85.31 351 SER A O 1
ATOM 2884 N N . ASN A 1 352 ? 18.355 -20.734 -19.475 1.00 88.50 352 ASN A N 1
ATOM 2885 C CA . ASN A 1 352 ? 19.568 -20.054 -19.934 1.00 88.50 352 ASN A CA 1
ATOM 2886 C C . ASN A 1 352 ? 19.813 -20.221 -21.443 1.00 88.50 352 ASN A C 1
ATOM 2888 O O . ASN A 1 352 ? 20.973 -20.224 -21.865 1.00 88.50 352 ASN A O 1
ATOM 2892 N N . LYS A 1 353 ? 18.762 -20.423 -22.250 1.00 90.88 353 LYS A N 1
ATOM 2893 C CA . LYS A 1 353 ? 18.902 -20.531 -23.709 1.00 90.88 353 LYS A CA 1
ATOM 2894 C C . LYS A 1 353 ? 19.443 -19.228 -24.324 1.00 90.88 353 LYS A C 1
ATOM 2896 O O . LYS A 1 353 ? 19.277 -18.157 -23.723 1.00 90.88 353 LYS A O 1
ATOM 2901 N N . PRO A 1 354 ? 20.119 -19.303 -25.482 1.00 91.88 354 PRO A N 1
ATOM 2902 C CA . PRO A 1 354 ? 20.521 -18.138 -26.272 1.00 91.88 354 PRO A CA 1
ATOM 2903 C C . PRO A 1 354 ? 19.324 -17.270 -26.668 1.00 91.88 354 PRO A C 1
ATOM 2905 O O . PRO A 1 354 ? 18.183 -17.739 -26.678 1.00 91.88 354 PRO A O 1
ATOM 2908 N N . TYR A 1 355 ? 19.578 -16.005 -27.010 1.00 93.12 355 TYR A N 1
ATOM 2909 C CA . TYR A 1 355 ? 18.503 -15.074 -27.356 1.00 93.12 355 TYR A CA 1
ATOM 2910 C C . TYR A 1 355 ? 17.691 -15.534 -28.570 1.00 93.12 355 TYR A C 1
ATOM 2912 O O . TYR A 1 355 ? 16.468 -15.454 -28.529 1.00 93.12 355 TYR A O 1
ATOM 2920 N N . ASP A 1 356 ? 18.354 -16.053 -29.605 1.00 91.50 356 ASP A N 1
ATOM 2921 C CA . ASP A 1 356 ? 17.694 -16.487 -30.842 1.00 91.50 356 ASP A CA 1
ATOM 2922 C C . ASP A 1 356 ? 16.687 -17.612 -30.579 1.00 91.50 356 ASP A C 1
ATOM 2924 O O . ASP A 1 356 ? 15.543 -17.530 -31.018 1.00 91.50 356 ASP A O 1
ATOM 2928 N N . GLU A 1 357 ? 17.063 -18.599 -29.758 1.00 91.31 357 GLU A N 1
ATOM 2929 C CA . GLU A 1 357 ? 16.138 -19.647 -29.319 1.00 91.31 357 GLU A CA 1
ATOM 2930 C C . GLU A 1 357 ? 14.984 -19.061 -28.501 1.00 91.31 357 GLU A C 1
ATOM 2932 O O . GLU A 1 357 ? 13.825 -19.340 -28.793 1.00 91.31 357 GLU A O 1
ATOM 2937 N N . LYS A 1 358 ? 15.267 -18.225 -27.487 1.00 91.88 358 LYS A N 1
ATOM 2938 C CA . LYS A 1 358 ? 14.216 -17.599 -26.659 1.00 91.88 358 LYS A CA 1
ATOM 2939 C C . LYS A 1 358 ? 13.232 -16.795 -27.506 1.00 91.88 358 LYS A C 1
ATOM 2941 O O . LYS A 1 358 ? 12.031 -16.827 -27.248 1.00 91.88 358 LYS A O 1
ATOM 2946 N N . ARG A 1 359 ? 13.739 -16.093 -28.517 1.00 91.56 359 ARG A N 1
ATOM 2947 C CA . ARG A 1 359 ? 12.962 -15.267 -29.436 1.00 91.56 359 ARG A CA 1
ATOM 2948 C C . ARG A 1 359 ? 11.949 -16.088 -30.230 1.00 91.56 359 ARG A C 1
ATOM 2950 O O . ARG A 1 359 ? 10.839 -15.598 -30.408 1.00 91.56 359 ARG A O 1
ATOM 2957 N N . GLU A 1 360 ? 12.280 -17.311 -30.644 1.00 89.94 360 GLU A N 1
ATOM 2958 C CA . GLU A 1 360 ? 11.314 -18.222 -31.278 1.00 89.94 360 GLU A CA 1
ATOM 2959 C C . GLU A 1 360 ? 10.165 -18.562 -30.320 1.00 89.94 360 GLU A C 1
ATOM 2961 O O . GLU A 1 360 ? 9.003 -18.365 -30.670 1.00 89.94 360 GLU A O 1
ATOM 2966 N N . TYR A 1 361 ? 10.466 -18.942 -29.070 1.00 88.25 361 TYR A N 1
ATOM 2967 C CA . TYR A 1 361 ? 9.422 -19.205 -28.066 1.00 88.25 361 TYR A CA 1
ATOM 2968 C C . TYR A 1 361 ? 8.552 -17.973 -27.805 1.00 88.25 361 TYR A C 1
ATOM 2970 O O . TYR A 1 361 ? 7.337 -18.086 -27.682 1.00 88.25 361 TYR A O 1
ATOM 2978 N N . TYR A 1 362 ? 9.158 -16.789 -27.714 1.00 90.69 362 TYR A N 1
ATOM 2979 C CA . TYR A 1 362 ? 8.454 -15.543 -27.413 1.00 90.69 362 TYR A CA 1
ATOM 2980 C C . TYR A 1 362 ? 7.397 -15.170 -28.456 1.00 90.69 362 TYR A C 1
ATOM 2982 O O . TYR A 1 362 ? 6.401 -14.551 -28.085 1.00 90.69 362 TYR A O 1
ATOM 2990 N N . GLN A 1 363 ? 7.588 -15.525 -29.731 1.00 86.69 363 GLN A N 1
ATOM 2991 C CA . GLN A 1 363 ? 6.651 -15.184 -30.809 1.00 86.69 363 GLN A CA 1
ATOM 2992 C C . GLN A 1 363 ? 5.284 -15.856 -30.639 1.00 86.69 363 GLN A C 1
ATOM 2994 O O . GLN A 1 363 ? 4.266 -15.238 -30.966 1.00 86.69 363 GLN A O 1
ATOM 2999 N N . ASP A 1 364 ? 5.268 -17.057 -30.063 1.00 83.38 364 ASP A N 1
ATOM 3000 C CA . ASP A 1 364 ? 4.078 -17.901 -29.936 1.00 83.38 364 ASP A CA 1
ATOM 3001 C C . ASP A 1 364 ? 3.334 -17.719 -28.601 1.00 83.38 364 ASP A C 1
ATOM 3003 O O . ASP A 1 364 ? 2.273 -18.308 -28.383 1.00 83.38 364 ASP A O 1
ATOM 3007 N N . LEU A 1 365 ? 3.849 -16.890 -27.685 1.00 84.06 365 LEU A N 1
ATOM 3008 C CA . LEU A 1 365 ? 3.221 -16.676 -26.378 1.00 84.06 365 LEU A CA 1
ATOM 3009 C C . LEU A 1 365 ? 2.030 -15.726 -26.443 1.00 84.06 365 LEU A C 1
ATOM 3011 O O . LEU A 1 365 ? 1.999 -14.769 -27.212 1.00 84.06 365 LEU A O 1
ATOM 3015 N N . ASN A 1 366 ? 1.076 -15.919 -25.530 1.00 84.44 366 ASN A N 1
ATOM 3016 C CA . ASN A 1 366 ? -0.089 -15.041 -25.407 1.00 84.44 366 ASN A CA 1
ATOM 3017 C C . ASN A 1 366 ? 0.219 -13.678 -24.761 1.00 84.44 366 ASN A C 1
ATOM 3019 O O . ASN A 1 366 ? -0.556 -12.742 -24.938 1.00 84.44 366 ASN A O 1
ATOM 3023 N N . VAL A 1 367 ? 1.373 -13.544 -24.102 1.00 87.94 367 VAL A N 1
ATOM 3024 C CA . VAL A 1 367 ? 1.819 -12.313 -23.434 1.00 87.94 367 VAL A CA 1
ATOM 3025 C C . VAL A 1 367 ? 2.382 -11.322 -24.457 1.00 87.94 367 VAL A C 1
ATOM 3027 O O . VAL A 1 367 ? 3.393 -11.588 -25.115 1.00 87.94 367 VAL A O 1
ATOM 3030 N N . TYR A 1 368 ? 1.751 -10.161 -24.584 1.00 90.69 368 TYR A N 1
ATOM 3031 C CA . TYR A 1 368 ? 2.145 -9.080 -25.479 1.00 90.69 368 TYR A CA 1
ATOM 3032 C C . TYR A 1 368 ? 3.534 -8.535 -25.178 1.00 90.69 368 TYR A C 1
ATOM 3034 O O . TYR A 1 368 ? 4.330 -8.468 -26.113 1.00 90.69 368 TYR A O 1
ATOM 3042 N N . LEU A 1 369 ? 3.861 -8.213 -23.923 1.00 91.50 369 LEU A N 1
ATOM 3043 C CA . LEU A 1 369 ? 5.184 -7.692 -23.560 1.00 91.50 369 LEU A CA 1
ATOM 3044 C C . LEU A 1 369 ? 6.316 -8.634 -23.979 1.00 91.50 369 LEU A C 1
ATOM 3046 O O . LEU A 1 369 ? 7.389 -8.173 -24.361 1.00 91.50 369 LEU A O 1
ATOM 3050 N N . THR A 1 370 ? 6.073 -9.945 -23.946 1.00 91.94 370 THR A N 1
ATOM 3051 C CA . THR A 1 370 ? 7.060 -10.953 -24.353 1.00 91.94 370 THR A CA 1
ATOM 3052 C C . THR A 1 370 ? 7.133 -11.101 -25.867 1.00 91.94 370 THR A C 1
ATOM 3054 O O . THR A 1 370 ? 8.229 -11.128 -26.424 1.00 91.94 370 THR A O 1
ATOM 3057 N N . ARG A 1 371 ? 5.993 -11.105 -26.568 1.00 92.06 371 ARG A N 1
ATOM 3058 C CA . ARG A 1 371 ? 5.979 -11.075 -28.041 1.00 92.06 371 ARG A CA 1
ATOM 3059 C C . ARG A 1 371 ? 6.636 -9.818 -28.605 1.00 92.06 371 ARG A C 1
ATOM 3061 O O . ARG A 1 371 ? 7.276 -9.883 -29.651 1.00 92.06 371 ARG A O 1
ATOM 3068 N N . GLU A 1 372 ? 6.445 -8.677 -27.949 1.00 92.69 372 GLU A N 1
ATOM 3069 C CA . GLU A 1 372 ? 7.013 -7.390 -28.353 1.00 92.69 372 GLU A CA 1
ATOM 3070 C C . GLU A 1 372 ? 8.541 -7.455 -28.373 1.00 92.69 372 GLU A C 1
ATOM 3072 O O . GLU A 1 372 ? 9.140 -7.061 -29.371 1.00 92.69 372 GLU A O 1
ATOM 3077 N N . VAL A 1 373 ? 9.159 -8.097 -27.372 1.00 93.69 373 VAL A N 1
ATOM 3078 C CA . VAL A 1 373 ? 10.612 -8.337 -27.346 1.00 93.69 373 VAL A CA 1
ATOM 3079 C C . VAL A 1 373 ? 11.083 -9.024 -28.627 1.00 93.69 373 VAL A C 1
ATOM 3081 O O . VAL A 1 373 ? 12.057 -8.587 -29.233 1.00 93.69 373 VAL A O 1
ATOM 3084 N N . ALA A 1 374 ? 10.390 -10.080 -29.056 1.00 92.31 374 ALA A N 1
ATOM 3085 C CA . ALA A 1 374 ? 10.780 -10.857 -30.229 1.00 92.31 374 ALA A CA 1
ATOM 3086 C C . ALA A 1 374 ? 10.523 -10.157 -31.568 1.00 92.31 374 ALA A C 1
ATOM 3088 O O . ALA A 1 374 ? 11.213 -10.437 -32.555 1.00 92.31 374 ALA A O 1
ATOM 3089 N N . LYS A 1 375 ? 9.510 -9.287 -31.615 1.00 92.00 375 LYS A N 1
ATOM 3090 C CA . LYS A 1 375 ? 9.129 -8.528 -32.812 1.00 92.00 375 LYS A CA 1
ATOM 3091 C C . LYS A 1 375 ? 10.002 -7.296 -33.022 1.00 92.00 375 LYS A C 1
ATOM 3093 O O . LYS A 1 375 ? 10.283 -6.956 -34.167 1.00 92.00 375 LYS A O 1
ATOM 3098 N N . THR A 1 376 ? 10.393 -6.628 -31.943 1.00 94.06 376 THR A N 1
ATOM 3099 C CA . THR A 1 376 ? 11.083 -5.335 -32.001 1.00 94.06 376 THR A CA 1
ATOM 3100 C C . THR A 1 376 ? 12.600 -5.482 -32.048 1.00 94.06 376 THR A C 1
ATOM 3102 O O . THR A 1 376 ? 13.268 -4.647 -32.658 1.00 94.06 376 THR A O 1
ATOM 3105 N N . TYR A 1 377 ? 13.155 -6.522 -31.421 1.00 94.19 377 TYR A N 1
ATOM 3106 C CA . TYR A 1 377 ? 14.597 -6.676 -31.268 1.00 94.19 377 TYR A CA 1
ATOM 3107 C C . TYR A 1 377 ? 15.087 -7.968 -31.931 1.00 94.19 377 TYR A C 1
ATOM 3109 O O . TYR A 1 377 ? 14.622 -9.064 -31.633 1.00 94.19 377 TYR A O 1
ATOM 3117 N N . ASP A 1 378 ? 16.051 -7.835 -32.843 1.00 92.38 378 ASP A N 1
ATOM 3118 C CA . ASP A 1 378 ? 16.707 -8.982 -33.488 1.00 92.38 378 ASP A CA 1
ATOM 3119 C C . ASP A 1 378 ? 17.863 -9.546 -32.655 1.00 92.38 378 ASP A C 1
ATOM 3121 O O . ASP A 1 378 ? 18.278 -10.679 -32.861 1.00 92.38 378 ASP A O 1
ATOM 3125 N N . HIS A 1 379 ? 18.384 -8.764 -31.709 1.00 91.06 379 HIS A N 1
ATOM 3126 C CA . HIS A 1 379 ? 19.459 -9.155 -30.803 1.00 91.06 379 HIS A CA 1
ATOM 3127 C C . HIS A 1 379 ? 19.229 -8.556 -29.413 1.00 91.06 379 HIS A C 1
ATOM 3129 O O . HIS A 1 379 ? 18.618 -7.493 -29.265 1.00 91.06 379 HIS A O 1
ATOM 3135 N N . CYS A 1 380 ? 19.767 -9.211 -28.384 1.00 92.00 380 CYS A N 1
ATOM 3136 C CA . CYS A 1 380 ? 19.721 -8.723 -27.011 1.00 92.00 380 CYS A CA 1
ATOM 3137 C C . CYS A 1 380 ? 21.113 -8.307 -26.538 1.00 92.00 380 CYS A C 1
ATOM 3139 O O . CYS A 1 380 ? 22.037 -9.111 -26.492 1.00 92.00 380 CYS A O 1
ATOM 3141 N N . GLY A 1 381 ? 21.247 -7.051 -26.128 1.00 92.56 381 GLY A N 1
ATOM 3142 C CA . GLY A 1 381 ? 22.464 -6.498 -25.549 1.00 92.56 381 GLY A CA 1
ATOM 3143 C C . GLY A 1 381 ? 22.158 -5.241 -24.745 1.00 92.56 381 GLY A C 1
ATOM 3144 O O . GLY A 1 381 ? 20.997 -4.940 -24.466 1.00 92.56 381 GLY A O 1
ATOM 3145 N N . LYS A 1 382 ? 23.201 -4.484 -24.395 1.00 94.69 382 LYS A N 1
ATOM 3146 C CA . LYS A 1 382 ? 23.070 -3.243 -23.618 1.00 94.69 382 LYS A CA 1
ATOM 3147 C C . LYS A 1 382 ? 22.060 -2.268 -24.234 1.00 94.69 382 LYS A C 1
ATOM 3149 O O . LYS A 1 382 ? 21.190 -1.769 -23.524 1.00 94.69 382 LYS A O 1
ATOM 3154 N N . ASP A 1 383 ? 22.179 -2.006 -25.533 1.00 94.44 383 ASP A N 1
ATOM 3155 C CA . ASP A 1 383 ? 21.367 -0.990 -26.209 1.00 94.44 383 ASP A CA 1
ATOM 3156 C C . ASP A 1 383 ? 19.896 -1.418 -26.289 1.00 94.44 383 ASP A C 1
ATOM 3158 O O . ASP A 1 383 ? 19.010 -0.617 -26.001 1.00 94.44 383 ASP A O 1
ATOM 3162 N N . THR A 1 384 ? 19.641 -2.706 -26.553 1.00 94.81 384 THR A N 1
ATOM 3163 C CA . THR A 1 384 ? 18.305 -3.318 -26.508 1.00 94.81 384 THR A CA 1
ATOM 3164 C C . THR A 1 384 ? 17.658 -3.171 -25.134 1.00 94.81 384 THR A C 1
ATOM 3166 O O . THR A 1 384 ? 16.536 -2.678 -25.033 1.00 94.81 384 THR A O 1
ATOM 3169 N N . ILE A 1 385 ? 18.365 -3.569 -24.069 1.00 95.94 385 ILE A N 1
ATOM 3170 C CA . ILE A 1 385 ? 17.825 -3.507 -22.705 1.00 95.94 385 ILE A CA 1
ATOM 3171 C C . ILE A 1 385 ? 17.560 -2.052 -22.311 1.00 95.94 385 ILE A C 1
ATOM 3173 O O . ILE A 1 385 ? 16.490 -1.747 -21.797 1.00 95.94 385 ILE A O 1
ATOM 3177 N N . THR A 1 386 ? 18.485 -1.140 -22.615 1.00 96.81 386 THR A N 1
ATOM 3178 C CA . THR A 1 386 ? 18.344 0.287 -22.289 1.00 96.81 386 THR A CA 1
ATOM 3179 C C . THR A 1 386 ? 17.166 0.927 -23.028 1.00 96.81 386 THR A C 1
ATOM 3181 O O . THR A 1 386 ? 16.368 1.638 -22.414 1.00 96.81 386 THR A O 1
ATOM 3184 N N . ASP A 1 387 ? 17.019 0.670 -24.334 1.00 97.56 387 ASP A N 1
ATOM 3185 C CA . ASP A 1 387 ? 15.896 1.193 -25.122 1.00 97.56 387 ASP A CA 1
ATOM 3186 C C . ASP A 1 387 ? 14.556 0.642 -24.629 1.00 97.56 387 ASP A C 1
ATOM 3188 O O . ASP A 1 387 ? 13.591 1.399 -24.488 1.00 97.56 387 ASP A O 1
ATOM 3192 N N . ARG A 1 388 ? 14.502 -0.655 -24.310 1.00 97.31 388 ARG A N 1
ATOM 3193 C CA . ARG A 1 388 ? 13.292 -1.273 -23.772 1.00 97.31 388 ARG A CA 1
ATOM 3194 C C . ARG A 1 388 ? 12.942 -0.725 -22.393 1.00 97.31 388 ARG A C 1
ATOM 3196 O O . ARG A 1 388 ? 11.780 -0.395 -22.169 1.00 97.31 388 ARG A O 1
ATOM 3203 N N . THR A 1 389 ? 13.920 -0.567 -21.496 1.00 97.81 389 THR A N 1
ATOM 3204 C CA . THR A 1 389 ? 13.702 0.065 -20.186 1.00 97.81 389 THR A CA 1
ATOM 3205 C C . THR A 1 389 ? 13.084 1.444 -20.365 1.00 97.81 389 THR A C 1
ATOM 3207 O O . THR A 1 389 ? 12.047 1.715 -19.774 1.00 97.81 389 THR A O 1
ATOM 3210 N N . ARG A 1 390 ? 13.643 2.284 -21.244 1.00 98.06 390 ARG A N 1
ATOM 3211 C CA . ARG A 1 390 ? 13.099 3.617 -21.538 1.00 98.06 390 ARG A CA 1
ATOM 3212 C C . ARG A 1 390 ? 11.640 3.563 -21.998 1.00 98.06 390 ARG A C 1
ATOM 3214 O O . ARG A 1 390 ? 10.807 4.254 -21.424 1.00 98.06 390 ARG A O 1
ATOM 3221 N N . LYS A 1 391 ? 11.322 2.726 -22.993 1.00 97.00 391 LYS A N 1
ATOM 3222 C CA . LYS A 1 391 ? 9.953 2.592 -23.527 1.00 97.00 391 LYS A CA 1
ATOM 3223 C C . LYS A 1 391 ? 8.953 2.150 -22.457 1.00 97.00 391 LYS A C 1
ATOM 3225 O O . LYS A 1 391 ? 7.874 2.723 -22.363 1.00 97.00 391 LYS A O 1
ATOM 3230 N N . LEU A 1 392 ? 9.302 1.151 -21.645 1.00 97.44 392 LEU A N 1
ATOM 3231 C CA . LEU A 1 392 ? 8.418 0.674 -20.578 1.00 97.44 392 LEU A CA 1
ATOM 3232 C C . LEU A 1 392 ? 8.266 1.692 -19.447 1.00 97.44 392 LEU A C 1
ATOM 3234 O O . LEU A 1 392 ? 7.182 1.834 -18.890 1.00 97.44 392 LEU A O 1
ATOM 3238 N N . THR A 1 393 ? 9.332 2.418 -19.126 1.00 97.88 393 THR A N 1
ATOM 3239 C CA . THR A 1 393 ? 9.302 3.520 -18.164 1.00 97.88 393 THR A CA 1
ATOM 3240 C C . THR A 1 393 ? 8.370 4.637 -18.630 1.00 97.88 393 THR A C 1
ATOM 3242 O O . THR A 1 393 ? 7.567 5.119 -17.833 1.00 97.88 393 THR A O 1
ATOM 3245 N N . ASP A 1 394 ? 8.409 5.004 -19.915 1.00 97.38 394 ASP A N 1
ATOM 3246 C CA . ASP A 1 394 ? 7.500 6.002 -20.489 1.00 97.38 394 ASP A CA 1
ATOM 3247 C C . ASP A 1 394 ? 6.025 5.574 -20.349 1.00 97.38 394 ASP A C 1
ATOM 3249 O O . ASP A 1 394 ? 5.168 6.399 -20.028 1.00 97.38 394 ASP A O 1
ATOM 3253 N N . GLU A 1 395 ? 5.713 4.286 -20.533 1.00 96.94 395 GLU A N 1
ATOM 3254 C CA . GLU A 1 395 ? 4.363 3.753 -20.298 1.00 96.94 395 GLU A CA 1
ATOM 3255 C C . GLU A 1 395 ? 3.990 3.744 -18.807 1.00 96.94 395 GLU A C 1
ATOM 3257 O O . GLU A 1 395 ? 2.899 4.184 -18.445 1.00 96.94 395 GLU A O 1
ATOM 3262 N N . LEU A 1 396 ? 4.898 3.337 -17.913 1.00 97.69 396 LEU A N 1
ATOM 3263 C CA . LEU A 1 396 ? 4.651 3.377 -16.466 1.00 97.69 396 LEU A CA 1
ATOM 3264 C C . LEU A 1 396 ? 4.397 4.797 -15.952 1.00 97.69 396 LEU A C 1
ATOM 3266 O O . LEU A 1 396 ? 3.563 4.974 -15.068 1.00 97.69 396 LEU A O 1
ATOM 3270 N N . ILE A 1 397 ? 5.062 5.814 -16.505 1.00 97.50 397 ILE A N 1
ATOM 3271 C CA . ILE A 1 397 ? 4.812 7.221 -16.155 1.00 97.50 397 ILE A CA 1
ATOM 3272 C C . ILE A 1 397 ? 3.389 7.639 -16.545 1.00 97.50 397 ILE A C 1
ATOM 3274 O O . ILE A 1 397 ? 2.746 8.363 -15.786 1.00 97.50 397 ILE A O 1
ATOM 3278 N N . LYS A 1 398 ? 2.871 7.164 -17.685 1.00 96.38 398 LYS A N 1
ATOM 3279 C CA . LYS A 1 398 ? 1.482 7.426 -18.108 1.00 96.38 398 LYS A CA 1
ATOM 3280 C C . LYS A 1 398 ? 0.466 6.706 -17.227 1.00 96.38 398 LYS A C 1
ATOM 3282 O O . LYS A 1 398 ? -0.589 7.271 -16.953 1.00 96.38 398 LYS A O 1
ATOM 3287 N N . ILE A 1 399 ? 0.772 5.475 -16.814 1.00 96.00 399 ILE A N 1
ATOM 3288 C CA . ILE A 1 399 ? -0.100 4.665 -15.951 1.00 96.00 399 ILE A CA 1
ATOM 3289 C C . ILE A 1 399 ? -0.119 5.217 -14.526 1.00 96.00 399 ILE A C 1
ATOM 3291 O O . ILE A 1 399 ? -1.172 5.262 -13.904 1.00 96.00 399 ILE A O 1
ATOM 3295 N N . PHE A 1 400 ? 1.026 5.664 -14.020 1.00 96.94 400 PHE A N 1
ATOM 3296 C CA . PHE A 1 400 ? 1.169 6.247 -12.694 1.00 96.94 400 PHE A CA 1
ATOM 3297 C C . PHE A 1 400 ? 1.553 7.714 -12.812 1.00 96.94 400 PHE A C 1
ATOM 3299 O O . PHE A 1 400 ? 2.681 8.057 -12.467 1.00 96.94 400 PHE A O 1
ATOM 3306 N N . PRO A 1 401 ? 0.673 8.605 -13.293 1.00 94.06 401 PRO A N 1
ATOM 3307 C CA . PRO A 1 401 ? 1.034 9.994 -13.517 1.00 94.06 401 PRO A CA 1
ATOM 3308 C C . PRO A 1 401 ? 1.272 10.719 -12.193 1.00 94.06 401 PRO A C 1
ATOM 3310 O O . PRO A 1 401 ? 0.649 10.419 -11.167 1.00 94.06 401 PRO A O 1
ATOM 3313 N N . MET A 1 402 ? 2.150 11.719 -12.226 1.00 91.00 402 MET A N 1
ATOM 3314 C CA . MET A 1 402 ? 2.142 12.754 -11.203 1.00 91.00 402 MET A CA 1
ATOM 3315 C C . MET A 1 402 ? 0.863 13.583 -11.377 1.00 91.00 402 MET A C 1
ATOM 3317 O O . MET A 1 402 ? 0.582 14.035 -12.490 1.00 91.00 402 MET A O 1
ATOM 3321 N N . PRO A 1 403 ? 0.051 13.775 -10.323 1.00 88.00 403 PRO A N 1
ATOM 3322 C CA . PRO A 1 403 ? -1.166 14.560 -10.449 1.00 88.00 403 PRO A CA 1
ATOM 3323 C C . PRO A 1 403 ? -0.829 16.014 -10.793 1.00 88.00 403 PRO A C 1
ATOM 3325 O O . PRO A 1 403 ? 0.196 16.531 -10.351 1.00 88.00 403 PRO A O 1
ATOM 3328 N N . ASP A 1 404 ? -1.703 16.692 -11.542 1.00 79.00 404 ASP A N 1
ATOM 3329 C CA . ASP A 1 404 ? -1.500 18.107 -11.859 1.00 79.00 404 ASP A CA 1
ATOM 3330 C C . ASP A 1 404 ? -1.597 18.958 -10.585 1.00 79.00 404 ASP A C 1
ATOM 3332 O O . ASP A 1 404 ? -2.676 19.241 -10.059 1.00 79.00 404 ASP A O 1
ATOM 3336 N N . ILE A 1 405 ? -0.433 19.354 -10.069 1.00 66.06 405 ILE A N 1
ATOM 3337 C CA . ILE A 1 405 ? -0.316 20.162 -8.855 1.00 66.06 405 ILE A CA 1
ATOM 3338 C C . ILE A 1 405 ? -0.686 21.626 -9.133 1.00 66.06 405 ILE A C 1
ATOM 3340 O O . ILE A 1 405 ? -0.857 22.385 -8.185 1.00 66.06 405 ILE A O 1
ATOM 3344 N N . LYS A 1 406 ? -0.890 22.048 -10.388 1.00 59.12 406 LYS A N 1
ATOM 3345 C CA . LYS A 1 406 ? -1.294 23.431 -10.702 1.00 59.12 406 LYS A CA 1
ATOM 3346 C C . LYS A 1 406 ? -2.687 23.783 -10.177 1.00 59.12 406 LYS A C 1
ATOM 3348 O O . LYS A 1 406 ? -2.949 24.954 -9.921 1.00 59.12 406 LYS A O 1
ATOM 3353 N N . GLU A 1 407 ? -3.558 22.791 -9.953 1.00 48.66 407 GLU A N 1
ATOM 3354 C CA . GLU A 1 407 ? -4.824 22.990 -9.222 1.00 48.66 407 GLU A CA 1
ATOM 3355 C C . GLU A 1 407 ? -4.592 23.413 -7.758 1.00 48.66 407 GLU A C 1
ATOM 3357 O O . GLU A 1 407 ? -5.442 24.065 -7.151 1.00 48.66 407 GLU A O 1
ATOM 3362 N N . VAL A 1 408 ? -3.430 23.080 -7.188 1.00 53.78 408 VAL A N 1
ATOM 3363 C CA . VAL A 1 408 ? -2.934 23.650 -5.933 1.00 53.78 408 VAL A CA 1
ATOM 3364 C C . VAL A 1 408 ? -2.253 24.968 -6.294 1.00 53.78 408 VAL A C 1
ATOM 3366 O O . VAL A 1 408 ? -1.030 25.007 -6.437 1.00 53.78 408 VAL A O 1
ATOM 3369 N N . SER A 1 409 ? -3.057 26.017 -6.502 1.00 44.72 409 SER A N 1
ATOM 3370 C CA . SER A 1 409 ? -2.601 27.376 -6.832 1.00 44.72 409 SER A CA 1
ATOM 3371 C C . SER A 1 409 ? -1.273 27.725 -6.150 1.00 44.72 409 SER A C 1
ATOM 3373 O O . SER A 1 409 ? -1.101 27.453 -4.961 1.00 44.72 409 SER A O 1
ATOM 3375 N N . GLU A 1 410 ? -0.357 28.361 -6.886 1.00 43.06 410 GLU A N 1
ATOM 3376 C CA . GLU A 1 410 ? 0.932 28.874 -6.384 1.00 43.06 410 GLU A CA 1
ATOM 3377 C C . GLU A 1 410 ? 0.812 29.894 -5.240 1.00 43.06 410 GLU A C 1
ATOM 3379 O O . GLU A 1 410 ? 1.821 30.293 -4.660 1.00 43.06 410 GLU A O 1
ATOM 3384 N N . ASP A 1 411 ? -0.398 30.263 -4.833 1.00 43.69 411 ASP A N 1
ATOM 3385 C CA . ASP A 1 411 ? -0.598 31.109 -3.677 1.00 43.69 411 ASP A CA 1
ATOM 3386 C C . ASP A 1 411 ? -0.563 30.311 -2.372 1.00 43.69 411 ASP A C 1
ATOM 3388 O O . ASP A 1 411 ? -1.426 29.488 -2.064 1.00 43.69 411 ASP A O 1
ATOM 3392 N N . GLU A 1 412 ? 0.461 30.672 -1.594 1.00 52.88 412 GLU A N 1
ATOM 3393 C CA . GLU A 1 412 ? 0.621 30.436 -0.169 1.00 52.88 412 GLU A CA 1
ATOM 3394 C C . GLU A 1 412 ? 1.105 29.021 0.226 1.00 52.88 412 GLU A C 1
ATOM 3396 O O . GLU A 1 412 ? 0.333 28.109 0.500 1.00 52.88 412 GLU A O 1
ATOM 3401 N N . ILE A 1 413 ? 2.438 28.860 0.361 1.00 57.03 413 ILE A N 1
ATOM 3402 C CA . ILE A 1 413 ? 3.047 27.881 1.288 1.00 57.03 413 ILE 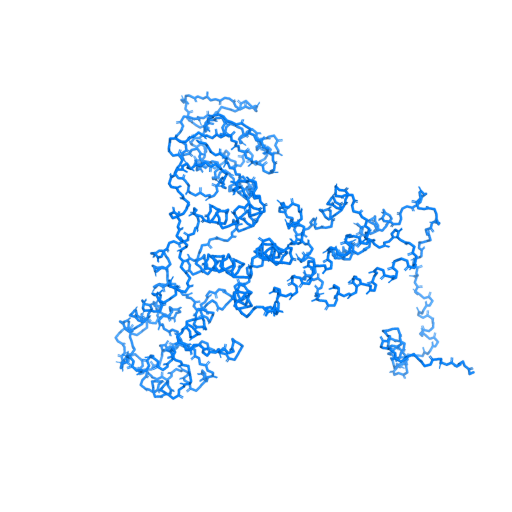A CA 1
ATOM 3403 C C . ILE A 1 413 ? 2.543 28.237 2.691 1.00 57.03 413 ILE A C 1
ATOM 3405 O O . ILE A 1 413 ? 3.188 28.978 3.435 1.00 57.03 413 ILE A O 1
ATOM 3409 N N . THR A 1 414 ? 1.330 27.789 2.989 1.00 59.56 414 THR A N 1
ATOM 3410 C CA . THR A 1 414 ? 0.616 27.993 4.240 1.00 59.56 414 THR A CA 1
ATOM 3411 C C . THR A 1 414 ? -0.017 26.686 4.672 1.00 59.56 414 THR A C 1
ATOM 3413 O O . THR A 1 414 ? -0.316 25.811 3.856 1.00 59.56 414 THR A O 1
ATOM 3416 N N . GLY A 1 415 ? -0.148 26.512 5.979 1.00 69.12 415 GLY A N 1
ATOM 3417 C CA . GLY A 1 415 ? -0.578 25.253 6.569 1.00 69.12 415 GLY A CA 1
ATOM 3418 C C . GLY A 1 415 ? 0.581 24.425 7.111 1.00 69.12 415 GLY A C 1
ATOM 3419 O O . GLY A 1 415 ? 1.685 24.925 7.316 1.00 69.12 415 GLY A O 1
ATOM 3420 N N . GLU A 1 416 ? 0.263 23.177 7.429 1.00 77.25 416 GLU A N 1
ATOM 3421 C CA . GLU A 1 416 ? 1.085 22.286 8.239 1.00 77.25 416 GLU A CA 1
ATOM 3422 C C . GLU A 1 416 ? 1.952 21.368 7.373 1.00 77.25 416 GLU A C 1
ATOM 3424 O O . GLU A 1 416 ? 1.455 20.720 6.450 1.00 77.25 416 GLU A O 1
ATOM 3429 N N . TYR A 1 417 ? 3.231 21.294 7.719 1.00 78.88 417 TYR A N 1
ATOM 3430 C CA . TYR A 1 417 ? 4.262 20.498 7.074 1.00 78.88 417 TYR A CA 1
ATOM 3431 C C . TYR A 1 417 ? 4.954 19.626 8.117 1.00 78.88 417 TYR A C 1
ATOM 3433 O O . TYR A 1 417 ? 5.151 20.028 9.263 1.00 78.88 417 TYR A O 1
ATOM 3441 N N . THR A 1 418 ? 5.330 18.411 7.745 1.00 80.38 418 THR A N 1
ATOM 3442 C CA . THR A 1 418 ? 6.085 17.525 8.637 1.00 80.38 418 THR A CA 1
ATOM 3443 C C . THR A 1 418 ? 7.559 17.924 8.640 1.00 80.38 418 THR A C 1
ATOM 3445 O O . THR A 1 418 ? 8.052 18.497 7.669 1.00 80.38 418 THR A O 1
ATOM 3448 N N . ILE A 1 419 ? 8.291 17.662 9.728 1.00 84.38 419 ILE A N 1
ATOM 3449 C CA . ILE A 1 419 ? 9.678 18.152 9.836 1.00 84.38 419 ILE A CA 1
ATOM 3450 C C . ILE A 1 419 ? 10.641 17.538 8.803 1.00 84.38 419 ILE A C 1
ATOM 3452 O O . ILE A 1 419 ? 11.671 18.122 8.484 1.00 84.38 419 ILE A O 1
ATOM 3456 N N . ASP A 1 420 ? 10.297 16.368 8.268 1.00 73.81 420 ASP A N 1
ATOM 3457 C CA . ASP A 1 420 ? 11.019 15.648 7.219 1.00 73.81 420 ASP A CA 1
ATOM 3458 C C . ASP A 1 420 ? 10.685 16.137 5.797 1.00 73.81 420 ASP A C 1
ATOM 3460 O O . ASP A 1 420 ? 11.374 15.772 4.843 1.00 73.81 420 ASP A O 1
ATOM 3464 N N . GLN A 1 421 ? 9.664 16.987 5.630 1.00 70.50 421 GLN A N 1
ATOM 3465 C CA . GLN A 1 421 ? 9.334 17.581 4.335 1.00 70.50 421 GLN A CA 1
ATOM 3466 C C . GLN A 1 421 ? 10.312 18.698 3.971 1.00 70.50 421 GLN A C 1
ATOM 3468 O O . GLN A 1 421 ? 10.518 19.656 4.720 1.00 70.50 421 GLN A O 1
ATOM 3473 N N . THR A 1 422 ? 10.872 18.613 2.764 1.00 65.56 422 THR A N 1
ATOM 3474 C CA . THR A 1 422 ? 11.739 19.663 2.219 1.00 65.56 422 THR A CA 1
ATOM 3475 C C . THR A 1 422 ? 10.872 20.720 1.536 1.00 65.56 422 THR A C 1
ATOM 3477 O O . THR A 1 422 ? 10.429 20.533 0.406 1.00 65.56 422 THR A O 1
ATOM 3480 N N . VAL A 1 423 ? 10.589 21.819 2.238 1.00 71.31 423 VAL A N 1
ATOM 3481 C CA . VAL A 1 423 ? 9.741 22.918 1.747 1.00 71.31 423 VAL A CA 1
ATOM 3482 C C . VAL A 1 423 ? 10.556 24.208 1.745 1.00 71.31 423 VAL A C 1
ATOM 3484 O O . VAL A 1 423 ? 11.231 24.521 2.728 1.00 71.31 423 VAL A O 1
ATOM 3487 N N . ASP A 1 424 ? 10.497 24.975 0.654 1.00 74.81 424 ASP A N 1
ATOM 3488 C CA . ASP A 1 424 ? 11.122 26.297 0.614 1.00 74.81 424 ASP A CA 1
ATOM 3489 C C . ASP A 1 424 ? 10.282 27.309 1.402 1.00 74.81 424 ASP A C 1
ATOM 3491 O O . ASP A 1 424 ? 9.328 27.899 0.907 1.00 74.81 424 ASP A O 1
ATOM 3495 N N . VAL A 1 425 ? 10.639 27.502 2.668 1.00 78.31 425 VAL A N 1
ATOM 3496 C CA . VAL A 1 425 ? 9.962 28.435 3.578 1.00 78.31 425 VAL A CA 1
ATOM 3497 C C . VAL A 1 425 ? 10.508 29.866 3.491 1.00 78.31 425 VAL A C 1
ATOM 3499 O O . VAL A 1 425 ? 10.240 30.697 4.368 1.00 78.31 425 VAL A O 1
ATOM 3502 N N . THR A 1 426 ? 11.309 30.182 2.470 1.00 75.31 426 THR A N 1
ATOM 3503 C CA . THR A 1 426 ? 11.914 31.508 2.311 1.00 75.31 426 THR A CA 1
ATOM 3504 C C . THR A 1 426 ? 10.830 32.582 2.189 1.00 75.31 426 THR A C 1
ATOM 3506 O O . THR A 1 426 ? 9.948 32.522 1.339 1.00 75.31 426 THR A O 1
ATOM 3509 N N . GLY A 1 427 ? 10.870 33.579 3.079 1.00 73.88 427 GLY A N 1
ATOM 3510 C CA . GLY A 1 427 ? 9.870 34.653 3.136 1.00 73.88 427 GLY A CA 1
ATOM 3511 C C . GLY A 1 427 ? 8.580 34.316 3.899 1.00 73.88 427 GLY A C 1
ATOM 3512 O O . GLY A 1 427 ? 7.734 35.197 4.050 1.00 73.88 427 GLY A O 1
ATOM 3513 N N . LYS A 1 428 ? 8.435 33.093 4.431 1.00 81.81 428 LYS A N 1
ATOM 3514 C CA . LYS A 1 428 ? 7.278 32.661 5.235 1.00 81.81 428 LYS A CA 1
ATOM 3515 C C . LYS A 1 428 ? 7.515 32.790 6.735 1.00 81.81 428 LYS A C 1
ATOM 3517 O O . LYS A 1 428 ? 8.660 32.777 7.208 1.00 81.81 428 LYS A O 1
ATOM 3522 N N . LYS A 1 429 ? 6.426 32.922 7.498 1.00 84.56 429 LYS A N 1
ATOM 3523 C CA . LYS A 1 429 ? 6.476 32.999 8.965 1.00 84.56 429 LYS A CA 1
ATOM 3524 C C . LYS A 1 429 ? 5.888 31.735 9.581 1.00 84.56 429 LYS A C 1
ATOM 3526 O O . LYS A 1 429 ? 4.818 31.304 9.158 1.00 84.56 429 LYS A O 1
ATOM 3531 N N . PRO A 1 430 ? 6.537 31.152 10.597 1.00 89.56 430 PRO A N 1
ATOM 3532 C CA . PRO A 1 430 ? 5.934 30.057 11.322 1.00 89.56 430 PRO A CA 1
ATOM 3533 C C . PRO A 1 430 ? 4.811 30.592 12.212 1.00 89.56 430 PRO A C 1
ATOM 3535 O O . PRO A 1 430 ? 4.875 31.726 12.694 1.00 89.56 430 PRO A O 1
ATOM 3538 N N . VAL A 1 431 ? 3.801 29.758 12.420 1.00 88.81 431 VAL A N 1
ATOM 3539 C CA . VAL A 1 431 ? 2.648 30.022 13.291 1.00 88.81 431 VAL A CA 1
ATOM 3540 C C . VAL A 1 431 ? 2.638 29.063 14.474 1.00 88.81 431 VAL A C 1
ATOM 3542 O O . VAL A 1 431 ? 2.259 29.441 15.583 1.00 88.81 431 VAL A O 1
ATOM 3545 N N . GLN A 1 432 ? 3.054 27.819 14.237 1.00 89.38 432 GLN A N 1
ATOM 3546 C CA . GLN A 1 432 ? 2.963 26.745 15.214 1.00 89.38 432 GLN A CA 1
ATOM 3547 C C . GLN A 1 432 ? 4.021 25.674 14.949 1.00 89.38 432 GLN A C 1
ATOM 3549 O O . GLN A 1 432 ? 4.368 25.426 13.794 1.00 89.38 432 GLN A O 1
ATOM 3554 N N . ILE A 1 433 ? 4.516 25.036 16.005 1.00 91.94 433 ILE A N 1
ATOM 3555 C CA . ILE A 1 433 ? 5.209 23.747 15.946 1.00 91.94 433 ILE A CA 1
ATOM 3556 C C . ILE A 1 433 ? 4.460 22.763 16.839 1.00 91.94 433 ILE A C 1
ATOM 3558 O O . ILE A 1 433 ? 4.095 23.114 17.957 1.00 91.94 433 ILE A O 1
ATOM 3562 N N . THR A 1 434 ? 4.216 21.560 16.338 1.00 85.50 434 THR A N 1
ATOM 3563 C CA . THR A 1 434 ? 3.563 20.475 17.071 1.00 85.50 434 THR A CA 1
ATOM 3564 C C . THR A 1 434 ? 4.596 19.397 17.355 1.00 85.50 434 THR A C 1
ATOM 3566 O O . THR A 1 434 ? 5.285 18.951 16.434 1.00 85.50 434 THR A O 1
ATOM 3569 N N . ILE A 1 435 ? 4.736 18.996 18.621 1.00 89.69 435 ILE A N 1
ATOM 3570 C CA . ILE A 1 435 ? 5.748 18.035 19.078 1.00 89.69 435 ILE A CA 1
ATOM 3571 C C . ILE A 1 435 ? 5.064 16.980 19.943 1.00 89.69 435 ILE A C 1
ATOM 3573 O O . ILE A 1 435 ? 4.562 17.275 21.024 1.00 89.69 435 ILE A O 1
ATOM 3577 N N . SER A 1 436 ? 5.020 15.736 19.466 1.00 82.06 436 SER A N 1
ATOM 3578 C CA . SER A 1 436 ? 4.382 14.610 20.171 1.00 82.06 436 SER A CA 1
ATOM 3579 C C . SER A 1 436 ? 2.909 14.844 20.534 1.00 82.06 436 SER A C 1
ATOM 3581 O O . SER A 1 436 ? 2.406 14.231 21.471 1.00 82.06 436 SER A O 1
ATOM 3583 N N . GLY A 1 437 ? 2.211 15.683 19.759 1.00 75.25 437 GLY A N 1
ATOM 3584 C CA . GLY A 1 437 ? 0.806 16.046 19.971 1.00 75.25 437 GLY A CA 1
ATOM 3585 C C . GLY A 1 437 ? 0.588 17.350 20.743 1.00 75.25 437 GLY A C 1
ATOM 3586 O O . GLY A 1 437 ? -0.551 17.801 20.813 1.00 75.25 437 GLY A O 1
ATOM 3587 N N . ASP A 1 438 ? 1.649 17.969 21.272 1.00 79.75 438 ASP A N 1
ATOM 3588 C CA 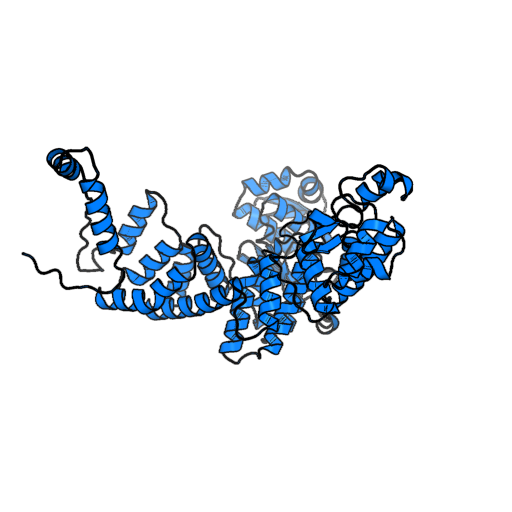. ASP A 1 438 ? 1.571 19.266 21.949 1.00 79.75 438 ASP A CA 1
ATOM 3589 C C . ASP A 1 438 ? 1.818 20.415 20.967 1.00 79.75 438 ASP A C 1
ATOM 3591 O O . ASP A 1 438 ? 2.813 20.420 20.238 1.00 79.75 438 ASP A O 1
ATOM 3595 N N . ASP A 1 439 ? 0.924 21.402 20.979 1.00 85.75 439 ASP A N 1
ATOM 3596 C CA . ASP A 1 439 ? 0.928 22.534 20.055 1.00 85.75 439 ASP A CA 1
ATOM 3597 C C . ASP A 1 439 ? 1.555 23.788 20.676 1.00 85.75 439 ASP A C 1
ATOM 3599 O O . ASP A 1 439 ? 1.053 24.355 21.649 1.00 85.75 439 ASP A O 1
ATOM 3603 N N . TYR A 1 440 ? 2.619 24.290 20.050 1.00 89.69 440 TYR A N 1
ATOM 3604 C CA . TYR A 1 440 ? 3.344 25.484 20.478 1.00 89.69 440 TYR A CA 1
ATOM 3605 C C . TYR A 1 440 ? 3.181 26.615 19.466 1.00 89.69 440 TYR A C 1
ATOM 3607 O O . TYR A 1 440 ? 3.716 26.558 18.357 1.00 89.69 440 TYR A O 1
ATOM 3615 N N . SER A 1 441 ? 2.477 27.684 19.850 1.00 90.44 441 SER A N 1
ATOM 3616 C CA . SER A 1 441 ? 2.334 28.873 19.003 1.00 90.44 441 SER A CA 1
ATOM 3617 C C . SER A 1 441 ? 3.621 29.699 18.978 1.00 90.44 441 SER A C 1
ATOM 3619 O O . SER A 1 441 ? 4.186 30.039 20.018 1.00 90.44 441 SER A O 1
ATOM 3621 N N . VAL A 1 442 ? 4.073 30.061 17.778 1.00 91.81 442 VAL A N 1
ATOM 3622 C CA . VAL A 1 442 ? 5.332 30.777 17.545 1.00 91.81 442 VAL A CA 1
ATOM 3623 C C . VAL A 1 442 ? 5.147 31.858 16.486 1.00 91.81 442 VAL A C 1
ATOM 3625 O O . VAL A 1 442 ? 4.287 31.754 15.618 1.00 91.81 442 VAL A O 1
ATOM 3628 N N . LYS A 1 443 ? 5.945 32.929 16.554 1.00 89.56 443 LYS A N 1
ATOM 3629 C CA . LYS A 1 443 ? 5.879 34.060 15.604 1.00 89.56 443 LYS A CA 1
ATOM 3630 C C . LYS A 1 443 ? 7.112 34.171 14.713 1.00 89.56 443 LYS A C 1
ATOM 3632 O O . LYS A 1 443 ? 7.099 34.902 13.722 1.00 89.56 443 LYS A O 1
ATOM 3637 N N . THR A 1 444 ? 8.203 33.506 15.089 1.00 91.50 444 THR A N 1
ATOM 3638 C CA . THR A 1 444 ? 9.487 33.548 14.382 1.00 91.50 444 THR A CA 1
ATOM 3639 C C . THR A 1 444 ? 10.145 32.172 14.375 1.00 91.50 444 THR A C 1
ATOM 3641 O O . THR A 1 444 ? 9.936 31.367 15.281 1.00 91.50 444 THR A O 1
ATOM 3644 N N . TRP A 1 445 ? 10.984 31.909 13.370 1.00 91.56 445 TRP A N 1
ATOM 3645 C CA . TRP A 1 445 ? 11.755 30.661 13.278 1.00 91.56 445 TRP A CA 1
ATOM 3646 C C . TRP A 1 445 ? 12.688 30.469 14.480 1.00 91.56 445 TRP A C 1
ATOM 3648 O O . TRP A 1 445 ? 12.873 29.358 14.961 1.00 91.56 445 TRP A O 1
ATOM 3658 N N . ARG A 1 446 ? 13.190 31.573 15.040 1.00 90.19 446 ARG A N 1
ATOM 3659 C CA . ARG A 1 446 ? 13.924 31.576 16.308 1.00 90.19 446 ARG A CA 1
ATOM 3660 C C . ARG A 1 446 ? 13.090 31.018 17.463 1.00 90.19 446 ARG A C 1
ATOM 3662 O O . ARG A 1 446 ? 13.560 30.146 18.180 1.00 90.19 446 ARG A O 1
ATOM 3669 N N . GLN A 1 447 ? 11.863 31.515 17.639 1.00 91.62 447 GLN A N 1
ATOM 3670 C CA . GLN A 1 447 ? 10.969 31.036 18.700 1.00 91.62 447 GLN A CA 1
ATOM 3671 C C . GLN A 1 447 ? 10.619 29.559 18.523 1.00 91.62 447 GLN A C 1
ATOM 3673 O O . GLN A 1 447 ? 10.541 28.841 19.509 1.00 91.62 447 GLN A O 1
ATOM 3678 N N . MET A 1 448 ? 10.468 29.106 17.277 1.00 92.81 448 MET A N 1
ATOM 3679 C CA . MET A 1 448 ? 10.255 27.694 16.963 1.00 92.81 448 MET A CA 1
ATOM 3680 C C . MET A 1 448 ? 11.403 26.806 17.453 1.00 92.81 448 MET A C 1
ATOM 3682 O O . MET A 1 448 ? 11.147 25.807 18.118 1.00 92.81 448 MET A O 1
ATOM 3686 N N . LEU A 1 449 ? 12.655 27.186 17.181 1.00 93.06 449 LEU A N 1
ATOM 3687 C CA . LEU A 1 449 ? 13.824 26.437 17.650 1.00 93.06 449 LEU A CA 1
ATOM 3688 C C . LEU A 1 449 ? 13.898 26.378 19.183 1.00 93.06 449 LEU A C 1
ATOM 3690 O O . LEU A 1 449 ? 14.183 25.324 19.745 1.00 93.06 449 LEU A O 1
ATOM 3694 N N . ILE A 1 450 ? 13.620 27.500 19.853 1.00 91.56 450 ILE A N 1
ATOM 3695 C CA . ILE A 1 450 ? 13.628 27.585 21.321 1.00 91.56 450 ILE A CA 1
ATOM 3696 C C . ILE A 1 450 ? 12.529 26.701 21.922 1.00 91.56 450 ILE A C 1
ATOM 3698 O O . ILE A 1 450 ? 12.815 25.909 22.816 1.00 91.56 450 ILE A O 1
ATOM 3702 N N . ALA A 1 451 ? 11.297 26.800 21.410 1.00 91.81 451 ALA A N 1
ATOM 3703 C CA . ALA A 1 451 ? 10.170 25.990 21.872 1.00 91.81 451 ALA A CA 1
ATOM 3704 C C . ALA A 1 451 ? 10.467 24.490 21.732 1.00 91.81 451 ALA A C 1
ATOM 3706 O O . ALA A 1 451 ? 10.254 23.728 22.668 1.00 91.81 451 ALA A O 1
ATOM 3707 N N . PHE A 1 452 ? 11.048 24.090 20.598 1.00 93.38 452 PHE A N 1
ATOM 3708 C CA . PHE A 1 452 ? 11.441 22.709 20.345 1.00 93.38 452 PHE A CA 1
ATOM 3709 C C . PHE A 1 452 ? 12.493 22.184 21.329 1.00 93.38 452 PHE A C 1
ATOM 3711 O O . PHE A 1 452 ? 12.340 21.104 21.893 1.00 93.38 452 PHE A O 1
ATOM 3718 N N . LEU A 1 453 ? 13.558 22.951 21.571 1.00 91.69 453 LEU A N 1
ATOM 3719 C CA . LEU A 1 453 ? 14.629 22.544 22.484 1.00 91.69 453 LEU A CA 1
ATOM 3720 C C . LEU A 1 453 ? 14.179 22.515 23.952 1.00 91.69 453 LEU A C 1
ATOM 3722 O O . LEU A 1 453 ? 14.629 21.646 24.699 1.00 91.69 453 LEU A O 1
ATOM 3726 N N . ASN A 1 454 ? 13.288 23.427 24.356 1.00 91.19 454 ASN A N 1
ATOM 3727 C CA . ASN A 1 454 ? 12.683 23.401 25.688 1.00 91.19 454 ASN A CA 1
ATOM 3728 C C . ASN A 1 454 ? 11.758 22.186 25.863 1.00 91.19 454 ASN A C 1
ATOM 3730 O O . ASN A 1 454 ? 11.825 21.540 26.904 1.00 91.19 454 ASN A O 1
ATOM 3734 N N . ASP A 1 455 ? 10.948 21.831 24.857 1.00 90.44 455 ASP A N 1
ATOM 3735 C CA . ASP A 1 455 ? 10.088 20.637 24.913 1.00 90.44 455 ASP A CA 1
ATOM 3736 C C . ASP A 1 455 ? 10.914 19.355 25.089 1.00 90.44 455 ASP A C 1
ATOM 3738 O O . ASP A 1 455 ? 10.636 18.566 25.994 1.00 90.44 455 ASP A O 1
ATOM 3742 N N . ILE A 1 456 ? 11.991 19.196 24.307 1.00 89.00 456 ILE A N 1
ATOM 3743 C CA . ILE A 1 456 ? 12.910 18.056 24.453 1.00 89.00 456 ILE A CA 1
ATOM 3744 C C . ILE A 1 456 ? 13.501 18.016 25.860 1.00 89.00 456 ILE A C 1
ATOM 3746 O O . ILE A 1 456 ? 13.493 16.962 26.489 1.00 89.00 456 ILE A O 1
ATOM 3750 N N . TRP A 1 457 ? 14.000 19.146 26.370 1.00 86.81 457 TRP A N 1
ATOM 3751 C CA . TRP A 1 457 ? 14.574 19.198 27.714 1.00 86.81 457 TRP A CA 1
ATOM 3752 C C . TRP A 1 457 ? 13.560 18.812 28.799 1.00 86.81 457 TRP A C 1
ATOM 3754 O O . TRP A 1 457 ? 13.885 18.034 29.696 1.00 86.81 457 TRP A O 1
ATOM 3764 N N . ASN A 1 458 ? 12.344 19.353 28.717 1.00 84.62 458 ASN A N 1
ATOM 3765 C CA . ASN A 1 458 ? 11.307 19.155 29.727 1.00 84.62 458 ASN A CA 1
ATOM 3766 C C . ASN A 1 458 ? 10.769 17.717 29.735 1.00 84.62 458 ASN A C 1
ATOM 3768 O O . ASN A 1 458 ? 10.387 17.219 30.796 1.00 84.62 458 ASN A O 1
ATOM 3772 N N . LYS A 1 459 ? 10.750 17.043 28.580 1.00 83.56 459 LYS A N 1
ATOM 3773 C CA . LYS A 1 459 ? 10.280 15.655 28.459 1.00 83.56 459 LYS A CA 1
ATOM 3774 C C . LYS A 1 459 ? 11.379 14.624 28.697 1.00 83.56 459 LYS A C 1
ATOM 3776 O O . LYS A 1 459 ? 11.098 13.577 29.277 1.00 83.56 459 LYS A O 1
ATOM 3781 N N . ASP A 1 460 ? 12.602 14.889 28.243 1.00 77.31 460 ASP A N 1
ATOM 3782 C CA . ASP A 1 460 ? 13.700 13.926 28.293 1.00 77.31 460 ASP A CA 1
ATOM 3783 C C . ASP A 1 460 ? 15.082 14.608 28.290 1.00 77.31 460 ASP A C 1
ATOM 3785 O O . ASP A 1 460 ? 15.709 14.855 27.252 1.00 77.31 460 ASP A O 1
ATOM 3789 N N . SER A 1 461 ? 15.598 14.867 29.493 1.00 79.56 461 SER A N 1
ATOM 3790 C CA . SER A 1 461 ? 16.916 15.476 29.690 1.00 79.56 461 SER A CA 1
ATOM 3791 C C . SER A 1 461 ? 18.079 14.613 29.174 1.00 79.56 461 SER A C 1
ATOM 3793 O O . SER A 1 461 ? 19.092 15.170 28.754 1.00 79.56 461 SER A O 1
ATOM 3795 N N . LEU A 1 462 ? 17.934 13.281 29.116 1.00 79.00 462 LEU A N 1
ATOM 3796 C CA . LEU A 1 462 ? 18.954 12.376 28.562 1.00 79.00 462 LEU A CA 1
ATOM 3797 C C . LEU A 1 462 ? 19.077 12.549 27.048 1.00 79.00 462 LEU A C 1
ATOM 3799 O O . LEU A 1 462 ? 20.183 12.580 26.503 1.00 79.00 462 LEU A O 1
ATOM 3803 N N . ASN A 1 463 ? 17.949 12.694 26.354 1.00 81.06 463 ASN A N 1
ATOM 3804 C CA . ASN A 1 463 ? 17.959 12.992 24.926 1.00 81.06 463 ASN A CA 1
ATOM 3805 C C . ASN A 1 463 ? 18.564 14.370 24.638 1.00 81.06 463 ASN A C 1
ATOM 3807 O O . ASN A 1 463 ? 19.289 14.513 23.654 1.00 81.06 463 ASN A O 1
ATOM 3811 N N . PHE A 1 464 ? 18.360 15.353 25.518 1.00 82.06 464 PHE A N 1
ATOM 3812 C CA . PHE A 1 464 ? 19.009 16.657 25.389 1.00 82.06 464 PHE A CA 1
ATOM 3813 C C . PHE A 1 464 ? 20.544 16.575 25.468 1.00 82.06 464 PHE A C 1
ATOM 3815 O O . PHE A 1 464 ? 21.241 17.236 24.693 1.00 82.06 464 PHE A O 1
ATOM 3822 N N . ASP A 1 465 ? 21.089 15.723 26.337 1.00 81.94 465 ASP A N 1
ATOM 3823 C CA . ASP A 1 465 ? 22.538 15.507 26.427 1.00 81.94 465 ASP A CA 1
ATOM 3824 C C . ASP A 1 465 ? 23.099 14.810 25.175 1.00 81.94 465 ASP A C 1
ATOM 3826 O O . ASP A 1 465 ? 24.137 15.222 24.648 1.00 81.94 465 ASP A O 1
ATOM 3830 N N . ARG A 1 466 ? 22.366 13.847 24.597 1.00 83.44 466 ARG A N 1
ATOM 3831 C CA . ARG A 1 466 ? 22.741 13.197 23.320 1.00 83.44 466 ARG A CA 1
ATOM 3832 C C . ARG A 1 466 ? 22.839 14.188 22.157 1.00 83.44 466 ARG A C 1
ATOM 3834 O O . ARG A 1 466 ? 23.657 14.003 21.254 1.00 83.44 466 ARG A O 1
ATOM 3841 N N . ILE A 1 467 ? 22.042 15.260 22.172 1.00 85.25 467 ILE A N 1
ATOM 3842 C CA . ILE A 1 467 ? 22.134 16.333 21.171 1.00 85.25 467 ILE A CA 1
ATOM 3843 C C . ILE A 1 467 ? 23.482 17.060 21.283 1.00 85.25 467 ILE A C 1
ATOM 3845 O O . ILE A 1 467 ? 24.108 17.339 20.257 1.00 85.25 467 ILE A O 1
ATOM 3849 N N . LYS A 1 468 ? 23.957 17.332 22.507 1.00 80.94 468 LYS A N 1
ATOM 3850 C CA . LYS A 1 468 ? 25.255 17.990 22.759 1.00 80.94 468 LYS A CA 1
ATOM 3851 C C . LYS A 1 468 ? 26.449 17.117 22.368 1.00 80.94 468 LYS A C 1
ATOM 3853 O O . LYS A 1 468 ? 27.493 17.639 21.989 1.00 80.94 468 LYS A O 1
ATOM 3858 N N . GLU A 1 469 ? 26.306 15.796 22.408 1.00 84.25 469 GLU A N 1
ATOM 3859 C CA . GLU A 1 469 ? 27.352 14.868 21.955 1.00 84.25 469 GLU A CA 1
ATOM 3860 C C . GLU A 1 469 ? 27.509 14.846 20.423 1.00 84.25 469 GLU A C 1
ATOM 3862 O O . GLU A 1 469 ? 28.568 14.478 19.895 1.00 84.25 469 GLU A O 1
ATOM 3867 N N . ASN A 1 470 ? 26.487 15.277 19.676 1.00 87.25 470 ASN A N 1
ATOM 3868 C CA . ASN A 1 470 ? 26.561 15.347 18.224 1.00 87.25 470 ASN A CA 1
ATOM 3869 C C . ASN A 1 470 ? 27.448 16.518 17.771 1.00 87.25 470 ASN A C 1
ATOM 3871 O O . ASN A 1 470 ? 27.054 17.680 17.822 1.00 87.25 470 ASN A O 1
ATOM 3875 N N . ARG A 1 471 ? 28.634 16.205 17.229 1.00 82.75 471 ARG A N 1
ATOM 3876 C CA . ARG A 1 471 ? 29.642 17.198 16.802 1.00 82.75 471 ARG A CA 1
ATOM 3877 C C . ARG A 1 471 ? 29.121 18.292 15.866 1.00 82.75 471 ARG A C 1
ATOM 3879 O O . ARG A 1 471 ? 29.681 19.386 15.871 1.00 82.75 471 ARG A O 1
ATOM 3886 N N . GLN A 1 472 ? 28.140 17.997 15.012 1.00 82.94 472 GLN A N 1
ATOM 3887 C CA . GLN A 1 472 ? 27.606 18.976 14.067 1.00 82.94 472 GLN A CA 1
ATOM 3888 C C . GLN A 1 472 ? 26.655 19.94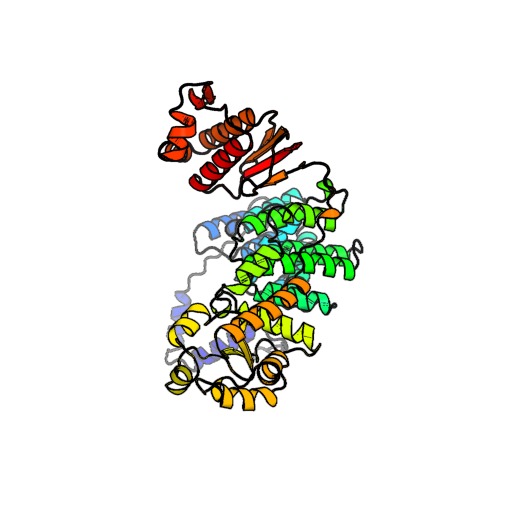2 14.775 1.00 82.94 472 GLN A C 1
ATOM 3890 O O . GLN A 1 472 ? 26.824 21.152 14.645 1.00 82.94 472 GLN A O 1
ATOM 3895 N N . ILE A 1 473 ? 25.719 19.418 15.567 1.00 86.25 473 ILE A N 1
ATOM 3896 C CA . ILE A 1 473 ? 24.772 20.238 16.330 1.00 86.25 473 ILE A CA 1
ATOM 3897 C C . ILE A 1 473 ? 25.496 21.051 17.409 1.00 86.25 473 ILE A C 1
ATOM 3899 O O . ILE A 1 473 ? 25.253 22.248 17.527 1.00 86.25 473 ILE A O 1
ATOM 3903 N N . ASP A 1 474 ? 26.463 20.451 18.106 1.00 83.81 474 ASP A N 1
ATOM 3904 C CA . ASP A 1 474 ? 27.307 21.121 19.102 1.00 83.81 474 ASP A CA 1
ATOM 3905 C C . ASP A 1 474 ? 28.017 22.356 18.539 1.00 83.81 474 ASP A C 1
ATOM 3907 O O . ASP A 1 474 ? 27.968 23.446 19.112 1.00 83.81 474 ASP A O 1
ATOM 3911 N N . ARG A 1 475 ? 28.607 22.224 17.347 1.00 83.38 475 ARG A N 1
ATOM 3912 C CA . ARG A 1 475 ? 29.249 23.351 16.658 1.00 83.38 475 ARG A CA 1
ATOM 3913 C C . ARG A 1 475 ? 28.270 24.421 16.196 1.00 83.38 475 ARG A C 1
ATOM 3915 O O . ARG A 1 475 ? 28.673 25.576 16.146 1.00 83.38 475 ARG A O 1
ATOM 3922 N N . MET A 1 476 ? 27.056 24.046 15.799 1.00 82.12 476 MET A N 1
ATOM 3923 C CA . MET A 1 476 ? 26.083 24.981 15.229 1.00 82.12 476 MET A CA 1
ATOM 3924 C C . MET A 1 476 ? 25.271 25.722 16.295 1.00 82.12 476 MET A C 1
ATOM 3926 O O . MET A 1 476 ? 24.946 26.883 16.076 1.00 82.12 476 MET A O 1
ATOM 3930 N N . LEU A 1 477 ? 24.962 25.077 17.426 1.00 82.62 477 LEU A N 1
ATOM 3931 C CA . LEU A 1 477 ? 24.087 25.633 18.463 1.00 82.62 477 LEU A CA 1
ATOM 3932 C C . LEU A 1 477 ? 24.819 26.047 19.741 1.00 82.62 477 LEU A C 1
ATOM 3934 O O . LEU A 1 477 ? 24.508 27.104 20.274 1.00 82.62 477 LEU A O 1
ATOM 3938 N N . PHE A 1 478 ? 25.766 25.246 20.243 1.00 81.06 478 PHE A N 1
ATOM 3939 C CA . PHE A 1 478 ? 26.278 25.400 21.617 1.00 81.06 478 PHE A CA 1
ATOM 3940 C C . PHE A 1 478 ? 27.679 26.030 21.711 1.00 81.06 478 PHE A C 1
ATOM 3942 O O . PHE A 1 478 ? 28.051 26.532 22.768 1.00 81.06 478 PHE A O 1
ATOM 3949 N N . ARG A 1 479 ? 28.475 26.028 20.630 1.00 74.06 479 ARG A N 1
ATOM 3950 C CA . ARG A 1 479 ? 29.850 26.584 20.621 1.00 74.06 479 ARG A CA 1
ATOM 3951 C C . ARG A 1 479 ? 30.006 27.950 19.949 1.00 74.06 479 ARG A C 1
ATOM 3953 O O . ARG A 1 479 ? 31.136 28.412 19.770 1.00 74.06 479 ARG A O 1
ATOM 3960 N N . VAL A 1 480 ? 28.916 28.582 19.526 1.00 68.00 480 VAL A N 1
ATOM 3961 C CA . VAL A 1 480 ? 28.964 29.850 18.783 1.00 68.00 480 VAL A CA 1
ATOM 3962 C C . VAL A 1 480 ? 28.702 31.020 19.735 1.00 68.00 480 VAL A C 1
ATOM 3964 O O . VAL A 1 480 ? 27.694 31.043 20.416 1.00 68.00 480 VAL A O 1
ATOM 3967 N N . ASN A 1 481 ? 29.600 32.011 19.777 1.00 63.97 481 ASN A N 1
ATOM 3968 C CA . ASN A 1 481 ? 29.540 33.137 20.728 1.00 63.97 481 ASN A CA 1
ATOM 3969 C C . ASN A 1 481 ? 28.873 34.401 20.149 1.00 63.97 481 ASN A C 1
ATOM 3971 O O . ASN A 1 481 ? 29.339 35.518 20.391 1.00 63.97 481 ASN A O 1
ATOM 3975 N N . ARG A 1 482 ? 27.841 34.265 19.314 1.00 63.72 482 ARG A N 1
ATOM 3976 C CA . ARG A 1 482 ? 27.131 35.413 18.727 1.00 63.72 482 ARG A CA 1
ATOM 3977 C C . ARG A 1 482 ? 25.629 35.247 18.983 1.00 63.72 482 ARG A C 1
ATOM 3979 O O . ARG A 1 482 ? 25.137 34.138 19.030 1.00 63.72 482 ARG A O 1
ATOM 3986 N N . ASN A 1 483 ? 24.924 36.352 19.249 1.00 65.00 483 ASN A N 1
ATOM 3987 C CA . ASN A 1 483 ? 23.457 36.412 19.399 1.00 65.00 483 ASN A CA 1
ATOM 3988 C C . ASN A 1 483 ? 22.813 35.224 20.151 1.00 65.00 483 ASN A C 1
ATOM 3990 O O . ASN A 1 483 ? 21.915 34.555 19.632 1.00 65.00 483 ASN A O 1
ATOM 3994 N N . LEU A 1 484 ? 23.292 34.986 21.373 1.00 79.00 484 LEU A N 1
ATOM 3995 C CA . LEU A 1 484 ? 22.861 33.883 22.223 1.00 79.00 484 LEU A CA 1
ATOM 3996 C C . LEU A 1 484 ? 21.478 34.144 22.828 1.00 79.00 484 LEU A C 1
ATOM 3998 O O . LEU A 1 484 ? 21.214 35.225 23.355 1.00 79.00 484 LEU A O 1
ATOM 4002 N N . GLU A 1 485 ? 20.622 33.131 22.783 1.00 82.94 485 GLU A N 1
ATOM 4003 C CA . GLU A 1 485 ? 19.352 33.080 23.510 1.00 82.94 485 GLU A CA 1
ATOM 4004 C C . GLU A 1 485 ? 19.441 31.992 24.583 1.00 82.94 485 GLU A C 1
ATOM 4006 O O . GLU A 1 485 ? 20.127 30.981 24.407 1.00 82.94 485 GLU A O 1
ATOM 4011 N N . LYS A 1 486 ? 18.749 32.190 25.705 1.00 85.69 486 LYS A N 1
ATOM 4012 C CA . LYS A 1 486 ? 18.811 31.283 26.854 1.00 85.69 486 LYS A CA 1
ATOM 4013 C C . LYS A 1 486 ? 17.586 30.370 26.890 1.00 85.69 486 LYS A C 1
ATOM 4015 O O . LYS A 1 486 ? 16.456 30.855 26.883 1.00 85.69 486 LYS A O 1
ATOM 4020 N N . LEU A 1 487 ? 17.820 29.062 26.952 1.00 87.88 487 LEU A N 1
ATOM 4021 C CA . LEU A 1 487 ? 16.786 28.048 27.172 1.00 87.88 487 LEU A CA 1
ATOM 4022 C C . LEU A 1 487 ? 16.325 28.033 28.639 1.00 87.88 487 LEU A C 1
ATOM 4024 O O . LEU A 1 487 ? 17.005 28.564 29.522 1.00 87.88 487 LEU A O 1
ATOM 4028 N N . GLU A 1 488 ? 15.196 27.379 28.925 1.00 85.25 488 GLU A N 1
ATOM 4029 C CA . GLU A 1 488 ? 14.640 27.267 30.290 1.00 85.25 488 GLU A CA 1
ATOM 4030 C C . GLU A 1 488 ? 15.611 26.587 31.267 1.00 85.25 488 GLU A C 1
ATOM 4032 O O . GLU A 1 488 ? 15.711 26.968 32.432 1.00 85.25 488 GLU A O 1
ATOM 4037 N N . ASN A 1 489 ? 16.404 25.639 30.767 1.00 82.06 489 ASN A N 1
ATOM 4038 C CA . ASN A 1 489 ? 17.438 24.935 31.527 1.00 82.06 489 ASN A CA 1
ATOM 4039 C C . ASN A 1 489 ? 18.730 25.742 31.739 1.00 82.06 489 ASN A C 1
ATOM 4041 O O . ASN A 1 489 ? 19.705 25.235 32.292 1.00 82.06 489 ASN A O 1
ATOM 4045 N N . GLY A 1 490 ? 18.763 26.986 31.265 1.00 81.06 490 GLY A N 1
ATOM 4046 C CA . GLY A 1 490 ? 19.897 27.887 31.382 1.00 81.06 490 GLY A CA 1
ATOM 4047 C C . GLY A 1 490 ? 21.013 27.684 30.358 1.00 81.06 490 GLY A C 1
ATOM 4048 O O . GLY A 1 490 ? 21.982 28.440 30.407 1.00 81.06 490 GLY A O 1
ATOM 4049 N N . THR A 1 491 ? 20.881 26.729 29.431 1.00 85.25 491 THR A N 1
ATOM 4050 C CA . THR A 1 491 ? 21.815 26.553 28.308 1.00 85.25 491 THR A CA 1
ATOM 4051 C C . THR A 1 491 ? 21.653 27.703 27.312 1.00 85.25 491 THR A C 1
ATOM 4053 O O . THR A 1 491 ? 20.533 28.060 26.946 1.00 85.25 491 THR A O 1
ATOM 4056 N N . GLU A 1 492 ? 22.767 28.270 26.857 1.00 86.00 492 GLU A N 1
ATOM 4057 C CA . GLU A 1 492 ? 22.788 29.307 25.823 1.00 86.00 492 GLU A CA 1
ATOM 4058 C C . GLU A 1 492 ? 22.939 28.672 24.437 1.00 86.00 492 GLU A C 1
ATOM 4060 O O . GLU A 1 492 ? 23.733 27.744 24.257 1.00 86.00 492 GLU A O 1
ATOM 4065 N N . ILE A 1 493 ? 22.159 29.158 23.470 1.00 86.38 493 ILE A N 1
ATOM 4066 C CA . ILE A 1 493 ? 22.156 28.660 22.094 1.00 86.38 493 ILE A CA 1
ATOM 4067 C C . ILE A 1 493 ? 22.240 29.791 21.071 1.00 86.38 493 ILE A C 1
ATOM 4069 O O . ILE A 1 493 ? 21.646 30.857 21.237 1.00 86.38 493 ILE A O 1
ATOM 4073 N N . GLU A 1 494 ? 22.935 29.532 19.970 1.00 84.50 494 GLU A N 1
ATOM 4074 C CA . GLU A 1 494 ? 22.918 30.382 18.782 1.00 84.50 494 GLU A CA 1
ATOM 4075 C C . GLU A 1 494 ? 21.611 30.179 18.012 1.00 84.50 494 GLU A C 1
ATOM 4077 O O . GLU A 1 494 ? 21.214 29.057 17.693 1.00 84.50 494 GLU A O 1
ATOM 4082 N N . THR A 1 495 ? 20.936 31.281 17.693 1.00 80.62 495 THR A N 1
ATOM 4083 C CA . THR A 1 495 ? 19.629 31.244 17.019 1.00 80.62 495 THR A CA 1
ATOM 4084 C C . THR A 1 495 ? 19.572 32.086 15.748 1.00 80.62 495 THR A C 1
ATOM 4086 O O . THR A 1 495 ? 18.528 32.154 15.090 1.00 80.62 495 THR A O 1
ATOM 4089 N N . ASN A 1 496 ? 20.678 32.728 15.363 1.00 82.62 496 ASN A N 1
ATOM 4090 C CA . ASN A 1 496 ? 20.743 33.574 14.179 1.00 82.62 496 ASN A CA 1
ATOM 4091 C C . ASN A 1 496 ? 21.044 32.761 12.909 1.00 82.62 496 ASN A C 1
ATOM 4093 O O . ASN A 1 496 ? 22.089 32.912 12.277 1.00 82.62 496 ASN A O 1
ATOM 4097 N N . SER A 1 497 ? 20.107 31.891 12.541 1.00 84.19 497 SER A N 1
ATOM 4098 C CA . SER A 1 497 ? 20.164 31.054 11.339 1.00 84.19 497 SER A CA 1
ATOM 4099 C C . SER A 1 497 ? 18.992 31.349 10.399 1.00 84.19 497 SER A C 1
ATOM 4101 O O . SER A 1 497 ? 17.956 31.866 10.823 1.00 84.19 497 SER A O 1
ATOM 4103 N N . SER A 1 498 ? 19.141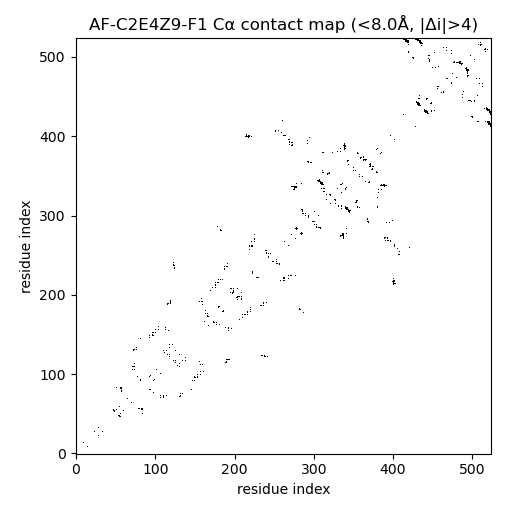 31.032 9.107 1.00 87.50 498 SER A N 1
ATOM 4104 C CA . SER A 1 498 ? 18.020 31.115 8.162 1.00 87.50 498 SER A CA 1
ATOM 4105 C C . SER A 1 498 ? 16.912 30.127 8.546 1.00 87.50 498 SER A C 1
ATOM 4107 O O . SER A 1 498 ? 17.165 29.122 9.209 1.00 87.50 498 SER A O 1
ATOM 4109 N N . ALA A 1 499 ? 15.684 30.379 8.085 1.00 86.25 499 ALA A N 1
ATOM 4110 C CA . ALA A 1 499 ? 14.543 29.488 8.310 1.00 86.25 499 ALA A CA 1
ATOM 4111 C C . ALA A 1 499 ? 14.830 28.038 7.873 1.00 86.25 499 ALA A C 1
ATOM 4113 O O . ALA A 1 499 ? 14.555 27.093 8.608 1.00 86.25 499 ALA A O 1
ATOM 4114 N N . THR A 1 500 ? 15.470 27.879 6.713 1.00 85.88 500 THR A N 1
ATOM 4115 C CA . THR A 1 500 ? 15.883 26.582 6.161 1.00 85.88 500 THR A CA 1
ATOM 4116 C C . THR A 1 500 ? 16.914 25.867 7.034 1.00 85.88 500 THR A C 1
ATOM 4118 O O . THR A 1 500 ? 16.807 24.661 7.246 1.00 85.88 500 THR A O 1
ATOM 4121 N N . VAL A 1 501 ? 17.883 26.598 7.595 1.00 87.50 501 VAL A N 1
ATOM 4122 C CA . VAL A 1 501 ? 18.887 26.029 8.506 1.00 87.50 501 VAL A CA 1
ATOM 4123 C C . VAL A 1 501 ? 18.251 25.632 9.837 1.00 87.50 501 VAL A C 1
ATOM 4125 O O . VAL A 1 501 ? 18.555 24.561 10.352 1.00 87.50 501 VAL A O 1
ATOM 4128 N N . ILE A 1 502 ? 17.332 26.441 10.371 1.00 89.88 502 ILE A N 1
ATOM 4129 C CA . ILE A 1 502 ? 16.606 26.118 11.607 1.00 89.88 502 ILE A CA 1
ATOM 4130 C C . ILE A 1 502 ? 15.788 24.833 11.438 1.00 89.88 502 ILE A C 1
ATOM 4132 O O . ILE A 1 502 ? 15.881 23.944 12.282 1.00 89.88 502 ILE A O 1
ATOM 4136 N N . LEU A 1 503 ? 15.045 24.692 10.337 1.00 89.81 503 LEU A N 1
ATOM 4137 C CA . LEU A 1 503 ? 14.294 23.468 10.047 1.00 89.81 503 LEU A CA 1
ATOM 4138 C C . LEU A 1 503 ? 15.208 22.245 9.919 1.00 89.81 503 LEU A C 1
ATOM 4140 O O . LEU A 1 503 ? 14.905 21.204 10.492 1.00 89.81 503 LEU A O 1
ATOM 4144 N N . ALA A 1 504 ? 16.354 22.376 9.244 1.00 88.31 504 ALA A N 1
ATOM 4145 C CA . ALA A 1 504 ? 17.326 21.288 9.131 1.00 88.31 504 ALA A CA 1
ATOM 4146 C C . ALA A 1 504 ? 17.912 20.876 10.494 1.00 88.31 504 ALA A C 1
ATOM 4148 O O . ALA A 1 504 ? 18.117 19.689 10.747 1.00 88.31 504 ALA A O 1
ATOM 4149 N N . ILE A 1 505 ? 18.151 21.841 11.389 1.00 89.94 505 ILE A N 1
ATOM 4150 C CA . ILE A 1 505 ? 18.594 21.579 12.764 1.00 89.94 505 ILE A CA 1
ATOM 4151 C C . ILE A 1 505 ? 17.517 20.803 13.530 1.00 89.94 505 ILE A C 1
ATOM 4153 O O . ILE A 1 505 ? 17.824 19.765 14.114 1.00 89.94 505 ILE A O 1
ATOM 4157 N N . ILE A 1 506 ? 16.260 21.258 13.493 1.00 91.69 506 ILE A N 1
ATOM 4158 C CA . ILE A 1 506 ? 15.139 20.587 14.172 1.00 91.69 506 ILE A CA 1
ATOM 4159 C C . ILE A 1 506 ? 14.940 19.176 13.604 1.00 91.69 506 ILE A C 1
ATOM 4161 O O . ILE A 1 506 ? 14.819 18.226 14.376 1.00 91.69 506 ILE A O 1
ATOM 4165 N N . ALA A 1 507 ? 14.979 19.002 12.280 1.00 88.38 507 ALA A N 1
ATOM 4166 C CA . ALA A 1 507 ? 14.883 17.694 11.631 1.00 88.38 507 ALA A CA 1
ATOM 4167 C C . ALA A 1 507 ? 16.001 16.751 12.097 1.00 88.38 507 ALA A C 1
ATOM 4169 O O . ALA A 1 507 ? 15.737 15.608 12.475 1.00 88.38 507 ALA A O 1
ATOM 4170 N N . LYS A 1 508 ? 17.247 17.241 12.146 1.00 89.19 508 LYS A N 1
ATOM 4171 C CA . LYS A 1 508 ? 18.390 16.427 12.566 1.00 89.19 508 LYS A CA 1
ATOM 4172 C C . LYS A 1 508 ? 18.326 16.042 14.040 1.00 89.19 508 LYS A C 1
ATOM 4174 O O . LYS A 1 508 ? 18.668 14.918 14.395 1.00 89.19 508 LYS A O 1
ATOM 4179 N N . ILE A 1 509 ? 17.888 16.956 14.898 1.00 90.12 509 ILE A N 1
ATOM 4180 C CA . ILE A 1 509 ? 17.677 16.667 16.318 1.00 90.12 509 ILE A CA 1
ATOM 4181 C C . ILE A 1 509 ? 16.537 15.661 16.497 1.00 90.12 509 ILE A C 1
ATOM 4183 O O . ILE A 1 509 ? 16.673 14.722 17.275 1.00 90.12 509 ILE A O 1
ATOM 4187 N N . SER A 1 510 ? 15.456 15.803 15.730 1.00 88.44 510 SER A N 1
ATOM 4188 C CA . SER A 1 510 ? 14.333 14.862 15.760 1.00 88.44 510 SER A CA 1
ATOM 4189 C C . SER A 1 510 ? 14.768 13.441 15.392 1.00 88.44 510 SER A C 1
ATOM 4191 O O . SER A 1 510 ? 14.297 12.488 16.005 1.00 88.44 510 SER A O 1
ATOM 4193 N N . GLU A 1 511 ? 15.711 13.297 14.455 1.00 86.50 511 GLU A N 1
ATOM 4194 C CA . GLU A 1 511 ? 16.324 12.012 14.095 1.00 86.50 511 GLU A CA 1
ATOM 4195 C C . GLU A 1 511 ? 17.172 11.437 15.243 1.00 86.50 511 GLU A C 1
ATOM 4197 O O . GLU A 1 511 ? 17.078 10.251 15.545 1.00 86.50 511 GLU A O 1
ATOM 4202 N N . ILE A 1 512 ? 17.970 12.270 15.925 1.00 86.31 512 ILE A N 1
ATOM 4203 C CA . ILE A 1 512 ? 18.795 11.850 17.077 1.00 86.31 512 ILE A CA 1
ATOM 4204 C C . ILE A 1 512 ? 17.918 11.350 18.233 1.00 86.31 512 ILE A C 1
ATOM 4206 O O . ILE A 1 512 ? 18.273 10.380 18.908 1.00 86.31 512 ILE A O 1
ATOM 4210 N N . CYS A 1 513 ? 16.783 12.012 18.453 1.00 84.69 513 CYS A N 1
ATOM 4211 C CA . CYS A 1 513 ? 15.840 11.707 19.524 1.00 84.69 513 CYS A CA 1
ATOM 4212 C C . CYS A 1 513 ? 14.782 10.656 19.137 1.00 84.69 513 CYS A C 1
ATOM 4214 O O . CYS A 1 513 ? 13.943 10.331 19.969 1.00 84.69 513 CYS A O 1
ATOM 4216 N N . ASP A 1 514 ? 14.814 10.124 17.909 1.00 84.12 514 ASP A N 1
ATOM 4217 C CA . ASP A 1 514 ? 13.826 9.169 17.377 1.00 84.12 514 ASP A CA 1
ATOM 4218 C C . ASP A 1 514 ? 12.365 9.677 17.459 1.00 84.12 514 ASP A C 1
ATOM 4220 O O . ASP A 1 514 ? 11.413 8.942 17.731 1.00 84.12 514 ASP A O 1
ATOM 4224 N N . ILE A 1 515 ? 12.181 10.984 17.235 1.00 85.88 515 ILE A N 1
ATOM 4225 C CA . ILE A 1 515 ? 10.879 11.672 17.269 1.00 85.88 515 ILE A CA 1
ATOM 4226 C C . ILE A 1 515 ? 10.521 12.361 15.951 1.00 85.88 515 ILE A C 1
ATOM 4228 O O . ILE A 1 515 ? 9.556 13.119 15.908 1.00 85.88 515 ILE A O 1
ATOM 4232 N N . THR A 1 516 ? 11.241 12.105 14.855 1.00 81.19 516 THR A N 1
ATOM 4233 C CA . THR A 1 516 ? 10.939 12.685 13.527 1.00 81.19 516 THR A CA 1
ATOM 4234 C C . THR A 1 516 ? 9.468 12.515 13.148 1.00 81.19 516 THR A C 1
ATOM 4236 O O . THR A 1 516 ? 8.826 13.447 12.657 1.00 81.19 516 THR A O 1
ATOM 4239 N N . ASP A 1 517 ? 8.874 11.371 13.489 1.00 74.19 517 ASP A N 1
ATOM 4240 C CA . ASP A 1 517 ? 7.470 11.059 13.214 1.00 74.19 517 ASP A CA 1
ATOM 4241 C C . ASP A 1 517 ? 6.464 11.772 14.138 1.00 74.19 517 ASP A C 1
ATOM 4243 O O . ASP A 1 517 ? 5.255 11.590 14.006 1.00 74.19 517 ASP A O 1
ATOM 4247 N N . GLN A 1 518 ? 6.938 12.616 15.046 1.00 81.62 518 GLN A N 1
ATOM 4248 C CA . GLN A 1 518 ? 6.131 13.313 16.046 1.00 81.62 518 GLN A CA 1
ATOM 4249 C C . GLN A 1 518 ? 6.219 14.837 15.926 1.00 81.62 518 GLN A C 1
ATOM 4251 O O . GLN A 1 518 ? 5.562 15.531 16.694 1.00 81.62 518 GLN A O 1
ATOM 4256 N N . VAL A 1 519 ? 6.998 15.354 14.970 1.00 84.62 519 VAL A N 1
ATOM 4257 C CA . VAL A 1 519 ? 7.199 16.795 14.776 1.00 84.62 519 VAL A CA 1
ATOM 4258 C C . VAL A 1 519 ? 6.575 17.263 13.456 1.00 84.62 519 VAL A C 1
ATOM 4260 O O . VAL A 1 519 ? 6.818 16.676 12.388 1.00 84.62 519 VAL A O 1
ATOM 4263 N N . SER A 1 520 ? 5.776 18.327 13.528 1.00 83.62 520 SER A N 1
ATOM 4264 C CA . SER A 1 520 ? 5.254 19.100 12.390 1.00 83.62 520 SER A CA 1
ATOM 4265 C C . SER A 1 520 ? 5.294 20.601 12.691 1.00 83.62 520 SER A C 1
ATOM 4267 O O . SER A 1 520 ? 5.426 21.022 13.839 1.00 83.62 520 SER A O 1
ATOM 4269 N N . TYR A 1 521 ? 5.235 21.432 11.656 1.00 87.31 521 TYR A N 1
ATOM 4270 C CA . TYR A 1 521 ? 5.239 22.883 11.770 1.00 87.31 521 TYR A CA 1
ATOM 4271 C C . TYR A 1 521 ? 4.235 23.512 10.809 1.00 87.31 521 TYR A C 1
ATOM 4273 O O . TYR A 1 521 ? 4.038 23.038 9.697 1.00 87.31 521 TYR A O 1
ATOM 4281 N N . THR A 1 522 ? 3.614 24.613 11.220 1.00 79.94 522 THR A N 1
ATOM 4282 C CA . THR A 1 522 ? 2.655 25.364 10.405 1.00 79.94 522 THR A CA 1
ATOM 4283 C C . THR A 1 522 ? 3.241 26.706 9.995 1.00 79.94 522 THR A C 1
ATOM 4285 O O . THR A 1 522 ? 3.767 27.434 10.841 1.00 79.94 522 THR A O 1
ATOM 4288 N N . VAL A 1 523 ? 3.121 27.060 8.716 1.00 84.81 523 VAL A N 1
ATOM 4289 C CA . VAL A 1 523 ? 3.557 28.352 8.160 1.00 84.81 523 VAL A CA 1
ATOM 4290 C C . VAL A 1 523 ? 2.388 29.170 7.620 1.00 84.81 523 VAL A C 1
ATOM 4292 O O . VAL A 1 523 ? 1.338 28.629 7.268 1.00 84.81 523 VAL A O 1
ATOM 4295 N N . ARG A 1 524 ? 2.582 30.489 7.584 1.00 73.44 524 ARG A N 1
ATOM 4296 C CA . ARG A 1 524 ? 1.702 31.489 6.976 1.00 73.44 524 ARG A CA 1
ATOM 4297 C C . ARG A 1 524 ? 2.491 32.382 6.014 1.00 73.44 524 ARG A C 1
ATOM 4299 O O . ARG A 1 524 ? 3.671 32.689 6.317 1.00 73.44 524 ARG A O 1
#

Sequence (524 aa):
MNEMTDYDQPSKVIDNYRLFQKLISNSDIDSSKLYEAMNHFNMVYIELSSDPNEENPQVIFESLNSTGVSLSSSDLVRNFLLMKLDSQEQSGLYKKYWVKIERMFATKTFAEFIRHYLVVKTHVSVKRNNVYGSYKDYFIAEKLNSENALADLFKFANYYDQILNHKTEDSEFNRILDHINVMDSKVVFPYLMLLMYLITSGEIDQGQANRLAHILESYLFRLKACQLPTNGLNKIVVGLFDLSKVNGNLKLRLLRLLKANFPDDRKLFDSLMEVDLYHQRNHLAKLALVILEEHCTKETIDFNDAQVEHIMPQRLNAEWRLQVTNADKVKEQFDGTLGNLTLTKYNQEMSNKPYDEKREYYQDLNVYLTREVAKTYDHCGKDTITDRTRKLTDELIKIFPMPDIKEVSEDEITGEYTIDQTVDVTGKKPVQITISGDDYSVKTWRQMLIAFLNDIWNKDSLNFDRIKENRQIDRMLFRVNRNLEKLENGTEIETNSSATVILAIIAKISEICDITDQVSYTVR

Foldseek 3Di:
DDDDPDDPDDDPVVVVVVVVVVCVVPDPDDPVVVVVVVVVDDDDDDDDDPDCVVPPPLVVVVVVCVVDDHDQLLVNVLCVLQVVDPPVVSVVLCVVFVVVLPVLDDRVVSLVLLQLVLCLQVLDHDDSVCSNVSVVVSCVVVVDHSNRVRVVSRLLSVQLSCLQQLPDPDNLSSVLSVLCVLLVVCLQSSVSSVLVVCCVVVVDPPVVSSVLSLLVSLQSLLCQLLVHDPLCSNVLNSQLSPCVVPVNPSVLSNLVSCVLPRDALVSSLVSLLFDLQCPGPSRSLLSLQQLLQCVVPVDHDDSVLKDKAFLQALDADPVQPVQEPVSVVQCVRQVRHSLRIHIDNPRVVQHNDANQVLLVVQCPDPGPRSNCLSVPDPHDYNVSSSVSSNVSSVVSCVSSPNPPCVVVPPPDPFFKDALPGDDDCVPWFWQWKFFQNDIDGDGHLLVVLLVLLLVCCVVPVPLNVLLCVPPVSVVQWQPDPPPWDAHPVRGTTDRPDDSNVSSVSSCVSCVSVVRSNGIMTGID

Solvent-accessible surface area (backbone atoms only — not comparable to full-atom values): 29903 Å² total; per-residue (Å²): 136,81,83,76,78,86,71,96,61,98,44,70,68,59,53,49,49,54,48,50,52,51,52,56,73,73,42,94,66,56,69,67,58,56,55,52,55,54,75,70,60,82,80,89,81,83,88,74,64,93,47,68,87,82,42,50,69,65,60,55,51,53,56,57,44,72,77,54,84,69,70,53,49,50,55,52,47,50,48,67,54,38,69,84,49,55,75,67,60,30,52,48,50,39,64,73,31,50,56,56,49,58,70,74,36,58,73,72,56,38,37,50,47,54,33,36,51,44,30,61,75,68,50,43,92,65,56,89,90,43,42,44,60,56,48,53,54,50,40,60,75,71,65,58,51,49,66,62,49,40,52,52,51,41,54,53,44,55,45,50,53,26,50,77,61,39,61,57,96,47,69,70,47,20,51,53,33,43,54,41,55,50,64,66,52,68,70,48,46,36,52,53,44,48,46,54,50,33,40,77,71,65,78,40,55,69,70,58,45,40,55,56,51,47,54,51,46,24,47,53,50,37,33,59,60,49,73,49,88,69,78,65,48,54,58,47,43,33,53,61,67,59,36,81,86,45,84,64,39,63,67,62,43,51,50,62,67,38,58,70,74,54,65,48,68,67,53,42,44,62,26,45,67,62,35,56,34,56,79,36,74,64,49,43,38,53,51,53,51,51,54,51,39,34,71,75,67,75,52,83,74,60,71,85,68,50,37,81,34,47,68,66,38,96,59,74,46,74,63,45,57,70,76,19,86,63,32,72,62,45,42,73,69,39,54,34,18,59,32,23,49,37,59,36,81,57,52,83,82,41,57,59,54,47,60,72,61,44,34,59,58,24,60,77,47,91,44,61,68,30,24,45,51,39,73,75,41,96,64,78,46,66,68,48,30,52,54,41,17,50,56,54,42,58,51,48,42,68,75,38,48,72,74,77,58,72,82,60,56,92,74,65,84,51,51,79,45,49,49,85,54,76,69,90,57,82,97,50,37,40,46,32,40,32,51,76,83,46,80,44,82,30,76,38,60,54,50,44,56,52,53,50,55,42,51,44,42,76,76,36,55,69,54,46,51,56,46,59,69,35,70,67,52,24,56,62,29,62,70,45,96,52,75,67,45,73,44,90,88,67,53,58,30,35,52,92,62,54,64,70,56,49,47,53,51,53,34,52,50,22,56,76,62,75,38,48,94,34,34,31,36,27,31,75

Mean predicted aligned error: 13.58 Å

Radius of gyration: 30.04 Å; Cα contacts (8 Å, |Δi|>4): 622; chains: 1; bounding box: 63×84×77 Å

Nearest PDB structures (foldseek):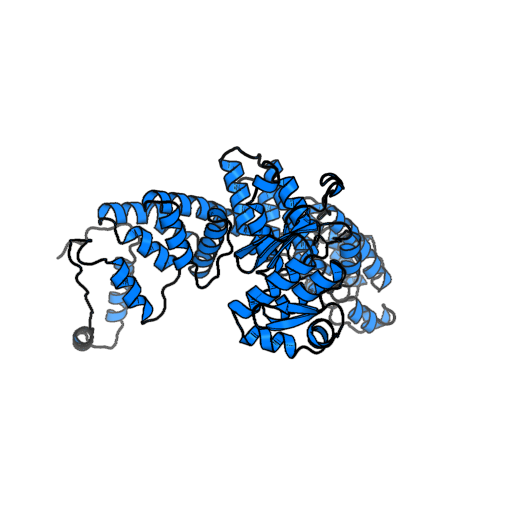
  9jfl-assembly1_A  TM=6.047E-01  e=3.723E-08  Salmonella enterica

Organism: NCBI:txid525330

Secondary structure (DSSP, 8-state):
--------S--HHHHHHHHHHHHHHT-SS-HHHHHHHHHT------PPPS-TTT--HHHHHHHHHTTSSPPPHHHHHHHHHHTTS-HHHHHHHIIIIIHHHHHH--HHHHHHHHHHHHHHHHSS---GGGHHHHHHHHHHHTT--HHHHHHHHHHHHHHHHHHHTT-SS-HHHHHHHHHHHHTT-GGGHHHHHHHHHHHHTTSS-HHHHHHHHHHHHHHHHHHHHTT---TTHHHHHHHHT-GGGGTT-HHHHHHHHHTTTPPPHHHHHHHHHH---TTSGGGHHHHHHHHHHHHHHSPPP-TTT-EEEESS-SS--HHHHHHSTTHHHHHHHHTTSGGGEEEES-HHHHTT--HHHHHHHHHT-S-HHHHHHHHH-SS-SHHHHHHHHHHHHHHHHHHSPPP-GGGS-SS---EEEETTS----TT--EEEEEETTEEEE-SSHHHHHHHHHHHHHHH-HHHHHHHHH-HHHIIIIIS--SSEEE-TTS-EEE----HHHHHHHHHHHHHHTT-GGGEEEEE-

InterPro domains:
  IPR004919 GmrSD restriction endonucleases, N-terminal domain [PF03235] (8-82)
  IPR011089 GmrSD restriction endonucleases, C-terminal domain [PF07510] (263-394)

pLDDT: mean 86.42, std 11.41, range [29.78, 98.06]